Protein AF-A0A6N7IAP8-F1 (afdb_monomer_lite)

pLDDT: mean 80.85, std 16.1, range [33.31, 97.62]

Structure (mmCIF, N/CA/C/O backbone):
data_AF-A0A6N7IAP8-F1
#
_entry.id   AF-A0A6N7IAP8-F1
#
loop_
_atom_site.group_PDB
_atom_site.id
_atom_site.type_symbol
_atom_site.label_atom_id
_atom_site.label_alt_id
_atom_site.label_comp_id
_atom_site.label_asym_id
_atom_site.label_entity_id
_atom_site.label_seq_id
_atom_site.pdbx_PDB_ins_code
_atom_site.Cartn_x
_atom_site.Cartn_y
_atom_site.Cartn_z
_atom_site.occupancy
_atom_site.B_iso_or_equiv
_atom_site.auth_seq_id
_atom_site.auth_comp_id
_atom_site.auth_asym_id
_atom_site.auth_atom_id
_atom_site.pdbx_PDB_model_num
ATOM 1 N N . MET A 1 1 ? 65.256 6.497 -42.091 1.00 40.84 1 MET A N 1
ATOM 2 C CA . MET A 1 1 ? 64.229 7.310 -42.778 1.00 40.84 1 MET A CA 1
ATOM 3 C C . MET A 1 1 ? 62.965 6.478 -42.856 1.00 40.84 1 MET A C 1
ATOM 5 O O . MET A 1 1 ? 62.956 5.484 -43.565 1.00 40.84 1 MET A O 1
ATOM 9 N N . GLY A 1 2 ? 61.973 6.793 -42.024 1.00 40.19 2 GLY A N 1
ATOM 10 C CA . GLY A 1 2 ? 60.696 6.085 -41.990 1.00 40.19 2 GLY A CA 1
ATOM 11 C C . GLY A 1 2 ? 59.621 6.848 -42.753 1.00 40.19 2 GLY A C 1
ATOM 12 O O . GLY A 1 2 ? 59.629 8.076 -42.753 1.00 40.19 2 GLY A O 1
ATOM 13 N N . THR A 1 3 ? 58.667 6.125 -43.328 1.00 38.28 3 THR A N 1
ATOM 14 C CA . THR A 1 3 ? 57.378 6.673 -43.759 1.00 38.28 3 THR A CA 1
ATOM 15 C C . THR A 1 3 ? 56.269 5.719 -43.325 1.00 38.28 3 THR A C 1
ATOM 17 O O . THR A 1 3 ? 56.255 4.535 -43.649 1.00 38.28 3 THR A O 1
ATOM 20 N N . ARG A 1 4 ? 55.392 6.263 -42.474 1.00 38.66 4 ARG A N 1
ATOM 21 C CA . ARG A 1 4 ? 54.289 5.603 -41.771 1.00 38.66 4 ARG A CA 1
ATOM 22 C C . ARG A 1 4 ? 53.080 5.434 -42.692 1.00 38.66 4 ARG A C 1
ATOM 24 O O . ARG A 1 4 ? 52.718 6.359 -43.417 1.00 38.66 4 ARG A O 1
ATOM 31 N N . GLY A 1 5 ? 52.425 4.279 -42.582 1.00 35.84 5 GLY A N 1
ATOM 32 C CA . GLY A 1 5 ? 51.111 4.014 -43.162 1.00 35.84 5 GLY A CA 1
ATOM 33 C C . GLY A 1 5 ? 50.021 4.898 -42.548 1.00 35.84 5 GLY A C 1
ATOM 34 O O . GLY A 1 5 ? 50.010 5.157 -41.345 1.00 35.84 5 GLY A O 1
ATOM 35 N N . HIS A 1 6 ? 49.117 5.377 -43.399 1.00 37.19 6 HIS A N 1
ATOM 36 C CA . HIS A 1 6 ? 47.923 6.122 -43.013 1.00 37.19 6 HIS A CA 1
ATOM 37 C C . HIS A 1 6 ? 46.880 5.183 -42.392 1.00 37.19 6 HIS A C 1
ATOM 39 O O . HIS A 1 6 ? 46.301 4.344 -43.081 1.00 37.19 6 HIS A O 1
ATOM 45 N N . GLY A 1 7 ? 46.615 5.354 -41.096 1.00 35.66 7 GLY A N 1
ATOM 46 C CA . GLY A 1 7 ? 45.427 4.812 -40.443 1.00 35.66 7 GLY A CA 1
ATOM 47 C C . GLY A 1 7 ? 44.195 5.625 -40.839 1.00 35.66 7 GLY A C 1
ATOM 48 O O . GLY A 1 7 ? 44.153 6.838 -40.635 1.00 35.66 7 GLY A O 1
ATOM 49 N N . ARG A 1 8 ? 43.184 4.963 -41.409 1.00 37.50 8 ARG A N 1
ATOM 50 C CA . ARG A 1 8 ? 41.839 5.529 -41.570 1.00 37.50 8 ARG A CA 1
ATOM 51 C C . ARG A 1 8 ? 41.201 5.649 -40.186 1.00 37.50 8 ARG A C 1
ATOM 53 O O . ARG A 1 8 ? 40.756 4.651 -39.630 1.00 37.50 8 ARG A O 1
ATOM 60 N N . GLY A 1 9 ? 41.155 6.861 -39.642 1.00 34.97 9 GLY A N 1
ATOM 61 C CA . GLY A 1 9 ? 40.288 7.183 -38.512 1.00 34.97 9 GLY A CA 1
ATOM 62 C C . GLY A 1 9 ? 38.829 7.147 -38.963 1.00 34.97 9 GLY A C 1
ATOM 63 O O . GLY A 1 9 ? 38.432 7.921 -39.835 1.00 34.97 9 GLY A O 1
ATOM 64 N N . GLN A 1 10 ? 38.040 6.238 -38.391 1.00 40.06 10 GLN A N 1
ATOM 65 C CA . GLN A 1 10 ? 36.583 6.320 -38.432 1.00 40.06 10 GLN A CA 1
ATOM 66 C C . GLN A 1 10 ? 36.169 7.602 -37.703 1.00 40.06 10 GLN A C 1
ATOM 68 O O . GLN A 1 10 ? 36.388 7.741 -36.503 1.00 40.06 10 GLN A O 1
ATOM 73 N N . ARG A 1 11 ? 35.609 8.561 -38.443 1.00 40.62 11 ARG A N 1
ATOM 74 C CA . ARG A 1 11 ? 34.905 9.701 -37.855 1.00 40.62 11 ARG A CA 1
ATOM 75 C C . ARG A 1 11 ? 33.564 9.188 -37.328 1.00 40.62 11 ARG A C 1
ATOM 77 O O . ARG A 1 11 ? 32.726 8.782 -38.128 1.00 40.62 11 ARG A O 1
ATOM 84 N N . GLN A 1 12 ? 33.378 9.196 -36.009 1.00 43.56 12 GLN A N 1
ATOM 85 C CA . GLN A 1 12 ? 32.049 9.148 -35.396 1.00 43.56 12 GLN A CA 1
ATOM 86 C C . GLN A 1 12 ? 31.321 10.433 -35.815 1.00 43.56 12 GLN A C 1
ATOM 88 O O . GLN A 1 12 ? 31.808 11.533 -35.561 1.00 43.56 12 GLN A O 1
ATOM 93 N N . GLY A 1 13 ? 30.244 10.292 -36.586 1.00 39.62 13 GLY A N 1
ATOM 94 C CA . GLY A 1 13 ? 29.421 11.416 -37.031 1.00 39.62 13 GLY A CA 1
ATOM 95 C C . GLY A 1 13 ? 28.351 11.788 -35.994 1.00 39.62 13 GLY A C 1
ATOM 96 O O . GLY A 1 13 ? 28.002 10.946 -35.168 1.00 39.62 13 GLY A O 1
ATOM 97 N N . PRO A 1 14 ? 27.771 12.998 -36.083 1.00 43.88 14 PRO A N 1
ATOM 98 C CA . PRO A 1 14 ? 26.780 13.528 -35.136 1.00 43.88 14 PRO A CA 1
ATOM 99 C C . PRO A 1 14 ? 25.445 12.758 -35.084 1.00 43.88 14 PRO A C 1
ATOM 101 O O . PRO A 1 14 ? 24.616 13.053 -34.241 1.00 43.88 14 PRO A O 1
ATOM 104 N N . GLY A 1 15 ? 25.215 11.760 -35.947 1.00 39.41 15 GLY A N 1
ATOM 105 C CA . GLY A 1 15 ? 23.978 10.962 -35.942 1.00 39.41 15 GLY A CA 1
ATOM 106 C C . GLY A 1 15 ? 23.847 9.972 -34.776 1.00 39.41 15 GLY A C 1
ATOM 107 O O . GLY A 1 15 ? 22.736 9.587 -34.442 1.00 39.41 15 GLY A O 1
ATOM 108 N N . HIS A 1 16 ? 24.951 9.580 -34.128 1.00 49.19 16 HIS A N 1
ATOM 109 C CA . HIS A 1 16 ? 24.907 8.600 -33.033 1.00 49.19 16 HIS A CA 1
ATOM 110 C C . HIS A 1 16 ? 24.365 9.162 -31.711 1.00 49.19 16 HIS A C 1
ATOM 112 O O . HIS A 1 16 ? 23.765 8.406 -30.952 1.00 49.19 16 HIS A O 1
ATOM 118 N N . GLU A 1 17 ? 24.563 10.453 -31.433 1.00 44.50 17 GLU A N 1
ATOM 119 C CA . GLU A 1 17 ? 23.999 11.107 -30.240 1.00 44.50 17 GLU A CA 1
ATOM 120 C C . GLU A 1 17 ? 22.489 11.339 -30.398 1.00 44.50 17 GLU A C 1
ATOM 122 O O . GLU A 1 17 ? 21.733 11.023 -29.485 1.00 44.50 17 GLU A O 1
ATOM 127 N N . TYR A 1 18 ? 22.037 11.764 -31.587 1.00 42.47 18 TYR A N 1
ATOM 128 C CA . TYR A 1 18 ? 20.609 11.944 -31.888 1.00 42.47 18 TYR A CA 1
ATOM 129 C C . TYR A 1 18 ? 19.809 10.627 -31.828 1.00 42.47 18 TYR A C 1
ATOM 131 O O . TYR A 1 18 ? 18.707 10.615 -31.284 1.00 42.47 18 TYR A O 1
ATOM 139 N N . ASP A 1 19 ? 20.358 9.513 -32.334 1.00 55.81 19 ASP A N 1
ATOM 140 C CA . ASP A 1 19 ? 19.695 8.197 -32.257 1.00 55.81 19 ASP A CA 1
ATOM 141 C C . ASP A 1 19 ? 19.603 7.676 -30.807 1.00 55.81 19 ASP A C 1
ATOM 143 O O . ASP A 1 19 ? 18.601 7.075 -30.425 1.00 55.81 19 ASP A O 1
ATOM 147 N N . GLN A 1 20 ? 20.616 7.931 -29.967 1.00 57.31 20 GLN A N 1
ATOM 148 C CA . GLN A 1 20 ? 20.609 7.507 -28.558 1.00 57.31 20 GLN A CA 1
ATOM 149 C C . GLN A 1 20 ? 19.648 8.326 -27.691 1.00 57.31 20 GLN A C 1
ATOM 151 O O . GLN A 1 20 ? 18.999 7.774 -26.799 1.00 57.31 20 GLN A O 1
ATOM 156 N N . GLU A 1 21 ? 19.551 9.630 -27.936 1.00 54.19 21 GLU A N 1
ATOM 157 C CA . GLU A 1 21 ? 18.654 10.519 -27.199 1.00 54.19 21 GLU A CA 1
ATOM 158 C C . GLU A 1 21 ? 17.179 10.233 -27.529 1.00 54.19 21 GLU A C 1
ATOM 160 O O . GLU A 1 21 ? 16.355 10.118 -26.615 1.00 54.19 21 GLU A O 1
ATOM 165 N N . TYR A 1 22 ? 16.870 9.982 -28.808 1.00 53.97 22 TYR A N 1
ATOM 166 C CA . TYR A 1 22 ? 15.542 9.563 -29.269 1.00 53.97 22 TYR A CA 1
ATOM 167 C C . TYR A 1 22 ? 15.117 8.196 -28.699 1.00 53.97 22 TYR A C 1
ATOM 169 O O . TYR A 1 22 ? 13.973 8.031 -28.258 1.00 53.97 22 TYR A O 1
ATOM 177 N N . ASP A 1 23 ? 16.039 7.226 -28.637 1.00 67.62 23 ASP A N 1
ATOM 178 C CA . ASP A 1 23 ? 15.788 5.901 -28.054 1.00 67.62 23 ASP A CA 1
ATOM 179 C C . ASP A 1 23 ? 15.492 5.981 -26.543 1.00 67.62 23 ASP A C 1
ATOM 181 O O . ASP A 1 23 ? 14.599 5.289 -26.042 1.00 67.62 23 ASP A O 1
ATOM 185 N N . GLN A 1 24 ? 16.174 6.865 -25.805 1.00 67.56 24 GLN A N 1
ATOM 186 C CA . GLN A 1 24 ? 15.919 7.067 -24.373 1.00 67.56 24 GLN A CA 1
ATOM 187 C C . GLN A 1 24 ? 14.580 7.755 -24.096 1.00 67.56 24 GLN A C 1
ATOM 189 O O . GLN A 1 24 ? 13.862 7.345 -23.181 1.00 67.56 24 GLN A O 1
ATOM 194 N N . GLU A 1 25 ? 14.216 8.776 -24.872 1.00 65.75 25 GLU A N 1
ATOM 195 C CA . GLU A 1 25 ? 12.934 9.469 -24.720 1.00 65.75 25 GLU A CA 1
ATOM 196 C C . GLU A 1 25 ? 11.753 8.548 -25.070 1.00 65.75 25 GLU A C 1
ATOM 198 O O . GLU A 1 25 ? 10.724 8.524 -24.387 1.00 65.75 25 GLU A O 1
ATOM 203 N N . HIS A 1 26 ? 11.895 7.727 -26.114 1.00 74.06 26 HIS A N 1
ATOM 204 C CA . HIS A 1 26 ? 10.912 6.697 -26.435 1.00 74.06 26 HIS A CA 1
ATOM 205 C C . HIS A 1 26 ? 10.798 5.649 -25.318 1.00 74.06 26 HIS A C 1
ATOM 207 O O . HIS A 1 26 ? 9.687 5.350 -24.870 1.00 74.06 26 HIS A O 1
ATOM 213 N N . ALA A 1 27 ? 11.925 5.138 -24.813 1.00 77.56 27 ALA A N 1
ATOM 214 C CA . ALA A 1 27 ? 11.937 4.179 -23.713 1.00 77.56 27 ALA A CA 1
ATOM 215 C C . ALA A 1 27 ? 11.273 4.742 -22.446 1.00 77.56 27 ALA A C 1
ATOM 217 O O . ALA A 1 27 ? 10.491 4.027 -21.813 1.00 77.56 27 ALA A O 1
ATOM 218 N N . ALA A 1 28 ? 11.536 6.009 -22.107 1.00 77.00 28 ALA A N 1
ATOM 219 C CA . ALA A 1 28 ? 10.926 6.704 -20.975 1.00 77.00 28 ALA A CA 1
ATOM 220 C C . ALA A 1 28 ? 9.407 6.821 -21.141 1.00 77.00 28 ALA A C 1
ATOM 222 O O . ALA A 1 28 ? 8.665 6.400 -20.256 1.00 77.00 28 ALA A O 1
ATOM 223 N N . ARG A 1 29 ? 8.928 7.288 -22.302 1.00 77.88 29 ARG A N 1
ATOM 224 C CA . ARG A 1 29 ? 7.485 7.386 -22.591 1.00 77.88 29 ARG A CA 1
ATOM 225 C C . ARG A 1 29 ? 6.779 6.037 -22.479 1.00 77.88 29 ARG A C 1
ATOM 227 O O . ARG A 1 29 ? 5.735 5.948 -21.836 1.00 77.88 29 ARG A O 1
ATOM 234 N N . VAL A 1 30 ? 7.356 4.979 -23.054 1.00 80.50 30 VAL A N 1
ATOM 235 C CA . VAL A 1 30 ? 6.789 3.623 -22.969 1.00 80.50 30 VAL A CA 1
ATOM 236 C C . VAL A 1 30 ? 6.768 3.127 -21.524 1.00 80.50 30 VAL A C 1
ATOM 238 O O . VAL A 1 30 ? 5.769 2.555 -21.094 1.00 80.50 30 VAL A O 1
ATOM 241 N N . PHE A 1 31 ? 7.833 3.350 -20.756 1.00 82.19 31 PHE A N 1
ATOM 242 C CA . PHE A 1 31 ? 7.889 2.925 -19.361 1.00 82.19 31 PHE A CA 1
ATOM 243 C C . PHE A 1 31 ? 6.860 3.663 -18.498 1.00 82.19 31 PHE A C 1
ATOM 245 O O . PHE A 1 31 ? 6.101 3.019 -17.774 1.00 82.19 31 PHE A O 1
ATOM 252 N N . THR A 1 32 ? 6.780 4.991 -18.621 1.00 78.94 32 THR A N 1
ATOM 253 C CA . THR A 1 32 ? 5.809 5.829 -17.904 1.00 78.94 32 THR A CA 1
ATOM 254 C C . THR A 1 32 ? 4.377 5.412 -18.221 1.00 78.94 32 THR A C 1
ATOM 256 O O . THR A 1 32 ? 3.592 5.210 -17.297 1.00 78.94 32 THR A O 1
ATOM 259 N N . ALA A 1 33 ? 4.063 5.148 -19.495 1.00 76.62 33 ALA A N 1
ATOM 260 C CA . ALA A 1 33 ? 2.742 4.673 -19.911 1.00 76.62 33 ALA A CA 1
ATOM 261 C C . ALA A 1 33 ? 2.330 3.346 -19.242 1.00 76.62 33 ALA A C 1
ATOM 263 O O . ALA A 1 33 ? 1.145 3.101 -19.033 1.00 76.62 33 ALA A O 1
ATOM 264 N N . HIS A 1 34 ? 3.292 2.493 -18.872 1.00 81.62 34 HIS A N 1
ATOM 265 C CA . HIS A 1 34 ? 3.024 1.206 -18.224 1.00 81.62 34 HIS A CA 1
ATOM 266 C C . HIS A 1 34 ? 3.246 1.215 -16.706 1.00 81.62 34 HIS A C 1
ATOM 268 O O . HIS A 1 34 ? 2.878 0.239 -16.050 1.00 81.62 34 HIS A O 1
ATOM 274 N N . ARG A 1 35 ? 3.815 2.283 -16.123 1.00 82.69 35 ARG A N 1
ATOM 275 C CA . ARG A 1 35 ? 4.226 2.336 -14.707 1.00 82.69 35 ARG A CA 1
ATOM 276 C C . ARG A 1 35 ? 3.098 1.924 -13.761 1.00 82.69 35 ARG A C 1
ATOM 278 O O . ARG A 1 35 ? 3.343 1.127 -12.859 1.00 82.69 35 ARG A O 1
ATOM 285 N N . HIS A 1 36 ? 1.874 2.397 -14.001 1.00 78.50 36 HIS A N 1
ATOM 286 C CA . HIS A 1 36 ? 0.702 2.090 -13.174 1.00 78.50 36 HIS A CA 1
ATOM 287 C C . HIS A 1 36 ? 0.407 0.578 -13.114 1.00 78.50 36 HIS A C 1
ATOM 289 O O . HIS A 1 36 ? 0.302 0.008 -12.026 1.00 78.50 36 HIS A O 1
ATOM 295 N N . VAL A 1 37 ? 0.379 -0.107 -14.268 1.00 81.50 37 VAL A N 1
ATOM 296 C CA . VAL A 1 37 ? 0.196 -1.567 -14.338 1.00 81.50 37 VAL A CA 1
ATOM 297 C C . VAL A 1 37 ? 1.313 -2.278 -13.585 1.00 81.50 37 VAL A C 1
ATOM 299 O O . VAL A 1 37 ? 1.055 -3.224 -12.842 1.00 81.50 37 VAL A O 1
ATOM 302 N N . LEU A 1 38 ? 2.560 -1.828 -13.752 1.00 86.75 38 LEU A N 1
ATOM 303 C CA . LEU A 1 38 ? 3.718 -2.456 -13.118 1.00 86.75 38 LEU A CA 1
ATOM 304 C C . LEU A 1 38 ? 3.670 -2.324 -11.592 1.00 86.75 38 LEU A C 1
ATOM 306 O O . LEU A 1 38 ? 3.872 -3.324 -10.900 1.00 86.75 38 LEU A O 1
ATOM 310 N N . VAL A 1 39 ? 3.335 -1.137 -11.075 1.00 85.56 39 VAL A N 1
ATOM 311 C CA . VAL A 1 39 ? 3.121 -0.913 -9.635 1.00 85.56 39 VAL A CA 1
ATOM 312 C C . VAL A 1 39 ? 1.990 -1.810 -9.148 1.00 85.56 39 VAL A C 1
ATOM 314 O O . VAL A 1 39 ? 2.124 -2.471 -8.122 1.00 85.56 39 VAL A O 1
ATOM 317 N N . GLY A 1 40 ? 0.911 -1.935 -9.922 1.00 84.62 40 GLY A N 1
ATOM 318 C CA . GLY A 1 40 ? -0.214 -2.778 -9.548 1.00 84.62 40 GLY A CA 1
ATOM 319 C C . GLY A 1 40 ? 0.063 -4.270 -9.500 1.00 84.62 40 GLY A C 1
ATOM 320 O O . GLY A 1 40 ? -0.452 -4.958 -8.610 1.00 84.62 40 GLY A O 1
ATOM 321 N N . VAL A 1 41 ? 0.878 -4.778 -10.425 1.00 88.62 41 VAL A N 1
ATOM 322 C CA . VAL A 1 41 ? 1.379 -6.157 -10.388 1.00 88.62 41 VAL A CA 1
ATOM 323 C C . VAL A 1 41 ? 2.265 -6.343 -9.158 1.00 88.62 41 VAL A C 1
ATOM 325 O O . VAL A 1 41 ? 2.051 -7.274 -8.379 1.00 88.62 41 VAL A O 1
ATOM 328 N N . ALA A 1 42 ? 3.243 -5.455 -8.968 1.00 91.81 42 ALA A N 1
ATOM 329 C CA . ALA A 1 42 ? 4.219 -5.560 -7.893 1.00 91.81 42 ALA A CA 1
ATOM 330 C C . ALA A 1 42 ? 3.555 -5.475 -6.511 1.00 91.81 42 ALA A C 1
ATOM 332 O O . ALA A 1 42 ? 3.815 -6.332 -5.669 1.00 91.81 42 ALA A O 1
ATOM 333 N N . TYR A 1 43 ? 2.624 -4.543 -6.305 1.00 90.62 43 TYR A N 1
ATOM 334 C CA . TYR A 1 43 ? 1.888 -4.369 -5.051 1.00 90.62 43 TYR A CA 1
ATOM 335 C C . TYR A 1 43 ? 1.047 -5.596 -4.694 1.00 90.62 43 TYR A C 1
ATOM 337 O O . TYR A 1 43 ? 1.103 -6.072 -3.565 1.00 90.62 43 TYR A O 1
ATOM 345 N N . ARG A 1 44 ? 0.336 -6.203 -5.653 1.00 90.12 44 ARG A N 1
ATOM 346 C CA . ARG A 1 44 ? -0.434 -7.439 -5.395 1.00 90.12 44 ARG A CA 1
ATOM 347 C C . ARG A 1 44 ? 0.444 -8.636 -5.048 1.00 90.12 44 ARG A C 1
ATOM 349 O O . ARG A 1 44 ? -0.010 -9.570 -4.387 1.00 90.12 44 ARG A O 1
ATOM 356 N N . ILE A 1 45 ? 1.691 -8.635 -5.514 1.00 93.31 45 ILE A N 1
ATOM 357 C CA . ILE A 1 45 ? 2.670 -9.657 -5.155 1.00 93.31 45 ILE A CA 1
ATOM 358 C C . ILE A 1 45 ? 3.271 -9.345 -3.780 1.00 93.31 45 ILE A C 1
ATOM 360 O O . ILE A 1 45 ? 3.341 -10.239 -2.943 1.00 93.31 45 ILE A O 1
ATOM 364 N N . LEU A 1 46 ? 3.683 -8.108 -3.519 1.00 91.88 46 LEU A N 1
ATOM 365 C CA . LEU A 1 46 ? 4.491 -7.744 -2.354 1.00 91.88 46 LEU A CA 1
ATOM 366 C C . LEU A 1 46 ? 3.654 -7.388 -1.122 1.00 91.88 46 LEU A C 1
ATOM 368 O O . LEU A 1 46 ? 4.014 -7.791 -0.019 1.00 91.88 46 LEU A O 1
ATOM 372 N N . GLY A 1 47 ? 2.523 -6.709 -1.296 1.00 88.81 47 GLY A N 1
ATOM 373 C CA . GLY A 1 47 ? 1.637 -6.256 -0.220 1.00 88.81 47 GLY A CA 1
ATOM 374 C C . GLY A 1 47 ? 2.110 -4.988 0.501 1.00 88.81 47 GLY A C 1
ATOM 375 O O . GLY A 1 47 ? 1.593 -4.695 1.574 1.00 88.81 47 GLY A O 1
ATOM 376 N N . GLU A 1 48 ? 3.088 -4.276 -0.060 1.00 85.75 48 GLU A N 1
ATOM 377 C CA . GLU A 1 48 ? 3.633 -2.991 0.408 1.00 85.75 48 GLU A CA 1
ATOM 378 C C . GLU A 1 48 ? 3.840 -2.086 -0.811 1.00 85.75 48 GLU A C 1
ATOM 380 O O . GLU A 1 48 ? 4.263 -2.568 -1.868 1.00 85.75 48 GLU A O 1
ATOM 385 N N . VAL A 1 49 ? 3.506 -0.802 -0.682 1.00 82.94 49 VAL A N 1
ATOM 386 C CA . VAL A 1 49 ? 3.558 0.192 -1.762 1.00 82.94 49 VAL A CA 1
ATOM 387 C C . VAL A 1 49 ? 5.007 0.538 -2.076 1.00 82.94 49 VAL A C 1
ATOM 389 O O . VAL A 1 49 ? 5.415 0.415 -3.228 1.00 82.94 49 VAL A O 1
ATOM 392 N N . ALA A 1 50 ? 5.812 0.852 -1.057 1.00 78.25 50 ALA A N 1
ATOM 393 C CA . ALA A 1 50 ? 7.224 1.199 -1.236 1.00 78.25 50 ALA A CA 1
ATOM 394 C C . ALA A 1 50 ? 8.017 0.075 -1.931 1.00 78.25 50 ALA A C 1
ATOM 396 O O . ALA A 1 50 ? 8.712 0.303 -2.917 1.00 78.25 50 ALA A O 1
ATOM 397 N N . GLU A 1 51 ? 7.842 -1.175 -1.492 1.00 85.00 51 GLU A N 1
ATOM 398 C CA . GLU A 1 51 ? 8.496 -2.329 -2.125 1.00 85.00 51 GLU A CA 1
ATOM 399 C C . GLU A 1 51 ? 8.040 -2.541 -3.577 1.00 85.00 51 GLU A C 1
ATOM 401 O O . GLU A 1 51 ? 8.814 -3.015 -4.416 1.00 85.00 51 GLU A O 1
ATOM 406 N N . ALA A 1 52 ? 6.783 -2.209 -3.888 1.00 87.00 52 ALA A N 1
ATOM 407 C CA . ALA A 1 52 ? 6.265 -2.268 -5.246 1.00 87.00 52 ALA A CA 1
ATOM 408 C C . ALA A 1 52 ? 6.897 -1.200 -6.141 1.00 87.00 52 ALA A C 1
ATOM 410 O O . ALA A 1 52 ? 7.326 -1.521 -7.250 1.00 87.00 52 ALA A O 1
ATOM 411 N N . GLU A 1 53 ? 6.997 0.037 -5.662 1.00 80.00 53 GLU A N 1
ATOM 412 C CA . GLU A 1 53 ? 7.645 1.126 -6.389 1.00 80.00 53 GLU A CA 1
ATOM 413 C C . GLU A 1 53 ? 9.124 0.853 -6.638 1.00 80.00 53 GLU A C 1
ATOM 415 O O . GLU A 1 53 ? 9.581 0.979 -7.775 1.00 80.00 53 GLU A O 1
ATOM 420 N N . ASP A 1 54 ? 9.842 0.383 -5.620 1.00 81.69 54 ASP A N 1
ATOM 421 C CA . ASP A 1 54 ? 11.239 -0.018 -5.740 1.00 81.69 54 ASP A CA 1
ATOM 422 C C . ASP A 1 54 ? 11.421 -1.109 -6.801 1.00 81.69 54 ASP A C 1
ATOM 424 O O . ASP A 1 54 ? 12.346 -1.057 -7.613 1.00 81.69 54 ASP A O 1
ATOM 428 N N . ALA A 1 55 ? 10.537 -2.115 -6.827 1.00 87.12 55 ALA A N 1
ATOM 429 C CA . ALA A 1 55 ? 10.589 -3.179 -7.827 1.00 87.12 55 ALA A CA 1
ATOM 430 C C . ALA A 1 55 ? 10.366 -2.646 -9.252 1.00 87.12 55 ALA A C 1
ATOM 432 O O . ALA A 1 55 ? 10.984 -3.139 -10.200 1.00 87.12 55 ALA A O 1
ATOM 433 N N . VAL A 1 56 ? 9.497 -1.644 -9.415 1.00 85.38 56 VAL A N 1
ATOM 434 C CA . VAL A 1 56 ? 9.272 -0.967 -10.698 1.00 85.38 56 VAL A CA 1
ATOM 435 C C . VAL A 1 56 ? 10.480 -0.116 -11.074 1.00 85.38 56 VAL A C 1
ATOM 437 O O . VAL A 1 56 ? 10.967 -0.228 -12.195 1.00 85.38 56 VAL A O 1
ATOM 440 N N . GLN A 1 57 ? 11.033 0.663 -10.148 1.00 82.88 57 GLN A N 1
ATOM 441 C CA . GLN A 1 57 ? 12.233 1.462 -10.393 1.00 82.88 57 GLN A CA 1
ATOM 442 C C . GLN A 1 57 ? 13.424 0.580 -10.787 1.00 82.88 57 GLN A C 1
ATOM 444 O O . GLN A 1 57 ? 14.153 0.894 -11.724 1.00 82.88 57 GLN A O 1
ATOM 449 N N . GLU A 1 58 ? 13.587 -0.577 -10.150 1.00 88.88 58 GLU A N 1
ATOM 450 C CA . GLU A 1 58 ? 14.638 -1.536 -10.489 1.00 88.88 58 GLU A CA 1
ATOM 451 C C . GLU A 1 58 ? 14.409 -2.209 -11.864 1.00 88.88 58 GLU A C 1
ATOM 453 O O . GLU A 1 58 ? 15.343 -2.744 -12.472 1.00 88.88 58 GLU A O 1
ATOM 458 N N . ALA A 1 59 ? 13.185 -2.179 -12.401 1.00 88.31 59 ALA A N 1
ATOM 459 C CA . ALA A 1 59 ? 12.900 -2.636 -13.760 1.00 88.31 59 ALA A CA 1
ATOM 460 C C . ALA A 1 59 ? 13.385 -1.638 -14.830 1.00 88.31 59 ALA A C 1
ATOM 462 O O . ALA A 1 59 ? 13.744 -2.074 -15.926 1.00 88.31 59 ALA A O 1
ATOM 463 N N . TRP A 1 60 ? 13.467 -0.336 -14.517 1.00 84.88 60 TRP A N 1
ATOM 464 C CA . TRP A 1 60 ? 13.860 0.706 -15.476 1.00 84.88 60 TRP A CA 1
ATOM 465 C C . TRP A 1 60 ? 15.238 0.468 -16.110 1.00 84.88 60 TRP A C 1
ATOM 467 O O . TRP A 1 60 ? 15.292 0.407 -17.335 1.00 84.88 60 TRP A O 1
ATOM 477 N N . PRO A 1 61 ? 16.343 0.232 -15.369 1.00 82.12 61 PRO A N 1
ATOM 478 C CA . PRO A 1 61 ? 17.649 0.011 -15.996 1.00 82.12 61 PRO A CA 1
ATOM 479 C C . PRO A 1 61 ? 17.664 -1.191 -16.950 1.00 82.12 61 PRO A C 1
ATOM 481 O O . PRO A 1 61 ? 18.353 -1.177 -17.966 1.00 82.12 61 PRO A O 1
ATOM 484 N N . ARG A 1 62 ? 16.873 -2.231 -16.648 1.00 85.88 62 ARG A N 1
ATOM 485 C CA . ARG A 1 62 ? 16.732 -3.437 -17.484 1.00 85.88 62 ARG A CA 1
ATOM 486 C C . ARG A 1 62 ? 15.899 -3.182 -18.739 1.00 85.88 62 ARG A C 1
ATOM 488 O O . ARG A 1 62 ? 16.068 -3.888 -19.731 1.00 85.88 62 ARG A O 1
ATOM 495 N N . TRP A 1 63 ? 14.986 -2.217 -18.682 1.00 85.94 63 TRP A N 1
ATOM 496 C CA . TRP A 1 63 ? 14.269 -1.708 -19.842 1.00 85.94 63 TRP A CA 1
ATOM 497 C C . TRP A 1 63 ? 15.173 -0.790 -20.659 1.00 85.94 63 TRP A C 1
ATOM 499 O O . TRP A 1 63 ? 15.452 -1.112 -21.800 1.00 85.94 63 TRP A O 1
ATOM 509 N N . ALA A 1 64 ? 15.738 0.260 -20.068 1.00 80.38 64 ALA A N 1
ATOM 510 C CA . ALA A 1 64 ? 16.582 1.238 -20.753 1.00 80.38 64 ALA A CA 1
ATOM 511 C C . ALA A 1 64 ? 17.808 0.615 -21.449 1.00 80.38 64 ALA A C 1
ATOM 513 O O . ALA A 1 64 ? 18.143 1.004 -22.561 1.00 80.38 64 ALA A O 1
ATOM 514 N N . ALA A 1 65 ? 18.446 -0.400 -20.850 1.00 74.94 65 ALA A N 1
ATOM 515 C CA . ALA A 1 65 ? 19.575 -1.101 -21.472 1.00 74.94 65 ALA A CA 1
ATOM 516 C C . ALA A 1 65 ? 19.173 -2.042 -22.629 1.00 74.94 65 ALA A C 1
ATOM 518 O O . ALA A 1 65 ? 20.031 -2.475 -23.397 1.00 74.94 65 ALA A O 1
ATOM 519 N N . GLY A 1 66 ? 17.890 -2.407 -22.725 1.00 64.00 66 GLY A N 1
ATOM 520 C CA . GLY A 1 66 ? 17.363 -3.404 -23.661 1.00 64.00 66 GLY A CA 1
ATOM 521 C C . GLY A 1 66 ? 16.235 -2.908 -24.569 1.00 64.00 66 GLY A C 1
ATOM 522 O O . GLY A 1 66 ? 15.792 -3.688 -25.412 1.00 64.00 66 GLY A O 1
ATOM 523 N N . ALA A 1 67 ? 15.789 -1.653 -24.423 1.00 59.75 67 ALA A N 1
ATOM 524 C CA . ALA A 1 67 ? 14.704 -0.990 -25.152 1.00 59.75 67 ALA A CA 1
ATOM 525 C C . ALA A 1 67 ? 15.122 -0.683 -26.594 1.00 59.75 67 ALA A C 1
ATOM 527 O O . ALA A 1 67 ? 15.109 0.444 -27.065 1.00 59.75 67 ALA A O 1
ATOM 528 N N . SER A 1 68 ? 15.542 -1.723 -27.301 1.00 56.28 68 SER A N 1
ATOM 529 C CA . SER A 1 68 ? 15.721 -1.688 -28.735 1.00 56.28 68 SER A CA 1
ATOM 530 C C . SER A 1 68 ? 14.338 -1.755 -29.393 1.00 56.28 68 SER A C 1
ATOM 532 O O . SER A 1 68 ? 13.483 -2.501 -28.899 1.00 56.28 68 SER A O 1
ATOM 534 N N . PRO A 1 69 ? 14.133 -1.140 -30.573 1.00 55.19 69 PRO A N 1
ATOM 535 C CA . PRO A 1 69 ? 12.944 -1.345 -31.418 1.00 55.19 69 PRO A CA 1
ATOM 536 C C . PRO A 1 69 ? 12.657 -2.820 -31.799 1.00 55.19 69 PRO A C 1
ATOM 538 O O . PRO A 1 69 ? 11.707 -3.112 -32.519 1.00 55.19 69 PRO A O 1
ATOM 541 N N . ARG A 1 70 ? 13.468 -3.775 -31.322 1.00 55.34 70 ARG A N 1
ATOM 542 C CA . ARG A 1 70 ? 13.282 -5.228 -31.441 1.00 55.34 70 ARG A CA 1
ATOM 543 C C . ARG A 1 70 ? 12.327 -5.834 -30.404 1.00 55.34 70 ARG A C 1
ATOM 545 O O . ARG A 1 70 ? 11.917 -6.978 -30.595 1.00 55.34 70 ARG A O 1
ATOM 552 N N . ILE A 1 71 ? 11.992 -5.139 -29.311 1.00 67.19 71 ILE A N 1
ATOM 553 C CA . ILE A 1 71 ? 10.998 -5.642 -28.349 1.00 67.19 71 ILE A CA 1
ATOM 554 C C . ILE A 1 71 ? 9.598 -5.379 -28.912 1.00 67.19 71 ILE A C 1
ATOM 556 O O . ILE A 1 71 ? 9.085 -4.270 -28.838 1.00 67.19 71 ILE A O 1
ATOM 560 N N . VAL A 1 72 ? 8.989 -6.423 -29.478 1.00 69.00 72 VAL A N 1
ATOM 561 C CA . VAL A 1 72 ? 7.663 -6.355 -30.122 1.00 69.00 72 VAL A CA 1
ATOM 562 C C . VAL A 1 72 ? 6.535 -6.128 -29.103 1.00 69.00 72 VAL A C 1
ATOM 564 O O . VAL A 1 72 ? 5.558 -5.458 -29.416 1.00 69.00 72 VAL A O 1
ATOM 567 N N . ASP A 1 73 ? 6.682 -6.648 -27.879 1.00 83.38 73 ASP A N 1
ATOM 568 C CA . ASP A 1 73 ? 5.724 -6.480 -26.778 1.00 83.38 73 ASP A CA 1
ATOM 569 C C . ASP A 1 73 ? 6.408 -5.882 -25.537 1.00 83.38 73 ASP A C 1
ATOM 571 O O . ASP A 1 73 ? 6.913 -6.58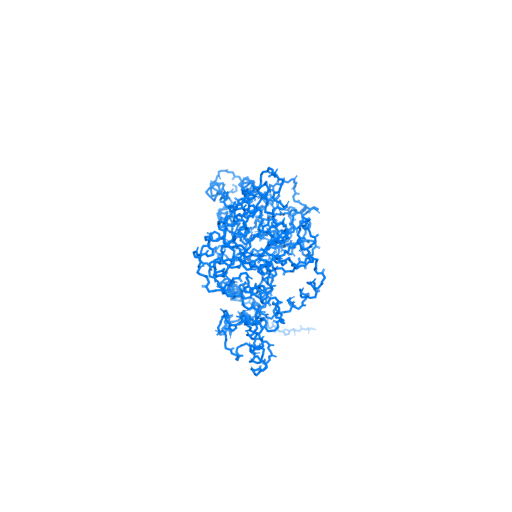8 -24.656 1.00 83.38 73 ASP A O 1
ATOM 575 N N . ALA A 1 74 ? 6.437 -4.549 -25.482 1.00 85.44 74 ALA A N 1
ATOM 576 C CA . ALA A 1 74 ? 6.993 -3.804 -24.355 1.00 85.44 74 ALA A CA 1
ATOM 577 C C . ALA A 1 74 ? 6.245 -4.095 -23.043 1.00 85.44 74 ALA A C 1
ATOM 579 O O . ALA A 1 74 ? 6.870 -4.264 -21.993 1.00 85.44 74 ALA A O 1
ATOM 580 N N . ARG A 1 75 ? 4.912 -4.209 -23.102 1.00 85.19 75 ARG A N 1
ATOM 581 C CA . ARG A 1 75 ? 4.060 -4.446 -21.931 1.00 85.19 75 ARG A CA 1
ATOM 582 C C . ARG A 1 75 ? 4.363 -5.801 -21.300 1.00 85.19 75 ARG A C 1
ATOM 584 O O . ARG A 1 75 ? 4.607 -5.874 -20.094 1.00 85.19 75 ARG A O 1
ATOM 591 N N . GLY A 1 76 ? 4.374 -6.865 -22.101 1.00 85.94 76 GLY A N 1
ATOM 592 C CA . GLY A 1 76 ? 4.678 -8.217 -21.636 1.00 85.94 76 GLY A CA 1
ATOM 593 C C . GLY A 1 76 ? 6.099 -8.347 -21.092 1.00 85.94 76 GLY A C 1
ATOM 594 O O . GLY A 1 76 ? 6.304 -8.990 -20.058 1.00 85.94 76 GLY A O 1
ATOM 595 N N . TYR A 1 77 ? 7.079 -7.685 -21.719 1.00 88.50 77 TYR A N 1
ATOM 596 C CA . TYR A 1 77 ? 8.449 -7.638 -21.204 1.00 88.50 77 TYR A CA 1
ATOM 597 C C . TYR A 1 77 ? 8.531 -6.949 -19.834 1.00 88.50 77 TYR A C 1
ATOM 599 O O . TYR A 1 77 ? 9.097 -7.515 -18.895 1.00 88.50 77 TYR A O 1
ATOM 607 N N . LEU A 1 78 ? 7.949 -5.755 -19.694 1.00 89.81 78 LEU A N 1
ATOM 608 C CA . LEU A 1 78 ? 7.993 -4.991 -18.448 1.00 89.81 78 LEU A CA 1
ATOM 609 C C . LEU A 1 78 ? 7.298 -5.741 -17.306 1.00 89.81 78 LEU A C 1
ATOM 611 O O . LEU A 1 78 ? 7.891 -5.921 -16.243 1.00 89.81 78 LEU A O 1
ATOM 615 N N . ILE A 1 79 ? 6.097 -6.282 -17.544 1.00 90.00 79 ILE A N 1
ATOM 616 C CA . ILE A 1 79 ? 5.369 -7.080 -16.544 1.00 90.00 79 ILE A CA 1
ATOM 617 C C . ILE A 1 79 ? 6.190 -8.298 -16.119 1.00 90.00 79 ILE A C 1
ATOM 619 O O . ILE A 1 79 ? 6.255 -8.619 -14.930 1.00 90.00 79 ILE A O 1
ATOM 623 N N . ARG A 1 80 ? 6.867 -8.960 -17.060 1.00 90.12 80 ARG A N 1
ATOM 624 C CA . ARG A 1 80 ? 7.744 -10.097 -16.771 1.00 90.12 80 ARG A CA 1
ATOM 625 C C . ARG A 1 80 ? 8.912 -9.713 -15.871 1.00 90.12 80 ARG A C 1
ATOM 627 O O . ARG A 1 80 ? 9.168 -10.411 -14.887 1.00 90.12 80 ARG A O 1
ATOM 634 N N . VAL A 1 81 ? 9.627 -8.640 -16.206 1.00 92.06 81 VAL A N 1
ATOM 635 C CA . VAL A 1 81 ? 10.771 -8.162 -15.418 1.00 92.06 81 VAL A CA 1
ATOM 636 C C . VAL A 1 81 ? 10.310 -7.770 -14.016 1.00 92.06 81 VAL A C 1
ATOM 638 O O . VAL A 1 81 ? 10.825 -8.318 -13.042 1.00 92.06 81 VAL A O 1
ATOM 641 N N . THR A 1 82 ? 9.288 -6.922 -13.904 1.00 93.56 82 THR A N 1
ATOM 642 C CA . THR A 1 82 ? 8.732 -6.486 -12.617 1.00 93.56 82 THR A CA 1
ATOM 643 C C . THR A 1 82 ? 8.230 -7.665 -11.783 1.00 93.56 82 THR A C 1
ATOM 645 O O . THR A 1 82 ? 8.508 -7.733 -10.588 1.00 93.56 82 THR A O 1
ATOM 648 N N . THR A 1 83 ? 7.570 -8.654 -12.395 1.00 94.06 83 THR A N 1
ATOM 649 C CA . THR A 1 83 ? 7.102 -9.854 -11.681 1.00 94.06 83 THR A CA 1
ATOM 650 C C . THR A 1 83 ? 8.259 -10.660 -11.098 1.00 94.06 83 THR A C 1
ATOM 652 O O . THR A 1 83 ? 8.184 -11.093 -9.948 1.00 94.06 83 THR A O 1
ATOM 655 N N . ARG A 1 84 ? 9.341 -10.873 -11.858 1.00 93.88 84 ARG A N 1
ATOM 656 C CA . ARG A 1 84 ? 10.523 -11.597 -11.358 1.00 93.88 84 ARG A CA 1
ATOM 657 C C . ARG A 1 84 ? 11.137 -10.880 -10.156 1.00 93.88 84 ARG A C 1
ATOM 659 O O . ARG A 1 84 ? 11.388 -11.521 -9.137 1.00 93.88 84 ARG A O 1
ATOM 666 N N . LEU A 1 85 ? 11.272 -9.556 -10.243 1.00 95.19 85 LEU A N 1
ATOM 667 C CA . LEU A 1 85 ? 11.778 -8.721 -9.152 1.00 95.19 85 LEU A CA 1
ATOM 668 C C . LEU A 1 85 ? 10.890 -8.790 -7.912 1.00 95.19 85 LEU A C 1
ATOM 670 O O . LEU A 1 85 ? 11.391 -9.010 -6.809 1.00 95.19 85 LEU A O 1
ATOM 674 N N . ALA A 1 86 ? 9.574 -8.696 -8.097 1.00 95.75 86 ALA A N 1
ATOM 675 C CA . ALA A 1 86 ? 8.608 -8.807 -7.015 1.00 95.75 86 ALA A CA 1
ATOM 676 C C . ALA A 1 86 ? 8.630 -10.198 -6.356 1.00 95.75 86 ALA A C 1
ATOM 678 O O . ALA A 1 86 ? 8.564 -10.303 -5.135 1.00 95.75 86 ALA A O 1
ATOM 679 N N . ILE A 1 87 ? 8.788 -11.286 -7.119 1.00 94.94 87 ILE A N 1
ATOM 680 C CA . ILE A 1 87 ? 8.922 -12.640 -6.552 1.00 94.94 87 ILE A CA 1
ATOM 681 C C . ILE A 1 87 ? 10.195 -12.759 -5.711 1.00 94.94 87 ILE A C 1
ATOM 683 O O . ILE A 1 87 ? 10.154 -13.310 -4.607 1.00 94.94 87 ILE A O 1
ATOM 687 N N . ASP A 1 88 ? 11.326 -12.277 -6.226 1.00 93.06 88 ASP A N 1
ATOM 688 C CA . ASP A 1 88 ? 12.607 -12.370 -5.527 1.00 93.06 88 ASP A CA 1
ATOM 689 C C . ASP A 1 88 ? 12.615 -11.514 -4.253 1.00 93.06 88 ASP A C 1
ATOM 691 O O . ASP A 1 88 ? 13.101 -11.970 -3.214 1.00 93.06 88 ASP A O 1
ATOM 695 N N . ARG A 1 89 ? 12.002 -10.324 -4.291 1.00 94.19 89 ARG A N 1
ATOM 696 C CA . ARG A 1 89 ? 11.740 -9.492 -3.106 1.00 94.19 89 ARG A CA 1
ATOM 697 C C . ARG A 1 89 ? 10.816 -10.191 -2.117 1.00 94.19 89 ARG A C 1
ATOM 699 O O . ARG A 1 89 ? 11.176 -10.319 -0.951 1.00 94.19 89 ARG A O 1
ATOM 706 N N . LEU A 1 90 ? 9.692 -10.745 -2.571 1.00 93.69 90 LEU A N 1
ATOM 707 C CA . LEU A 1 90 ? 8.740 -11.443 -1.705 1.00 93.69 90 LEU A CA 1
ATOM 708 C C . LEU A 1 90 ? 9.380 -12.630 -0.971 1.00 93.69 90 LEU A C 1
ATOM 710 O O . LEU A 1 90 ? 9.056 -12.877 0.188 1.00 93.69 90 LEU A O 1
ATOM 714 N N . ARG A 1 91 ? 10.320 -13.354 -1.598 1.00 90.81 91 ARG A N 1
ATOM 715 C CA . ARG A 1 91 ? 11.083 -14.415 -0.911 1.00 90.81 91 ARG A CA 1
ATOM 716 C C . ARG A 1 91 ? 11.886 -13.871 0.274 1.00 90.81 91 ARG A C 1
ATOM 718 O O . ARG A 1 91 ? 11.893 -14.505 1.325 1.00 90.81 91 ARG A O 1
ATOM 725 N N . ARG A 1 92 ? 12.525 -12.705 0.119 1.00 88.44 92 ARG A N 1
ATOM 726 C CA . ARG A 1 92 ? 13.282 -12.036 1.192 1.00 88.44 92 ARG A CA 1
ATOM 727 C C . ARG A 1 92 ? 12.353 -11.475 2.268 1.00 88.44 92 ARG A C 1
ATOM 729 O O . ARG A 1 92 ? 12.577 -11.705 3.454 1.00 88.44 92 ARG A O 1
ATOM 736 N N . LEU A 1 93 ? 11.276 -10.805 1.855 1.00 87.69 93 LEU A N 1
ATOM 737 C CA . LEU A 1 93 ? 10.284 -10.235 2.765 1.00 87.69 93 LEU A CA 1
ATOM 738 C C . LEU A 1 93 ? 9.590 -11.310 3.596 1.00 87.69 93 LEU A C 1
ATOM 740 O O . LEU A 1 93 ? 9.380 -11.099 4.782 1.00 87.69 93 LEU A O 1
ATOM 744 N N . LYS A 1 94 ? 9.284 -12.482 3.027 1.00 83.88 94 LYS A N 1
ATOM 745 C CA . LYS A 1 94 ? 8.640 -13.570 3.774 1.00 83.88 94 LYS A CA 1
ATOM 746 C C . LYS A 1 94 ? 9.498 -14.047 4.949 1.00 83.88 94 LYS A C 1
ATOM 748 O O . LYS A 1 94 ? 8.965 -14.194 6.042 1.00 83.88 94 LYS A O 1
ATOM 753 N N . ALA A 1 95 ? 10.813 -14.170 4.761 1.00 79.81 95 ALA A N 1
ATOM 754 C CA . ALA A 1 95 ? 11.741 -14.480 5.851 1.00 79.81 95 ALA A CA 1
ATOM 755 C C . ALA A 1 95 ? 11.786 -13.362 6.911 1.00 79.81 95 ALA A C 1
ATOM 757 O O . ALA A 1 95 ? 11.770 -13.635 8.107 1.00 79.81 95 ALA A O 1
ATOM 758 N N . ARG A 1 96 ? 11.763 -12.085 6.497 1.00 79.56 96 ARG A N 1
ATOM 759 C CA . ARG A 1 96 ? 11.664 -10.946 7.431 1.00 79.56 96 ARG A CA 1
ATOM 760 C C . ARG A 1 96 ? 10.337 -10.948 8.201 1.00 79.56 96 ARG A C 1
ATOM 762 O O . ARG A 1 96 ? 10.319 -10.643 9.390 1.00 79.56 96 ARG A O 1
ATOM 769 N N . ARG A 1 97 ? 9.235 -11.315 7.540 1.00 82.81 97 ARG A N 1
ATOM 770 C CA . ARG A 1 97 ? 7.886 -11.389 8.121 1.00 82.81 97 ARG A CA 1
ATOM 771 C C . ARG A 1 97 ? 7.745 -12.515 9.149 1.00 82.81 97 ARG A C 1
ATOM 773 O O . ARG A 1 97 ? 6.916 -12.398 10.041 1.00 82.81 97 ARG A O 1
ATOM 780 N N . GLU A 1 98 ? 8.570 -13.561 9.099 1.00 80.50 98 GLU A N 1
ATOM 781 C CA . GLU A 1 98 ? 8.613 -14.588 10.157 1.00 80.50 98 GLU A CA 1
ATOM 782 C C . GLU A 1 98 ? 9.089 -14.021 11.504 1.00 80.50 98 GLU A C 1
ATOM 784 O O . GLU A 1 98 ? 8.638 -14.468 12.557 1.00 80.50 98 GLU A O 1
ATOM 789 N N . ALA A 1 99 ? 9.944 -12.995 11.478 1.00 82.88 99 ALA A N 1
ATOM 790 C CA . ALA A 1 99 ? 10.384 -12.265 12.665 1.00 82.88 99 ALA A CA 1
ATOM 791 C C . ALA A 1 99 ? 9.445 -11.097 13.045 1.00 82.88 99 ALA A C 1
ATOM 793 O O . ALA A 1 99 ? 9.759 -10.322 13.952 1.00 82.88 99 ALA A O 1
ATOM 794 N N . TYR A 1 100 ? 8.306 -10.940 12.359 1.00 86.44 100 TYR A N 1
ATOM 795 C CA . TYR A 1 100 ? 7.377 -9.837 12.589 1.00 86.44 100 TYR A CA 1
ATOM 796 C C . TYR A 1 100 ? 6.658 -9.965 13.936 1.00 86.44 100 TYR A C 1
ATOM 798 O O . TYR A 1 100 ? 6.179 -11.032 14.323 1.00 86.44 100 TYR A O 1
ATOM 806 N N . VAL A 1 101 ? 6.557 -8.855 14.671 1.00 87.19 101 VAL A N 1
ATOM 807 C CA . VAL A 1 101 ? 5.908 -8.842 15.987 1.00 87.19 101 VAL A CA 1
ATOM 808 C C . VAL A 1 101 ? 4.397 -8.676 15.823 1.00 87.19 101 VAL A C 1
ATOM 810 O O . VAL A 1 101 ? 3.891 -7.558 15.731 1.00 87.19 101 VAL A O 1
ATOM 813 N N . GLY A 1 102 ? 3.683 -9.801 15.874 1.00 89.94 102 GLY A N 1
ATOM 814 C CA . GLY A 1 102 ? 2.225 -9.870 15.747 1.00 89.94 102 GLY A CA 1
ATOM 815 C C . GLY A 1 102 ? 1.767 -10.259 14.336 1.00 89.94 102 GLY A C 1
ATOM 816 O O . GLY A 1 102 ? 2.588 -10.674 13.520 1.00 89.94 102 GLY A O 1
ATOM 817 N N . PRO A 1 103 ? 0.457 -10.182 14.046 1.00 91.44 103 PRO A N 1
ATOM 818 C CA . PRO A 1 103 ? -0.071 -10.400 12.704 1.00 91.44 103 PRO A CA 1
ATOM 819 C C . PRO A 1 103 ? 0.487 -9.394 11.690 1.00 91.44 103 PRO A C 1
ATOM 821 O O . PRO A 1 103 ? 0.631 -8.214 11.999 1.00 91.44 103 PRO A O 1
ATOM 824 N N . TRP A 1 104 ? 0.750 -9.868 10.473 1.00 91.88 104 TRP A N 1
ATOM 825 C CA . TRP A 1 104 ? 1.068 -9.034 9.316 1.00 91.88 104 TRP A CA 1
ATOM 826 C C . TRP A 1 104 ? -0.194 -8.792 8.483 1.00 91.88 104 TRP A C 1
ATOM 828 O O . TRP A 1 104 ? -0.857 -9.756 8.093 1.00 91.88 104 TRP A O 1
ATOM 838 N N . LEU A 1 105 ? -0.485 -7.533 8.164 1.00 93.50 105 LEU A N 1
ATOM 839 C CA . LEU A 1 105 ? -1.497 -7.127 7.189 1.00 93.50 105 LEU A CA 1
ATOM 840 C C . LEU A 1 105 ? -0.831 -6.379 6.021 1.00 93.50 105 LEU A C 1
ATOM 842 O O . LEU A 1 105 ? 0.145 -5.666 6.240 1.00 93.50 105 LEU A O 1
ATOM 846 N N . PRO A 1 106 ? -1.313 -6.521 4.777 1.00 92.19 106 PRO A N 1
ATOM 847 C CA . PRO A 1 106 ? -0.861 -5.689 3.663 1.00 92.19 106 PRO A CA 1
ATOM 848 C C . PRO A 1 106 ? -1.027 -4.192 3.959 1.00 92.19 106 PRO A C 1
ATOM 850 O O . PRO A 1 106 ? -1.939 -3.790 4.682 1.00 92.19 106 PRO A O 1
ATOM 853 N N . GLU A 1 107 ? -0.143 -3.370 3.401 1.00 90.00 107 GLU A N 1
ATOM 854 C CA . GLU A 1 107 ? -0.250 -1.913 3.471 1.00 90.00 107 GLU A CA 1
ATOM 855 C C . GLU A 1 107 ? -1.518 -1.440 2.738 1.00 90.00 107 GLU A C 1
ATOM 857 O O . GLU A 1 107 ? -1.688 -1.793 1.567 1.00 90.00 107 GLU A O 1
ATOM 862 N N . PRO A 1 108 ? -2.423 -0.684 3.387 1.00 88.81 108 PRO A N 1
ATOM 863 C CA . PRO A 1 108 ? -3.616 -0.158 2.733 1.00 88.81 108 PRO A CA 1
ATOM 864 C C . PRO A 1 108 ? -3.263 0.834 1.621 1.00 88.81 108 PRO A C 1
ATOM 866 O O . PRO A 1 108 ? -2.482 1.755 1.836 1.00 88.81 108 PRO A O 1
ATOM 869 N N . LEU A 1 109 ? -3.880 0.671 0.450 1.00 84.06 109 LEU A N 1
ATOM 870 C CA . LEU A 1 109 ? -3.718 1.594 -0.673 1.00 84.06 109 LEU A CA 1
ATOM 871 C C . LEU A 1 109 ? -4.892 2.575 -0.716 1.00 84.06 109 LEU A C 1
ATOM 873 O O . LEU A 1 109 ? -6.035 2.146 -0.873 1.00 84.06 109 LEU A O 1
ATOM 877 N N . PHE A 1 110 ? -4.621 3.872 -0.612 1.00 79.12 110 PHE A N 1
ATOM 878 C CA . PHE A 1 110 ? -5.626 4.933 -0.722 1.00 79.12 110 PHE A CA 1
ATOM 879 C C . PHE A 1 110 ? -5.655 5.479 -2.156 1.00 79.12 110 PHE A C 1
ATOM 881 O O . PHE A 1 110 ? -4.590 5.569 -2.765 1.00 79.12 110 PHE A O 1
ATOM 888 N N . PRO A 1 111 ? -6.829 5.833 -2.709 1.00 62.12 111 PRO A N 1
ATOM 889 C CA . PRO A 1 111 ? -6.880 6.613 -3.936 1.00 62.12 111 PRO A CA 1
ATOM 890 C C . PRO A 1 111 ? -6.333 8.015 -3.646 1.00 62.12 111 PRO A C 1
ATOM 892 O O . PRO A 1 111 ? -6.718 8.643 -2.658 1.00 62.12 111 PRO A O 1
ATOM 895 N N . GLY A 1 112 ? -5.417 8.482 -4.477 1.00 52.84 112 GLY A N 1
ATOM 896 C CA . GLY A 1 112 ? -4.936 9.852 -4.501 1.00 52.84 112 GLY A CA 1
ATOM 897 C C . GLY A 1 112 ? -5.845 10.767 -5.333 1.00 52.84 112 GLY A C 1
ATOM 898 O O . GLY A 1 112 ? -6.884 10.345 -5.850 1.00 52.84 112 GLY A O 1
ATOM 899 N N . PRO A 1 113 ? -5.494 12.061 -5.411 1.00 39.59 113 PRO A N 1
ATOM 900 C CA . PRO A 1 113 ? -6.357 13.112 -5.951 1.00 39.59 113 PRO A CA 1
ATOM 901 C C . PRO A 1 113 ? -6.547 13.089 -7.477 1.00 39.59 113 PRO A C 1
ATOM 903 O O . PRO A 1 113 ? -7.375 13.852 -7.969 1.00 39.59 113 PRO A O 1
ATOM 906 N N . ASP A 1 114 ? -5.857 12.215 -8.225 1.00 40.53 114 ASP A N 1
ATOM 907 C CA . ASP A 1 114 ? -6.052 12.077 -9.673 1.00 40.53 114 ASP A CA 1
ATOM 908 C C . ASP A 1 114 ? -6.741 10.745 -10.023 1.00 40.53 114 ASP A C 1
ATOM 910 O O . ASP A 1 114 ? -6.201 9.645 -9.891 1.00 40.53 114 ASP A O 1
ATOM 914 N N . ILE A 1 115 ? -8.008 10.865 -10.408 1.00 44.28 115 ILE A N 1
ATOM 915 C CA . ILE A 1 115 ? -9.081 9.915 -10.075 1.00 44.28 115 ILE A CA 1
ATOM 916 C C . ILE A 1 115 ? -9.247 8.804 -11.136 1.00 44.28 115 ILE A C 1
ATOM 918 O O . ILE A 1 115 ? -10.111 7.950 -11.003 1.00 44.28 115 ILE A O 1
ATOM 922 N N . ALA A 1 116 ? -8.421 8.735 -12.183 1.00 39.31 116 ALA A N 1
ATOM 923 C CA . ALA A 1 116 ? -8.575 7.703 -13.220 1.00 39.31 116 ALA A CA 1
ATOM 924 C C . ALA A 1 116 ? -7.714 6.446 -12.970 1.00 39.31 116 ALA A C 1
ATOM 926 O O . ALA A 1 116 ? -8.246 5.344 -12.824 1.00 39.31 116 ALA A O 1
ATOM 927 N N . ASP A 1 117 ? -6.392 6.605 -12.860 1.00 43.56 117 ASP A N 1
ATOM 928 C CA . ASP A 1 117 ? -5.449 5.472 -12.892 1.00 43.56 117 ASP A CA 1
ATOM 929 C C . ASP A 1 117 ? -5.300 4.761 -11.528 1.00 43.56 117 ASP A C 1
ATOM 931 O O . ASP A 1 117 ? -5.076 3.549 -11.452 1.00 43.56 117 ASP A O 1
ATOM 935 N N . GLU A 1 118 ? -5.466 5.490 -10.419 1.00 46.62 118 GLU A N 1
ATOM 936 C CA . GLU A 1 118 ? -5.439 4.928 -9.057 1.00 46.62 118 GLU A CA 1
ATOM 937 C C . GLU A 1 118 ? -6.773 4.292 -8.655 1.00 46.62 118 GLU A C 1
ATOM 939 O O . GLU A 1 118 ? -6.809 3.372 -7.828 1.00 46.62 118 GLU A O 1
ATOM 944 N N . ILE A 1 119 ? -7.869 4.724 -9.283 1.00 41.38 119 ILE A N 1
ATOM 945 C CA . ILE A 1 119 ? -9.159 4.050 -9.180 1.00 41.38 119 ILE A CA 1
ATOM 946 C C . ILE A 1 119 ? -9.069 2.666 -9.815 1.00 41.38 119 ILE A C 1
ATOM 948 O O . ILE A 1 119 ? -9.387 1.698 -9.135 1.00 41.38 119 ILE A O 1
ATOM 952 N N . GLU A 1 120 ? -8.514 2.512 -11.021 1.00 48.09 120 GLU A N 1
ATOM 953 C CA . GLU A 1 120 ? -8.352 1.181 -11.630 1.00 48.09 120 GLU A CA 1
ATOM 954 C C . GLU A 1 120 ? -7.486 0.252 -10.756 1.00 48.09 120 GLU A C 1
ATOM 956 O O . GLU A 1 120 ? -7.789 -0.935 -10.578 1.00 48.09 120 GLU A O 1
ATOM 961 N N . LEU A 1 121 ? -6.432 0.790 -10.131 1.00 50.12 121 LEU A N 1
ATOM 962 C CA . LEU A 1 121 ? -5.548 0.024 -9.258 1.00 50.12 121 LEU A CA 1
ATOM 963 C C . LEU A 1 121 ? -6.196 -0.376 -7.920 1.00 50.12 121 LEU A C 1
ATOM 965 O O . LEU A 1 121 ? -5.966 -1.496 -7.439 1.00 50.12 121 LEU A O 1
ATOM 969 N N . SER A 1 122 ? -6.973 0.525 -7.317 1.00 48.66 122 SER A N 1
ATOM 970 C CA . SER A 1 122 ? -7.634 0.322 -6.025 1.00 48.66 122 SER A CA 1
ATOM 971 C C . SER A 1 122 ? -8.950 -0.455 -6.151 1.00 48.66 122 SER A C 1
ATOM 973 O O . SER A 1 122 ? -9.215 -1.311 -5.310 1.00 48.66 122 SER A O 1
ATOM 975 N N . GLU A 1 123 ? -9.721 -0.276 -7.226 1.00 50.59 123 GLU A N 1
ATOM 976 C CA . GLU A 1 123 ? -10.935 -1.050 -7.530 1.00 50.59 123 GLU A CA 1
ATOM 977 C C . GLU A 1 123 ? -10.637 -2.525 -7.827 1.00 50.59 123 GLU A C 1
ATOM 979 O O . GLU A 1 123 ? -11.475 -3.398 -7.596 1.00 50.59 123 GLU A O 1
ATOM 984 N N . SER A 1 124 ? -9.427 -2.838 -8.297 1.00 57.94 124 SER A N 1
ATOM 985 C CA . SER A 1 124 ? -9.098 -4.181 -8.780 1.00 57.94 124 SER A CA 1
ATOM 986 C C . SER A 1 124 ? -8.672 -5.179 -7.694 1.00 57.94 124 SER A C 1
ATOM 988 O O . SER A 1 124 ? -8.450 -6.349 -8.014 1.00 57.94 124 SER A O 1
ATOM 990 N N . ILE A 1 125 ? -8.521 -4.794 -6.414 1.00 74.38 125 ILE A N 1
ATOM 991 C CA . ILE A 1 125 ? -8.326 -5.778 -5.327 1.00 74.38 125 ILE A CA 1
ATOM 992 C C . ILE A 1 125 ? -8.736 -5.263 -3.942 1.00 74.38 125 ILE A C 1
ATOM 994 O O . ILE A 1 125 ? -8.253 -4.233 -3.489 1.00 74.38 125 ILE A O 1
ATOM 998 N N . SER A 1 126 ? -9.561 -6.032 -3.225 1.00 81.75 126 SER A N 1
ATOM 999 C CA . SER A 1 126 ? -9.926 -5.726 -1.837 1.00 81.75 126 SER A CA 1
ATOM 1000 C C . SER A 1 126 ? -8.799 -6.062 -0.853 1.00 81.75 126 SER A C 1
ATOM 1002 O O . SER A 1 126 ? -8.025 -7.000 -1.072 1.00 81.75 126 SER A O 1
ATOM 1004 N N . MET A 1 127 ? -8.756 -5.356 0.285 1.00 87.12 127 MET A N 1
ATOM 1005 C CA . MET A 1 127 ? -7.826 -5.642 1.391 1.00 87.12 127 MET A CA 1
ATOM 1006 C C . MET A 1 127 ? -7.842 -7.123 1.784 1.00 87.12 127 MET A C 1
ATOM 1008 O O . MET A 1 127 ? -6.804 -7.773 1.877 1.00 87.12 127 MET A O 1
ATOM 1012 N N . ALA A 1 128 ? -9.026 -7.701 1.946 1.00 84.88 128 ALA A N 1
ATOM 1013 C CA . ALA A 1 128 ? -9.134 -9.091 2.347 1.00 84.88 128 ALA A CA 1
ATOM 1014 C C . ALA A 1 128 ? -8.650 -10.080 1.281 1.00 84.88 128 ALA A C 1
ATOM 1016 O O . ALA A 1 128 ? -8.107 -11.125 1.635 1.00 84.88 128 ALA A O 1
ATOM 1017 N N . MET A 1 129 ? -8.751 -9.756 -0.013 1.00 86.00 129 MET A N 1
ATOM 1018 C CA . MET A 1 129 ? -8.075 -10.559 -1.032 1.00 86.00 129 MET A CA 1
ATOM 1019 C C . MET A 1 129 ? -6.552 -10.499 -0.847 1.00 86.00 129 MET A C 1
ATOM 1021 O O . MET A 1 129 ? -5.917 -11.550 -0.864 1.00 86.00 129 MET A O 1
ATOM 1025 N N . LEU A 1 130 ? -5.958 -9.325 -0.598 1.00 90.12 130 LEU A N 1
ATOM 1026 C CA . LEU A 1 130 ? -4.518 -9.215 -0.314 1.00 90.12 130 LEU A CA 1
ATOM 1027 C C . LEU A 1 130 ? -4.116 -10.030 0.928 1.00 90.12 130 LEU A C 1
ATOM 1029 O O . LEU A 1 130 ? -3.120 -10.752 0.891 1.00 90.12 130 LEU A O 1
ATOM 1033 N N . VAL A 1 131 ? -4.924 -10.003 1.993 1.00 90.81 131 VAL A N 1
ATOM 1034 C CA . VAL A 1 131 ? -4.717 -10.837 3.192 1.00 90.81 131 VAL A CA 1
ATOM 1035 C C . VAL A 1 131 ? -4.769 -12.332 2.849 1.00 90.81 131 VAL A C 1
ATOM 1037 O O . VAL A 1 131 ? -3.948 -13.113 3.330 1.00 90.81 131 VAL A O 1
ATOM 1040 N N . VAL A 1 132 ? -5.680 -12.762 1.972 1.00 89.31 132 VAL A N 1
ATOM 1041 C CA . VAL A 1 132 ? -5.724 -14.158 1.507 1.00 89.31 132 VAL A CA 1
ATOM 1042 C C . VAL A 1 132 ? -4.484 -14.507 0.677 1.00 89.31 132 VAL A C 1
ATOM 1044 O O . VAL A 1 132 ? -3.903 -15.582 0.872 1.00 89.31 132 VAL A O 1
ATOM 1047 N N . LEU A 1 133 ? -4.033 -13.606 -0.202 1.00 91.19 133 LEU A N 1
ATOM 1048 C CA . LEU A 1 133 ? -2.796 -13.774 -0.971 1.00 91.19 133 LEU A CA 1
ATOM 1049 C C . LEU A 1 133 ? -1.569 -13.914 -0.059 1.00 91.19 133 LEU A C 1
ATOM 1051 O O . LEU A 1 133 ? -0.628 -14.629 -0.428 1.00 91.19 133 LEU A O 1
ATOM 1055 N N . GLU A 1 134 ? -1.599 -13.340 1.153 1.00 90.25 134 GLU A N 1
ATOM 1056 C CA . GLU A 1 134 ? -0.544 -13.525 2.157 1.00 90.25 134 GLU A CA 1
ATOM 1057 C C . GLU A 1 134 ? -0.288 -14.991 2.531 1.00 90.25 134 GLU A C 1
ATOM 1059 O O . GLU A 1 134 ? 0.846 -15.390 2.803 1.00 90.25 134 GLU A O 1
ATOM 1064 N N . THR A 1 135 ? -1.306 -15.840 2.402 1.00 88.62 135 THR A N 1
ATOM 1065 C CA . THR A 1 135 ? -1.200 -17.273 2.711 1.00 88.62 135 THR A CA 1
ATOM 1066 C C . THR A 1 135 ? -0.517 -18.105 1.621 1.00 88.62 135 THR A C 1
ATOM 1068 O O . THR A 1 135 ? -0.136 -19.250 1.870 1.00 88.62 135 THR A O 1
ATOM 1071 N N . LEU A 1 136 ? -0.332 -17.553 0.418 1.00 92.44 136 LEU A N 1
ATOM 1072 C CA . LEU A 1 136 ? 0.247 -18.265 -0.723 1.00 92.44 136 LEU A CA 1
ATOM 1073 C C . LEU A 1 136 ? 1.784 -18.308 -0.676 1.00 92.44 136 LEU A C 1
ATOM 1075 O O . LEU A 1 136 ? 2.456 -17.464 -0.069 1.00 92.44 136 LEU A O 1
ATOM 1079 N N . SER A 1 137 ? 2.377 -19.295 -1.356 1.00 93.19 137 SER A N 1
ATOM 1080 C CA . SER A 1 137 ? 3.805 -19.228 -1.695 1.00 93.19 137 SER A CA 1
ATOM 1081 C C . SER A 1 137 ? 4.072 -18.108 -2.719 1.00 93.19 137 SER A C 1
ATOM 1083 O O . SER A 1 137 ? 3.164 -17.749 -3.471 1.00 93.19 137 SER A O 1
ATOM 1085 N N . PRO A 1 138 ? 5.308 -17.574 -2.817 1.00 94.56 138 PRO A N 1
ATOM 1086 C CA . PRO A 1 138 ? 5.613 -16.494 -3.760 1.00 94.56 138 PRO A CA 1
ATOM 1087 C C . PRO A 1 138 ? 5.241 -16.807 -5.215 1.00 94.56 138 PRO A C 1
ATOM 1089 O O . PRO A 1 138 ? 4.718 -15.953 -5.925 1.00 94.56 138 PRO A O 1
ATOM 1092 N N . LEU A 1 139 ? 5.457 -18.054 -5.651 1.00 95.50 139 LEU A N 1
ATOM 1093 C CA . LEU A 1 139 ? 5.106 -18.488 -7.004 1.00 95.50 139 LEU A CA 1
ATOM 1094 C C . LEU A 1 139 ? 3.596 -18.660 -7.188 1.00 95.50 139 LEU A C 1
ATOM 1096 O O . LEU A 1 139 ? 3.069 -18.248 -8.213 1.00 95.50 139 LEU A O 1
ATOM 1100 N N . GLU A 1 140 ? 2.889 -19.239 -6.214 1.00 96.12 140 GLU A N 1
ATOM 1101 C CA . GLU A 1 140 ? 1.424 -19.352 -6.281 1.00 96.12 140 GLU A CA 1
ATOM 1102 C C . GLU A 1 140 ? 0.765 -17.974 -6.340 1.00 96.12 140 GLU A C 1
ATOM 1104 O O . GLU A 1 140 ? -0.147 -17.777 -7.140 1.00 96.12 140 GLU A O 1
ATOM 1109 N N . ARG A 1 141 ? 1.263 -17.014 -5.549 1.00 95.69 141 ARG A N 1
ATOM 1110 C CA . ARG A 1 141 ? 0.780 -15.631 -5.561 1.00 95.69 141 ARG A CA 1
ATOM 1111 C C . ARG A 1 141 ? 1.003 -14.973 -6.917 1.00 95.69 141 ARG A C 1
ATOM 1113 O O . ARG A 1 141 ? 0.053 -14.454 -7.486 1.00 95.69 141 ARG A O 1
ATOM 1120 N N . ALA A 1 142 ? 2.217 -15.041 -7.462 1.00 95.19 142 ALA A N 1
ATOM 1121 C CA . ALA A 1 142 ? 2.513 -14.450 -8.764 1.00 95.19 142 ALA A CA 1
ATOM 1122 C C . ALA A 1 142 ? 1.669 -15.064 -9.892 1.00 95.19 142 ALA A C 1
ATOM 1124 O O . ALA A 1 142 ? 1.104 -14.332 -10.699 1.00 95.19 142 ALA A O 1
ATOM 1125 N N . VAL A 1 143 ? 1.519 -16.395 -9.918 1.00 96.00 143 VAL A N 1
ATOM 1126 C CA . VAL A 1 143 ? 0.659 -17.075 -10.902 1.00 96.00 143 VAL A CA 1
ATOM 1127 C C . VAL A 1 143 ? -0.796 -16.632 -10.763 1.00 96.00 143 VAL A C 1
ATOM 1129 O O . VAL A 1 143 ? -1.446 -16.378 -11.774 1.00 96.00 143 VAL A O 1
ATOM 1132 N N . PHE A 1 144 ? -1.310 -16.528 -9.534 1.00 93.19 144 PHE A N 1
ATOM 1133 C CA . PHE A 1 144 ? -2.675 -16.066 -9.291 1.00 93.19 144 PHE A CA 1
ATOM 1134 C C . PHE A 1 144 ? -2.873 -14.625 -9.763 1.00 93.19 144 PHE A C 1
ATOM 1136 O O . PHE A 1 144 ? -3.811 -14.360 -10.503 1.00 93.19 144 PHE A O 1
ATOM 1143 N N . VAL A 1 145 ? -1.971 -13.713 -9.396 1.00 91.19 145 VAL A N 1
ATOM 1144 C CA . VAL A 1 145 ? -2.046 -12.297 -9.782 1.00 91.19 145 VAL A CA 1
ATOM 1145 C C . VAL A 1 145 ? -2.006 -12.147 -11.302 1.00 91.19 145 VAL A C 1
ATOM 1147 O O . VAL A 1 145 ? -2.920 -11.559 -11.873 1.00 91.19 145 VAL A O 1
ATOM 1150 N N . LEU A 1 146 ? -1.011 -12.733 -11.975 1.00 91.19 146 LEU A N 1
ATOM 1151 C CA . LEU A 1 146 ? -0.897 -12.642 -13.434 1.00 91.19 146 LEU A CA 1
ATOM 1152 C C . LEU A 1 146 ? -2.120 -13.226 -14.151 1.00 91.19 146 LEU A C 1
ATOM 1154 O O . LEU A 1 146 ? -2.570 -12.668 -15.151 1.00 91.19 146 LEU A O 1
ATOM 1158 N N . ARG A 1 147 ? -2.671 -14.336 -13.644 1.00 90.00 147 ARG A N 1
ATOM 1159 C CA . ARG A 1 147 ? -3.801 -15.012 -14.286 1.00 90.00 147 ARG A CA 1
ATOM 1160 C C . ARG A 1 147 ? -5.142 -14.331 -14.026 1.00 90.00 147 ARG A C 1
ATOM 1162 O O . ARG A 1 147 ? -5.926 -14.206 -14.958 1.00 90.00 147 ARG A O 1
ATOM 1169 N N . GLU A 1 148 ? -5.427 -13.974 -12.779 1.00 84.94 148 GLU A N 1
ATOM 1170 C CA . GLU A 1 148 ? -6.758 -13.529 -12.347 1.00 84.94 148 GLU A CA 1
ATOM 1171 C C . GLU A 1 148 ? -6.914 -12.007 -12.414 1.00 84.94 148 GLU A C 1
ATOM 1173 O O . GLU A 1 148 ? -7.986 -11.537 -12.770 1.00 84.94 148 GLU A O 1
ATOM 1178 N N . ALA A 1 149 ? -5.861 -11.236 -12.114 1.00 78.88 149 ALA A N 1
ATOM 1179 C CA . ALA A 1 149 ? -5.925 -9.772 -12.162 1.00 78.88 149 ALA A CA 1
ATOM 1180 C C . ALA A 1 149 ? -5.515 -9.206 -13.531 1.00 78.88 149 ALA A C 1
ATOM 1182 O O . ALA A 1 149 ? -6.026 -8.170 -13.935 1.00 78.88 149 ALA A O 1
ATOM 1183 N N . PHE A 1 150 ? -4.617 -9.885 -14.256 1.00 79.75 150 PHE A N 1
ATOM 1184 C CA . PHE A 1 150 ? -4.055 -9.369 -15.515 1.00 79.75 150 PHE A CA 1
ATOM 1185 C C . PHE A 1 150 ? -4.330 -10.246 -16.745 1.00 79.75 150 PHE A C 1
ATOM 1187 O O . PHE A 1 150 ? -3.835 -9.946 -17.829 1.00 79.75 150 PHE A O 1
ATOM 1194 N N . ALA A 1 151 ? -5.117 -11.315 -16.589 1.00 84.00 151 ALA A N 1
ATOM 1195 C CA . ALA A 1 151 ? -5.595 -12.189 -17.665 1.00 84.00 151 ALA A CA 1
ATOM 1196 C C . ALA A 1 151 ? -4.517 -12.875 -18.538 1.00 84.00 151 ALA A C 1
ATOM 1198 O O . ALA A 1 151 ? -4.840 -13.391 -19.609 1.00 84.00 151 ALA A O 1
ATOM 1199 N N . PHE A 1 152 ? -3.268 -12.979 -18.071 1.00 87.06 152 PHE A N 1
ATOM 1200 C CA . PHE A 1 152 ? -2.193 -13.655 -18.809 1.00 87.06 152 PHE A CA 1
ATOM 1201 C C . PHE A 1 152 ? -2.516 -15.134 -19.051 1.00 87.06 152 PHE A C 1
ATOM 1203 O O . PHE A 1 152 ? -3.100 -15.823 -18.198 1.00 87.06 152 PHE A O 1
ATOM 1210 N N . CYS A 1 153 ? -2.125 -15.660 -20.210 1.00 92.31 153 CYS A N 1
ATOM 1211 C CA . CYS A 1 153 ? -2.268 -17.079 -20.512 1.00 92.31 153 CYS A CA 1
ATOM 1212 C C . CYS A 1 153 ? -1.140 -17.911 -19.875 1.00 92.31 153 CYS A C 1
ATOM 1214 O O . CYS A 1 153 ? -0.075 -17.409 -19.517 1.00 92.31 153 CYS A O 1
ATOM 1216 N N . TYR A 1 154 ? -1.378 -19.213 -19.686 1.00 93.50 154 TYR A N 1
ATOM 1217 C CA . TYR A 1 154 ? -0.387 -20.103 -19.069 1.00 93.50 154 TYR A CA 1
ATOM 1218 C C . TYR A 1 154 ? 0.979 -20.125 -19.782 1.00 93.50 154 TYR A C 1
ATOM 1220 O O . TYR A 1 154 ? 1.973 -20.094 -19.055 1.00 93.50 154 TYR A O 1
ATOM 1228 N N . PRO A 1 155 ? 1.060 -20.119 -21.130 1.00 92.81 155 PRO A N 1
ATOM 1229 C CA . PRO A 1 155 ? 2.329 -19.968 -21.845 1.00 92.81 155 PRO A CA 1
ATOM 1230 C C . PRO A 1 155 ? 3.124 -18.713 -21.447 1.00 92.81 155 PRO A C 1
ATOM 1232 O O . PRO A 1 155 ? 4.302 -18.809 -21.106 1.00 92.81 155 PRO A O 1
ATOM 1235 N N . GLU A 1 156 ? 2.484 -17.542 -21.400 1.00 91.00 156 GLU A N 1
ATOM 1236 C CA . GLU A 1 156 ? 3.154 -16.277 -21.049 1.00 91.00 156 GLU A CA 1
ATOM 1237 C C . GLU A 1 156 ? 3.636 -16.268 -19.593 1.00 91.00 156 GLU A C 1
ATOM 1239 O O . GLU A 1 156 ? 4.722 -15.773 -19.275 1.00 91.00 156 GLU A O 1
ATOM 1244 N N . ILE A 1 157 ? 2.845 -16.850 -18.685 1.00 93.75 157 ILE A N 1
ATOM 1245 C CA . ILE A 1 157 ? 3.231 -17.000 -17.277 1.00 93.75 157 ILE A CA 1
ATOM 1246 C C . ILE A 1 157 ? 4.405 -17.984 -17.155 1.00 93.75 157 ILE A C 1
ATOM 1248 O O . ILE A 1 157 ? 5.326 -17.751 -16.374 1.00 93.75 157 ILE A O 1
ATOM 1252 N N . ALA A 1 158 ? 4.406 -19.071 -17.927 1.00 93.81 158 ALA A N 1
ATOM 1253 C CA . ALA A 1 158 ? 5.482 -20.059 -17.951 1.00 93.81 158 ALA A CA 1
ATOM 1254 C C . ALA A 1 158 ? 6.806 -19.439 -18.411 1.00 93.81 158 ALA A C 1
ATOM 1256 O O . ALA A 1 158 ? 7.823 -19.583 -17.724 1.00 93.81 158 ALA A O 1
ATOM 1257 N N . GLU A 1 159 ? 6.773 -18.654 -19.488 1.00 90.62 159 GLU A N 1
ATOM 1258 C CA . GLU A 1 159 ? 7.918 -17.871 -19.955 1.00 90.62 159 GLU A CA 1
ATOM 1259 C C . GLU A 1 159 ? 8.372 -16.858 -18.892 1.00 90.62 159 GLU A C 1
ATOM 1261 O O . GLU A 1 159 ? 9.562 -16.737 -18.577 1.00 90.62 159 GLU A O 1
ATOM 1266 N N . THR A 1 160 ? 7.416 -16.176 -18.259 1.00 90.75 160 THR A N 1
ATOM 1267 C CA . THR A 1 160 ? 7.700 -15.198 -17.208 1.00 90.75 160 THR A CA 1
ATOM 1268 C C . THR A 1 160 ? 8.397 -15.830 -16.012 1.00 90.75 160 THR A C 1
ATOM 1270 O O . THR A 1 160 ? 9.379 -15.285 -15.513 1.00 90.75 160 THR A O 1
ATOM 1273 N N . LEU A 1 161 ? 7.966 -17.010 -15.581 1.00 92.25 161 LEU A N 1
ATOM 1274 C CA . LEU A 1 161 ? 8.513 -17.682 -14.404 1.00 92.25 161 LEU A CA 1
ATOM 1275 C C . LEU A 1 161 ? 9.702 -18.603 -14.709 1.00 92.25 161 LEU A C 1
ATOM 1277 O O . LEU A 1 161 ? 10.306 -19.122 -13.768 1.00 92.25 161 LEU A O 1
ATOM 1281 N N . GLY A 1 162 ? 10.032 -18.827 -15.986 1.00 91.81 162 GLY A N 1
ATOM 1282 C CA . GLY A 1 162 ? 11.050 -19.799 -16.396 1.00 91.81 162 GLY A CA 1
ATOM 1283 C C . GLY A 1 162 ? 10.668 -21.230 -15.997 1.00 91.81 162 GLY A C 1
ATOM 1284 O O . GLY A 1 162 ? 11.477 -21.959 -15.422 1.00 91.81 162 GLY A O 1
ATOM 1285 N N . ARG A 1 163 ? 9.403 -21.610 -16.211 1.00 95.38 163 ARG A N 1
ATOM 1286 C CA . ARG A 1 163 ? 8.822 -22.911 -15.824 1.00 95.38 163 ARG A CA 1
ATOM 1287 C C . ARG A 1 163 ? 8.092 -23.546 -17.007 1.00 95.38 163 ARG A C 1
ATOM 1289 O O . ARG A 1 163 ? 7.818 -22.871 -17.988 1.00 95.38 163 ARG A O 1
ATOM 1296 N N . SER A 1 164 ? 7.748 -24.832 -16.908 1.00 97.31 164 SER A N 1
ATOM 1297 C CA . SER A 1 164 ? 6.841 -25.465 -17.874 1.00 97.31 164 SER A CA 1
ATOM 1298 C C . SER A 1 164 ? 5.396 -25.006 -17.657 1.00 97.31 164 SER A C 1
ATOM 1300 O O . SER A 1 164 ? 4.994 -24.704 -16.528 1.00 97.31 164 SER A O 1
ATOM 1302 N N . GLU A 1 165 ? 4.590 -25.005 -18.720 1.00 97.38 165 GLU A N 1
ATOM 1303 C CA . GLU A 1 165 ? 3.158 -24.691 -18.629 1.00 97.38 165 GLU A CA 1
ATOM 1304 C C . GLU A 1 165 ? 2.420 -25.597 -17.640 1.00 97.38 165 GLU A C 1
ATOM 1306 O O . GLU A 1 165 ? 1.605 -25.115 -16.854 1.00 97.38 165 GLU A O 1
ATOM 1311 N N . ASP A 1 166 ? 2.745 -26.891 -17.614 1.00 96.88 166 ASP A N 1
ATOM 1312 C CA . ASP A 1 166 ? 2.146 -27.843 -16.675 1.00 96.88 166 ASP A CA 1
ATOM 1313 C C . ASP A 1 166 ? 2.430 -27.465 -15.218 1.00 96.88 166 ASP A C 1
ATOM 1315 O O . ASP A 1 166 ? 1.529 -27.491 -14.374 1.00 96.88 166 ASP A O 1
ATOM 1319 N N . ALA A 1 167 ? 3.661 -27.037 -14.914 1.00 96.94 167 ALA A N 1
ATOM 1320 C CA . ALA A 1 167 ? 4.017 -26.572 -13.578 1.00 96.94 167 ALA A CA 1
ATOM 1321 C C . ALA A 1 167 ? 3.236 -25.302 -13.197 1.00 96.94 167 ALA A C 1
ATOM 1323 O O . ALA A 1 167 ? 2.774 -25.179 -12.058 1.00 96.94 167 ALA A O 1
ATOM 1324 N N . VAL A 1 168 ? 3.037 -24.379 -14.144 1.00 97.50 168 VAL A N 1
ATOM 1325 C CA . VAL A 1 168 ? 2.218 -23.177 -13.931 1.00 97.50 168 VAL A CA 1
ATOM 1326 C C . VAL A 1 168 ? 0.748 -23.532 -13.714 1.00 97.50 168 VAL A C 1
ATOM 1328 O O . VAL A 1 168 ? 0.132 -23.002 -12.790 1.00 97.50 168 VAL A O 1
ATOM 1331 N N . ARG A 1 169 ? 0.174 -24.455 -14.493 1.00 96.75 169 ARG A N 1
ATOM 1332 C CA . ARG A 1 169 ? -1.215 -24.918 -14.314 1.00 96.75 169 ARG A CA 1
ATOM 1333 C C . ARG A 1 169 ? -1.427 -25.529 -12.932 1.00 96.75 169 ARG A C 1
ATOM 1335 O O . ARG A 1 169 ? -2.420 -25.222 -12.271 1.00 96.75 169 ARG A O 1
ATOM 1342 N N . GLN A 1 170 ? -0.474 -26.331 -12.458 1.00 97.31 170 GLN A N 1
ATOM 1343 C CA . GLN A 1 170 ? -0.508 -26.882 -11.102 1.00 97.31 170 GLN A CA 1
ATOM 1344 C C . GLN A 1 170 ? -0.434 -25.788 -10.028 1.00 97.31 170 GLN A C 1
ATOM 1346 O O . GLN A 1 170 ? -1.205 -25.828 -9.067 1.00 97.31 170 GLN A O 1
ATOM 1351 N N . LEU A 1 171 ? 0.460 -24.802 -10.184 1.00 96.88 171 LEU A N 1
ATOM 1352 C CA . LEU A 1 171 ? 0.550 -23.646 -9.282 1.00 96.88 171 LEU A CA 1
ATOM 1353 C C . LEU A 1 171 ? -0.759 -22.852 -9.257 1.00 96.88 171 LEU A C 1
ATOM 1355 O O . LEU A 1 171 ? -1.252 -22.541 -8.178 1.00 96.88 171 LEU A O 1
ATOM 1359 N N . ALA A 1 172 ? -1.357 -22.589 -10.420 1.00 94.38 172 ALA A N 1
ATOM 1360 C CA . ALA A 1 172 ? -2.626 -21.876 -10.533 1.00 94.38 172 ALA A CA 1
ATOM 1361 C C . ALA A 1 172 ? -3.760 -22.629 -9.830 1.00 94.38 172 ALA A C 1
ATOM 1363 O O . ALA A 1 172 ? -4.529 -22.035 -9.077 1.00 94.38 172 ALA A O 1
ATOM 1364 N N . HIS A 1 173 ? -3.845 -23.947 -10.029 1.00 95.12 173 HIS A N 1
ATOM 1365 C CA . HIS A 1 173 ? -4.833 -24.781 -9.350 1.00 95.12 173 HIS A CA 1
ATOM 1366 C C . HIS A 1 173 ? -4.655 -24.744 -7.824 1.00 95.12 173 HIS A C 1
ATOM 1368 O O . HIS A 1 173 ? -5.627 -24.550 -7.093 1.00 95.12 173 HIS A O 1
ATOM 1374 N N . ARG A 1 174 ? -3.417 -24.880 -7.325 1.00 93.69 174 ARG A N 1
ATOM 1375 C CA . ARG A 1 174 ? -3.133 -24.780 -5.883 1.00 93.69 174 ARG A CA 1
ATOM 1376 C C . ARG A 1 174 ? -3.478 -23.403 -5.325 1.00 93.69 174 ARG A C 1
ATOM 1378 O O . ARG A 1 174 ? -4.134 -23.334 -4.289 1.00 93.69 174 ARG A O 1
ATOM 1385 N N . ALA A 1 175 ? -3.095 -22.337 -6.025 1.00 93.06 175 ALA A N 1
ATOM 1386 C CA . ALA A 1 175 ? -3.403 -20.969 -5.633 1.00 93.06 175 ALA A CA 1
ATOM 1387 C C . ALA A 1 175 ? -4.918 -20.743 -5.540 1.00 93.06 175 ALA A C 1
ATOM 1389 O O . ALA A 1 175 ? -5.403 -20.321 -4.493 1.00 93.06 175 ALA A O 1
ATOM 1390 N N . ARG A 1 176 ? -5.687 -21.131 -6.570 1.00 90.62 176 ARG A N 1
ATOM 1391 C CA . ARG A 1 176 ? -7.158 -21.040 -6.557 1.00 90.62 176 ARG A CA 1
ATOM 1392 C C . ARG A 1 176 ? -7.773 -21.815 -5.401 1.00 90.62 176 ARG A C 1
ATOM 1394 O O . ARG A 1 176 ? -8.623 -21.270 -4.708 1.00 90.62 176 ARG A O 1
ATOM 1401 N N . ARG A 1 177 ? -7.322 -23.047 -5.149 1.00 89.81 177 ARG A N 1
ATOM 1402 C CA . ARG A 1 177 ? -7.821 -23.854 -4.027 1.00 89.81 177 ARG A CA 1
ATOM 1403 C C . ARG A 1 177 ? -7.539 -23.189 -2.676 1.00 89.81 177 ARG A C 1
ATOM 1405 O O . ARG A 1 177 ? -8.415 -23.167 -1.818 1.00 89.81 177 ARG A O 1
ATOM 1412 N N . HIS A 1 178 ? -6.339 -22.639 -2.479 1.00 87.81 178 HIS A N 1
ATOM 1413 C CA . HIS A 1 178 ? -5.982 -21.926 -1.248 1.00 87.81 178 HIS A CA 1
ATOM 1414 C C . HIS A 1 178 ? -6.782 -20.638 -1.051 1.00 87.81 178 HIS A C 1
ATOM 1416 O O . HIS A 1 178 ? -7.169 -20.354 0.082 1.00 87.81 178 HIS A O 1
ATOM 1422 N N . VAL A 1 179 ? -7.036 -19.896 -2.133 1.00 86.81 179 VAL A N 1
ATOM 1423 C CA . VAL A 1 179 ? -7.861 -18.686 -2.110 1.00 86.81 179 VAL A CA 1
ATOM 1424 C C . VAL A 1 179 ? -9.311 -19.048 -1.810 1.00 86.81 179 VAL A C 1
ATOM 1426 O O . VAL A 1 179 ? -9.871 -18.514 -0.868 1.00 86.81 179 VAL A O 1
ATOM 1429 N N . GLN A 1 180 ? -9.907 -20.004 -2.528 1.00 84.44 180 GLN A N 1
ATOM 1430 C CA . GLN A 1 180 ? -11.295 -20.437 -2.318 1.00 84.44 180 GLN A CA 1
ATOM 1431 C C . GLN A 1 180 ? -11.549 -20.954 -0.899 1.00 84.44 180 GLN A C 1
ATOM 1433 O O . GLN A 1 180 ? -12.575 -20.629 -0.314 1.00 84.44 180 GLN A O 1
ATOM 1438 N N . ALA A 1 181 ? -10.605 -21.700 -0.320 1.00 81.69 181 ALA A N 1
ATOM 1439 C CA . ALA A 1 181 ? -10.720 -22.200 1.050 1.00 81.69 181 ALA A CA 1
ATOM 1440 C C . ALA A 1 181 ? -10.715 -21.091 2.120 1.00 81.69 181 ALA A C 1
ATOM 1442 O O . ALA A 1 181 ? -11.086 -21.348 3.262 1.00 81.69 181 ALA A O 1
ATOM 1443 N N . ARG A 1 182 ? -10.250 -19.885 1.775 1.00 74.25 182 ARG A N 1
ATOM 1444 C CA . ARG A 1 182 ? -10.084 -18.750 2.695 1.00 74.25 182 ARG A CA 1
ATOM 1445 C C . ARG A 1 182 ? -10.818 -17.499 2.237 1.00 74.25 182 ARG A C 1
ATOM 1447 O O . ARG A 1 182 ? -10.652 -16.462 2.863 1.00 74.25 182 ARG A O 1
ATOM 1454 N N . ARG A 1 183 ? -11.576 -17.577 1.141 1.00 66.50 183 ARG A N 1
ATOM 1455 C CA . ARG A 1 183 ? -12.261 -16.436 0.542 1.00 66.50 183 ARG A CA 1
ATOM 1456 C C . ARG A 1 183 ? -13.384 -16.018 1.495 1.00 66.50 183 ARG A C 1
ATOM 1458 O O . ARG A 1 183 ? -14.285 -16.830 1.714 1.00 66.50 183 ARG A O 1
ATOM 1465 N N . PRO A 1 184 ? -13.363 -14.788 2.033 1.00 59.81 184 PRO A N 1
ATOM 1466 C CA . PRO A 1 184 ? -14.537 -14.228 2.688 1.00 59.81 184 PRO A CA 1
ATOM 1467 C C . PRO A 1 184 ? -15.735 -14.256 1.738 1.00 59.81 184 PRO A C 1
ATOM 1469 O O . PRO A 1 184 ? -15.574 -14.168 0.514 1.00 59.81 184 PRO A O 1
ATOM 1472 N N . ARG A 1 185 ? -16.947 -14.380 2.280 1.00 57.53 185 ARG A N 1
ATOM 1473 C CA . ARG A 1 185 ? -18.176 -14.261 1.488 1.00 57.53 185 ARG A CA 1
ATOM 1474 C C . ARG A 1 185 ? -18.352 -12.797 1.081 1.00 57.53 185 ARG A C 1
ATOM 1476 O O . ARG A 1 185 ? -19.063 -12.041 1.721 1.00 57.53 185 ARG A O 1
ATOM 1483 N N . PHE A 1 186 ? -17.669 -12.384 0.017 1.00 55.66 186 PHE A N 1
ATOM 1484 C CA . PHE A 1 186 ? -17.739 -11.027 -0.537 1.00 55.66 186 PHE A CA 1
ATOM 1485 C C . PHE A 1 186 ? -19.023 -10.773 -1.342 1.00 55.66 186 PHE A C 1
ATOM 1487 O O . PHE A 1 186 ? -18.969 -10.108 -2.372 1.00 55.66 186 PHE A O 1
ATOM 1494 N N . ASP A 1 187 ? -20.159 -11.327 -0.922 1.00 56.47 187 ASP A N 1
ATOM 1495 C CA . ASP A 1 187 ? -21.429 -11.180 -1.652 1.00 56.47 187 ASP A CA 1
ATOM 1496 C C . ASP A 1 187 ? -22.166 -9.875 -1.290 1.00 56.47 187 ASP A C 1
ATOM 1498 O O . ASP A 1 187 ? -23.271 -9.608 -1.751 1.00 56.47 187 ASP A O 1
ATOM 1502 N N . THR A 1 188 ? -21.545 -9.039 -0.453 1.00 68.94 188 THR A N 1
ATOM 1503 C CA . THR A 1 188 ? -22.117 -7.780 0.025 1.00 68.94 188 THR A CA 1
ATOM 1504 C C . THR A 1 188 ? -21.781 -6.626 -0.921 1.00 68.94 188 THR A C 1
ATOM 1506 O O . THR A 1 188 ? -20.608 -6.306 -1.155 1.00 68.94 188 THR A O 1
ATOM 1509 N N . ASP A 1 189 ? -22.813 -5.941 -1.416 1.00 78.19 189 ASP A N 1
ATOM 1510 C CA . ASP A 1 189 ? -22.666 -4.772 -2.283 1.00 78.19 189 ASP A CA 1
ATOM 1511 C C . ASP A 1 189 ? -21.892 -3.613 -1.602 1.00 78.19 189 ASP A C 1
ATOM 1513 O O . ASP A 1 189 ? -21.717 -3.551 -0.378 1.00 78.19 189 ASP A O 1
ATOM 1517 N N . GLN A 1 190 ? -21.367 -2.679 -2.402 1.00 80.25 190 GLN A N 1
ATOM 1518 C CA . GLN A 1 190 ? -20.550 -1.562 -1.907 1.00 80.25 190 GLN A CA 1
ATOM 1519 C C . GLN A 1 190 ? -21.332 -0.591 -1.003 1.00 80.25 190 GLN A C 1
ATOM 1521 O O . GLN A 1 190 ? -20.759 -0.061 -0.049 1.00 80.25 190 GLN A O 1
ATOM 1526 N N . ALA A 1 191 ? -22.626 -0.380 -1.258 1.00 82.38 191 ALA A N 1
ATOM 1527 C CA . ALA A 1 191 ? -23.464 0.520 -0.470 1.00 82.38 191 ALA A CA 1
ATOM 1528 C C . ALA A 1 191 ? -23.737 -0.054 0.928 1.00 82.38 191 ALA A C 1
ATOM 1530 O O . ALA A 1 191 ? -23.665 0.667 1.924 1.00 82.38 191 ALA A O 1
ATOM 1531 N N . THR A 1 192 ? -23.973 -1.361 1.022 1.00 87.00 192 THR A N 1
ATOM 1532 C CA . THR A 1 192 ? -24.127 -2.081 2.286 1.00 87.00 192 THR A CA 1
ATOM 1533 C C . THR A 1 192 ? -22.824 -2.073 3.081 1.00 87.00 192 THR A C 1
ATOM 1535 O O . THR A 1 192 ? -22.844 -1.723 4.262 1.00 87.00 192 THR A O 1
ATOM 1538 N N . ARG A 1 193 ? -21.673 -2.334 2.439 1.00 88.44 193 ARG A N 1
ATOM 1539 C CA . ARG A 1 193 ? -20.356 -2.188 3.090 1.00 88.44 193 ARG A CA 1
ATOM 1540 C C . ARG A 1 193 ? -20.156 -0.780 3.653 1.00 88.44 193 ARG A C 1
ATOM 1542 O O . ARG A 1 193 ? -19.776 -0.643 4.810 1.00 88.44 193 ARG A O 1
ATOM 1549 N N . ARG A 1 194 ? -20.468 0.266 2.878 1.00 90.19 194 ARG A N 1
ATOM 1550 C CA . ARG A 1 194 ? -20.347 1.665 3.325 1.00 90.19 194 ARG A CA 1
ATOM 1551 C C . ARG A 1 194 ? -21.248 1.961 4.525 1.00 90.19 194 ARG A C 1
ATOM 1553 O O . ARG A 1 194 ? -20.764 2.501 5.515 1.00 90.19 194 ARG A O 1
ATOM 1560 N N . ARG A 1 195 ? -22.520 1.550 4.465 1.00 92.94 195 ARG A N 1
ATOM 1561 C CA . ARG A 1 195 ? -23.505 1.730 5.546 1.00 92.94 195 ARG A CA 1
ATOM 1562 C C . ARG A 1 195 ? -23.052 1.071 6.852 1.00 92.94 195 ARG A C 1
ATOM 1564 O O . ARG A 1 195 ? -23.161 1.683 7.913 1.00 92.94 195 ARG A O 1
ATOM 1571 N N . VAL A 1 196 ? -22.543 -0.162 6.791 1.00 95.06 196 VAL A N 1
ATOM 1572 C CA . VAL A 1 196 ? -22.021 -0.874 7.972 1.00 95.06 196 VAL A CA 1
ATOM 1573 C C . VAL A 1 196 ? -20.772 -0.177 8.518 1.00 95.06 196 VAL A C 1
ATOM 1575 O O . VAL A 1 196 ? -20.692 0.063 9.720 1.00 95.06 196 VAL A O 1
ATOM 1578 N N . THR A 1 197 ? -19.840 0.240 7.657 1.00 95.31 197 THR A N 1
ATOM 1579 C CA . THR A 1 197 ? -18.642 0.982 8.084 1.00 95.31 197 THR A CA 1
ATOM 1580 C C . THR A 1 197 ? -18.985 2.310 8.763 1.00 95.31 197 THR A C 1
ATOM 1582 O O . THR A 1 197 ? -18.397 2.637 9.791 1.00 95.31 197 THR A O 1
ATOM 1585 N N . GLU A 1 198 ? -19.961 3.064 8.254 1.00 94.69 198 GLU A N 1
ATOM 1586 C CA . GLU A 1 198 ? -20.420 4.319 8.867 1.00 94.69 198 GLU A CA 1
ATOM 1587 C C . GLU A 1 198 ? -21.051 4.105 10.245 1.00 94.69 198 GLU A C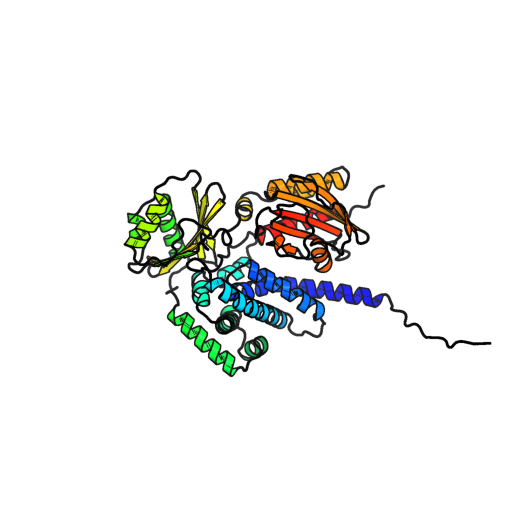 1
ATOM 1589 O O . GLU A 1 198 ? -20.742 4.839 11.187 1.00 94.69 198 GLU A O 1
ATOM 1594 N N . ARG A 1 199 ? -21.899 3.079 10.387 1.00 96.06 199 ARG A N 1
ATOM 1595 C CA . ARG A 1 199 ? -22.497 2.707 11.678 1.00 96.06 199 ARG A CA 1
ATOM 1596 C C . ARG A 1 199 ? -21.437 2.258 12.683 1.00 96.06 199 ARG A C 1
ATOM 1598 O O . ARG A 1 199 ? -21.506 2.636 13.852 1.00 96.06 199 ARG A O 1
ATOM 1605 N N . PHE A 1 200 ? -20.439 1.496 12.243 1.00 96.62 200 PHE A N 1
ATOM 1606 C CA . PHE A 1 200 ? -19.326 1.073 13.090 1.00 96.62 200 PHE A CA 1
ATOM 1607 C C . PHE A 1 200 ? -18.462 2.267 13.513 1.00 96.62 200 PHE A C 1
ATOM 1609 O O . PHE A 1 200 ? -18.090 2.385 14.681 1.00 96.62 200 PHE A O 1
ATOM 1616 N N . MET A 1 201 ? -18.181 3.186 12.584 1.00 94.75 201 MET A N 1
ATOM 1617 C CA . MET A 1 201 ? -17.455 4.427 12.856 1.00 94.75 201 MET A CA 1
ATOM 1618 C C . MET A 1 201 ? -18.189 5.294 13.885 1.00 94.75 201 MET A C 1
ATOM 1620 O O . MET A 1 201 ? -17.556 5.800 14.809 1.00 94.75 201 MET A O 1
ATOM 1624 N N . ALA A 1 202 ? -19.511 5.441 13.750 1.00 91.56 202 ALA A N 1
ATOM 1625 C CA . ALA A 1 202 ? -20.333 6.181 14.702 1.00 91.56 202 ALA A CA 1
ATOM 1626 C C . ALA A 1 202 ? -20.288 5.547 16.099 1.00 91.56 202 ALA A C 1
ATOM 1628 O O . ALA A 1 202 ? -19.974 6.233 17.066 1.00 91.56 202 ALA A O 1
ATOM 1629 N N . ALA A 1 203 ? -20.477 4.227 16.194 1.00 92.44 203 ALA A N 1
ATOM 1630 C CA . ALA A 1 203 ? -20.406 3.511 17.466 1.00 92.44 203 ALA A CA 1
ATOM 1631 C C . ALA A 1 203 ? -19.018 3.619 18.131 1.00 92.44 203 ALA A C 1
ATOM 1633 O O . ALA A 1 203 ? -18.922 3.783 19.346 1.00 92.44 203 ALA A O 1
ATOM 1634 N N . CYS A 1 204 ? -17.932 3.596 17.346 1.00 90.25 204 CYS A N 1
ATOM 1635 C CA . CYS A 1 204 ? -16.583 3.860 17.851 1.00 90.25 204 CYS A CA 1
ATOM 1636 C C . CYS A 1 204 ? -16.431 5.292 18.382 1.00 90.25 204 CYS A C 1
ATOM 1638 O O . CYS A 1 204 ? -15.933 5.487 19.488 1.00 90.25 204 CYS A O 1
ATOM 1640 N N . ARG A 1 205 ? -16.855 6.296 17.608 1.00 87.56 205 ARG A N 1
ATOM 1641 C CA . ARG A 1 205 ? -16.743 7.712 17.985 1.00 87.56 205 ARG A CA 1
ATOM 1642 C C . ARG A 1 205 ? -17.519 8.027 19.264 1.00 87.56 205 ARG A C 1
ATOM 1644 O O . ARG A 1 205 ? -17.013 8.753 20.114 1.00 87.56 205 ARG A O 1
ATOM 1651 N N . ASP A 1 206 ? -18.708 7.451 19.402 1.00 87.81 206 ASP A N 1
ATOM 1652 C CA . ASP A 1 206 ? -19.614 7.706 20.524 1.00 87.81 206 ASP A CA 1
ATOM 1653 C C . ASP A 1 206 ? -19.346 6.748 21.710 1.00 87.81 206 ASP A C 1
ATOM 1655 O O . ASP A 1 206 ? -20.022 6.801 22.736 1.00 87.81 206 ASP A O 1
ATOM 1659 N N . ALA A 1 207 ? -18.330 5.880 21.584 1.00 87.12 207 ALA A N 1
ATOM 1660 C CA . ALA A 1 207 ? -17.963 4.831 22.536 1.00 87.12 207 ALA A CA 1
ATOM 1661 C C . ALA A 1 207 ? -19.130 3.899 22.929 1.00 87.12 207 ALA A C 1
ATOM 1663 O O . ALA A 1 207 ? -19.150 3.347 24.035 1.00 87.12 207 ALA A O 1
ATOM 1664 N N . ASP A 1 208 ? -20.071 3.673 22.011 1.00 90.50 208 ASP A N 1
ATOM 1665 C CA . ASP A 1 208 ? -21.271 2.868 22.225 1.00 90.50 208 ASP A CA 1
ATOM 1666 C C . ASP A 1 208 ? -20.970 1.369 22.061 1.00 90.50 208 ASP A C 1
ATOM 1668 O O . ASP A 1 208 ? -20.935 0.810 20.961 1.00 90.50 208 ASP A O 1
ATOM 1672 N N . LEU A 1 209 ? -20.740 0.701 23.194 1.00 90.44 209 LEU A N 1
ATOM 1673 C CA . LEU A 1 209 ? -20.460 -0.734 23.237 1.00 90.44 209 LEU A CA 1
ATOM 1674 C C . LEU A 1 209 ? -21.631 -1.581 22.711 1.00 90.44 209 LEU A C 1
ATOM 1676 O O . LEU A 1 209 ? -21.391 -2.613 22.085 1.00 90.44 209 LEU A O 1
ATOM 1680 N N . GLN A 1 210 ? -22.873 -1.170 22.968 1.00 91.94 210 GLN A N 1
ATOM 1681 C CA . GLN A 1 210 ? -24.056 -1.928 22.567 1.00 91.94 210 GLN A CA 1
ATOM 1682 C C . GLN A 1 210 ? -24.225 -1.870 21.047 1.00 91.94 210 GLN A C 1
ATOM 1684 O O . GLN A 1 210 ? -24.327 -2.916 20.402 1.00 91.94 210 GLN A O 1
ATOM 1689 N N . ALA A 1 211 ? -24.129 -0.670 20.468 1.00 92.38 211 ALA A N 1
ATOM 1690 C CA . ALA A 1 211 ? -24.178 -0.484 19.022 1.00 92.38 211 ALA A CA 1
ATOM 1691 C C . ALA A 1 211 ? -23.019 -1.187 18.298 1.00 92.38 211 ALA A C 1
ATOM 1693 O O . ALA A 1 211 ? -23.199 -1.650 17.170 1.00 92.38 211 ALA A O 1
ATOM 1694 N N . LEU A 1 212 ? -21.835 -1.299 18.918 1.00 92.19 212 LEU A N 1
ATOM 1695 C CA . LEU A 1 212 ? -20.749 -2.124 18.381 1.00 92.19 212 LEU A CA 1
ATOM 1696 C C . LEU A 1 212 ? -21.154 -3.600 18.342 1.00 92.19 212 LEU A C 1
ATOM 1698 O O . LEU A 1 212 ? -21.075 -4.209 17.281 1.00 92.19 212 LEU A O 1
ATOM 1702 N N . MET A 1 213 ? -21.608 -4.171 19.463 1.00 94.06 213 MET A N 1
ATOM 1703 C CA . MET A 1 213 ? -21.954 -5.597 19.549 1.00 94.06 213 MET A CA 1
ATOM 1704 C C . MET A 1 213 ? -23.041 -6.016 18.552 1.00 94.06 213 MET A C 1
ATOM 1706 O O . MET A 1 213 ? -22.935 -7.095 17.977 1.00 94.06 213 MET A O 1
ATOM 1710 N N . GLU A 1 214 ? -24.038 -5.165 18.304 1.00 95.25 214 GLU A N 1
ATOM 1711 C CA . GLU A 1 214 ? -25.130 -5.428 17.352 1.00 95.25 214 GLU A CA 1
ATOM 1712 C C . GLU A 1 214 ? -24.671 -5.540 15.889 1.00 95.25 214 GLU A C 1
ATOM 1714 O O . GLU A 1 214 ? -25.395 -6.081 15.056 1.00 95.25 214 GLU A O 1
ATOM 1719 N N . GLN A 1 215 ? -23.475 -5.043 15.565 1.00 95.75 215 GLN A N 1
ATOM 1720 C CA . GLN A 1 215 ? -22.905 -5.082 14.215 1.00 95.75 215 GLN A CA 1
ATOM 1721 C C . GLN A 1 215 ? -21.916 -6.237 14.013 1.00 95.75 215 GLN A C 1
ATOM 1723 O O . GLN A 1 215 ? -21.515 -6.510 12.882 1.00 95.75 215 GLN A O 1
ATOM 1728 N N . LEU A 1 216 ? -21.481 -6.903 15.085 1.00 97.19 216 LEU A N 1
ATOM 1729 C CA . LEU A 1 216 ? -20.471 -7.957 15.015 1.00 97.19 216 LEU A CA 1
ATOM 1730 C C . LEU A 1 216 ? -21.118 -9.318 14.762 1.00 97.19 216 LEU A C 1
ATOM 1732 O O . LEU A 1 216 ? -22.019 -9.738 15.489 1.00 97.19 216 LEU A O 1
ATOM 1736 N N . ALA A 1 217 ? -20.590 -10.070 13.796 1.00 96.06 217 ALA A N 1
ATOM 1737 C CA . ALA A 1 217 ? -20.936 -11.478 13.671 1.00 96.06 217 ALA A CA 1
ATOM 1738 C C . ALA A 1 217 ? -20.497 -12.245 14.939 1.00 96.06 217 ALA A C 1
ATOM 1740 O O . ALA A 1 217 ? -19.448 -11.934 15.516 1.00 96.06 217 ALA A O 1
ATOM 1741 N N . PRO A 1 218 ? -21.210 -13.306 15.368 1.00 94.25 218 PRO A N 1
ATOM 1742 C CA . PRO A 1 218 ? -20.827 -14.079 16.555 1.00 94.25 218 PRO A CA 1
ATOM 1743 C C . PRO A 1 218 ? -19.377 -14.592 16.509 1.00 94.25 218 PRO A C 1
ATOM 1745 O O . PRO A 1 218 ? -18.675 -14.586 17.523 1.00 94.25 218 PRO A O 1
ATOM 1748 N N . GLY A 1 219 ? -18.922 -14.993 15.316 1.00 93.69 219 GLY A N 1
ATOM 1749 C CA . GLY A 1 219 ? -17.572 -15.483 15.034 1.00 93.69 219 GLY A CA 1
ATOM 1750 C C . GLY A 1 219 ? -16.565 -14.411 14.608 1.00 93.69 219 GLY A C 1
ATOM 1751 O O . GLY A 1 219 ? -15.520 -14.780 14.071 1.00 93.69 219 GLY A O 1
ATOM 1752 N N . VAL A 1 220 ? -16.860 -13.120 14.814 1.00 96.31 220 VAL A N 1
ATOM 1753 C CA . VAL A 1 220 ? -16.000 -12.027 14.340 1.00 96.31 220 VAL A CA 1
ATOM 1754 C C . VAL A 1 220 ? -14.553 -12.199 14.796 1.00 96.31 220 VAL A C 1
ATOM 1756 O O . VAL A 1 220 ? -14.277 -12.613 15.929 1.00 96.31 220 VAL A O 1
ATOM 1759 N N . THR A 1 221 ? -13.618 -11.861 13.914 1.00 96.19 221 THR A N 1
ATOM 1760 C CA . THR A 1 221 ? -12.189 -11.841 14.224 1.00 96.19 221 THR A CA 1
ATOM 1761 C C . THR A 1 221 ? -11.628 -10.433 14.078 1.00 96.19 221 THR A C 1
ATOM 1763 O O . THR A 1 221 ? -11.839 -9.780 13.066 1.00 96.19 221 THR A O 1
ATOM 1766 N N . LEU A 1 222 ? -10.874 -9.959 15.066 1.00 96.75 222 LEU A N 1
ATOM 1767 C CA . LEU A 1 222 ? -10.078 -8.739 14.950 1.00 96.75 222 LEU A CA 1
ATOM 1768 C C . LEU A 1 222 ? -8.607 -9.117 14.780 1.00 96.75 222 LEU A C 1
ATOM 1770 O O . LEU A 1 222 ? -8.029 -9.795 15.635 1.00 96.75 222 LEU A O 1
ATOM 1774 N N . VAL A 1 223 ? -8.002 -8.661 13.686 1.00 95.50 223 VAL A N 1
ATOM 1775 C CA . VAL A 1 223 ? -6.582 -8.836 13.372 1.00 95.50 223 VAL A CA 1
ATOM 1776 C C . VAL A 1 223 ? -5.908 -7.473 13.431 1.00 95.50 223 VAL A C 1
ATOM 1778 O O . VAL A 1 223 ? -6.338 -6.543 12.758 1.00 95.50 223 VAL A O 1
ATOM 1781 N N . GLY A 1 224 ? -4.869 -7.346 14.255 1.00 93.94 224 GLY A N 1
ATOM 1782 C CA . GLY A 1 224 ? -4.129 -6.098 14.408 1.00 93.94 224 GLY A CA 1
ATOM 1783 C C . GLY A 1 224 ? -2.716 -6.195 13.866 1.00 93.94 224 GLY A C 1
ATOM 1784 O O . GLY A 1 224 ? -1.966 -7.072 14.285 1.00 93.94 224 GLY A O 1
ATOM 1785 N N . ASP A 1 225 ? -2.341 -5.266 13.000 1.00 94.38 225 ASP A N 1
ATOM 1786 C CA . ASP A 1 225 ? -0.970 -5.081 12.537 1.00 94.38 225 ASP A CA 1
ATOM 1787 C C . ASP A 1 225 ? -0.363 -3.868 13.248 1.00 94.38 225 ASP A C 1
ATOM 1789 O O . ASP A 1 225 ? -0.722 -2.725 12.966 1.00 94.38 225 ASP A O 1
ATOM 1793 N N . GLY A 1 226 ? 0.551 -4.117 14.188 1.00 88.62 226 GLY A N 1
ATOM 1794 C CA . GLY A 1 226 ? 1.285 -3.055 14.883 1.00 88.62 226 GLY A CA 1
ATOM 1795 C C . GLY A 1 226 ? 2.800 -3.102 14.745 1.00 88.62 226 GLY A C 1
ATOM 1796 O O . GLY A 1 226 ? 3.464 -2.215 15.282 1.00 88.62 226 GLY A O 1
ATOM 1797 N N . GLY A 1 227 ? 3.360 -4.137 14.111 1.00 85.62 227 GLY A N 1
ATOM 1798 C CA . GLY A 1 227 ? 4.803 -4.310 13.881 1.00 85.62 227 GLY A CA 1
ATOM 1799 C C . GLY A 1 227 ? 5.725 -4.173 15.090 1.00 85.62 227 GLY A C 1
ATOM 1800 O O . GLY A 1 227 ? 6.903 -3.875 14.929 1.00 85.62 227 GLY A O 1
ATOM 1801 N N . GLY A 1 228 ? 5.206 -4.315 16.313 1.00 83.06 228 GLY A N 1
ATOM 1802 C CA . GLY A 1 228 ? 5.942 -4.008 17.545 1.00 83.06 228 GLY A CA 1
ATOM 1803 C C . GLY A 1 228 ? 6.200 -2.512 17.792 1.00 83.06 228 GLY A C 1
ATOM 1804 O O . GLY A 1 228 ? 6.792 -2.173 18.815 1.00 83.06 228 GLY A O 1
ATOM 1805 N N . ARG A 1 229 ? 5.730 -1.625 16.906 1.00 77.50 229 ARG A N 1
ATOM 1806 C CA . ARG A 1 229 ? 5.896 -0.163 16.973 1.00 77.50 229 ARG A CA 1
ATOM 1807 C C . ARG A 1 229 ? 4.725 0.515 17.688 1.00 77.50 229 ARG A C 1
ATOM 1809 O O . ARG A 1 229 ? 4.924 1.492 18.405 1.00 77.50 229 ARG A O 1
ATOM 1816 N N . ALA A 1 230 ? 3.516 -0.032 17.558 1.00 77.44 230 ALA A N 1
ATOM 1817 C CA . ALA A 1 230 ? 2.310 0.514 18.178 1.00 77.44 230 ALA A CA 1
ATOM 1818 C C . ALA A 1 230 ? 1.976 -0.174 19.513 1.00 77.44 230 ALA A C 1
ATOM 1820 O O . ALA A 1 230 ? 1.632 -1.360 19.566 1.00 77.44 230 ALA A O 1
ATOM 1821 N N . ARG A 1 231 ? 2.040 0.580 20.619 1.00 67.50 231 ARG A N 1
ATOM 1822 C CA . ARG A 1 231 ? 1.563 0.110 21.929 1.00 67.50 231 ARG A CA 1
ATOM 1823 C C . ARG A 1 231 ? 0.032 0.035 21.894 1.00 67.50 231 ARG A C 1
ATOM 1825 O O . ARG A 1 231 ? -0.614 1.048 21.671 1.00 67.50 231 ARG A O 1
ATOM 1832 N N . GLY A 1 232 ? -0.534 -1.156 22.104 1.00 71.19 232 GLY A N 1
ATOM 1833 C CA . GLY A 1 232 ? -1.989 -1.386 22.106 1.00 71.19 232 GLY A CA 1
ATOM 1834 C C . GLY A 1 232 ? -2.512 -2.227 20.938 1.00 71.19 232 GLY A C 1
ATOM 1835 O O . GLY A 1 232 ? -3.646 -2.689 20.998 1.00 71.19 232 GLY A O 1
ATOM 1836 N N . ALA A 1 233 ? -1.688 -2.508 19.923 1.00 83.06 233 ALA A N 1
ATOM 1837 C CA . ALA A 1 233 ? -2.050 -3.446 18.863 1.00 83.06 233 ALA A CA 1
ATOM 1838 C C . ALA A 1 233 ? -2.172 -4.883 19.415 1.00 83.06 233 ALA A C 1
ATOM 1840 O O . ALA A 1 233 ? -1.287 -5.330 20.160 1.00 83.06 233 ALA A O 1
ATOM 1841 N N . PRO A 1 234 ? -3.213 -5.647 19.047 1.00 87.94 234 PRO A N 1
ATOM 1842 C CA . PRO A 1 234 ? -3.323 -7.035 19.462 1.00 87.94 234 PRO A CA 1
ATOM 1843 C C . PRO A 1 234 ? -2.232 -7.877 18.797 1.00 87.94 234 PRO A C 1
ATOM 1845 O O . PRO A 1 234 ? -2.153 -7.991 17.580 1.00 87.94 234 PRO A O 1
ATOM 1848 N N . ARG A 1 235 ? -1.391 -8.520 19.615 1.00 90.38 235 ARG A N 1
ATOM 1849 C CA . ARG A 1 235 ? -0.293 -9.387 19.140 1.00 90.38 235 ARG A CA 1
ATOM 1850 C C . ARG A 1 235 ? -0.757 -10.734 18.585 1.00 90.38 235 ARG A C 1
ATOM 1852 O O . ARG A 1 235 ? 0.056 -11.494 18.066 1.00 90.38 235 ARG A O 1
ATOM 1859 N N . ARG A 1 236 ? -2.032 -11.070 18.757 1.00 92.44 236 ARG A N 1
ATOM 1860 C CA . ARG A 1 236 ? -2.680 -12.279 18.240 1.00 92.44 236 ARG A CA 1
ATOM 1861 C C . ARG A 1 236 ? -4.109 -11.919 17.837 1.00 92.44 236 ARG A C 1
ATOM 1863 O O . ARG A 1 236 ? -4.680 -11.047 18.495 1.00 92.44 236 ARG A O 1
ATOM 1870 N N . PRO A 1 237 ? -4.690 -12.584 16.824 1.00 95.06 237 PRO A N 1
ATOM 1871 C CA . PRO A 1 237 ? -6.089 -12.380 16.474 1.00 95.06 237 PRO A CA 1
ATOM 1872 C C . PRO A 1 237 ? -7.014 -12.568 17.685 1.00 95.06 237 PRO A C 1
ATOM 1874 O O . PRO A 1 237 ? -6.822 -13.482 18.493 1.00 95.06 237 PRO A O 1
ATOM 1877 N N . ILE A 1 238 ? -8.005 -11.688 17.818 1.00 97.12 238 ILE A N 1
ATOM 1878 C CA . ILE A 1 238 ? -9.039 -11.760 18.854 1.00 97.12 238 ILE A CA 1
ATOM 1879 C C . ILE A 1 238 ? -10.297 -12.332 18.213 1.00 97.12 238 ILE A C 1
ATOM 1881 O O . ILE A 1 238 ? -10.773 -11.792 17.223 1.00 97.12 238 ILE A O 1
ATOM 1885 N N . HIS A 1 239 ? -10.850 -13.394 18.795 1.00 97.62 239 HIS A N 1
ATOM 1886 C CA . HIS A 1 239 ? -12.037 -14.069 18.269 1.00 97.62 239 HIS A CA 1
ATOM 1887 C C . HIS A 1 239 ? -13.248 -13.895 19.188 1.00 97.62 239 HIS A C 1
ATOM 1889 O O . HIS A 1 239 ? -13.131 -14.058 20.409 1.00 97.62 239 HIS A O 1
ATOM 1895 N N . GLY A 1 240 ? -14.408 -13.660 18.579 1.00 97.12 240 GLY A N 1
ATOM 1896 C CA . GLY A 1 240 ? -15.714 -13.588 19.227 1.00 97.12 240 GLY A CA 1
ATOM 1897 C C . GLY A 1 240 ? -16.155 -12.161 19.552 1.00 97.12 240 GLY A C 1
ATOM 1898 O O . GLY A 1 240 ? -15.367 -11.358 20.062 1.00 97.12 240 GLY A O 1
ATOM 1899 N N . ALA A 1 241 ? -17.438 -11.882 19.304 1.00 96.38 241 ALA A N 1
ATOM 1900 C CA . ALA A 1 241 ? -18.031 -10.544 19.394 1.00 96.38 241 ALA A CA 1
ATOM 1901 C C . ALA A 1 241 ? -17.779 -9.849 20.740 1.00 96.38 241 ALA A C 1
ATOM 1903 O O . ALA A 1 241 ? -17.293 -8.723 20.762 1.00 96.38 241 ALA A O 1
ATOM 1904 N N . ASP A 1 242 ? -18.004 -10.535 21.863 1.00 94.31 242 ASP A N 1
ATOM 1905 C CA . ASP A 1 242 ? -17.805 -9.963 23.202 1.00 94.31 242 ASP A CA 1
ATOM 1906 C C . ASP A 1 242 ? -16.344 -9.535 23.460 1.00 94.31 242 ASP A C 1
ATOM 1908 O O . ASP A 1 242 ? -16.081 -8.436 23.952 1.00 94.31 242 ASP A O 1
ATOM 1912 N N . LYS A 1 243 ? -15.363 -10.370 23.090 1.00 95.81 243 LYS A N 1
ATOM 1913 C CA . LYS A 1 243 ? -13.939 -10.045 23.292 1.00 95.81 243 LYS A CA 1
ATOM 1914 C C . LYS A 1 243 ? -13.499 -8.892 22.396 1.00 95.81 243 LYS A C 1
ATOM 1916 O O . LYS A 1 243 ? -12.761 -8.021 22.853 1.00 95.81 243 LYS A O 1
ATOM 1921 N N . VAL A 1 244 ? -13.951 -8.891 21.141 1.00 96.31 244 VAL A N 1
ATOM 1922 C CA . VAL A 1 244 ? -13.658 -7.831 20.169 1.00 96.31 244 VAL A CA 1
ATOM 1923 C C . VAL A 1 244 ? -14.274 -6.504 20.614 1.00 96.31 244 VAL A C 1
ATOM 1925 O O . VAL A 1 244 ? -13.561 -5.507 20.692 1.00 96.31 244 VAL A O 1
ATOM 1928 N N . ALA A 1 245 ? -15.553 -6.493 20.994 1.00 92.50 245 ALA A N 1
ATOM 1929 C CA . ALA A 1 245 ? -16.251 -5.291 21.439 1.00 92.50 245 ALA A CA 1
ATOM 1930 C C . ALA A 1 245 ? -15.610 -4.691 22.699 1.00 92.50 245 ALA A C 1
ATOM 1932 O O . ALA A 1 245 ? -15.343 -3.491 22.747 1.00 92.50 245 ALA A O 1
ATOM 1933 N N . ARG A 1 246 ? -15.263 -5.523 23.693 1.00 90.50 246 ARG A N 1
ATOM 1934 C CA . ARG A 1 246 ? -14.550 -5.066 24.898 1.00 90.50 246 ARG A CA 1
ATOM 1935 C C . ARG A 1 246 ? -13.165 -4.505 24.585 1.00 90.50 246 ARG A C 1
ATOM 1937 O O . ARG A 1 246 ? -12.786 -3.498 25.181 1.00 90.50 246 ARG A O 1
ATOM 1944 N N . PHE A 1 247 ? -12.424 -5.126 23.666 1.00 92.25 247 PHE A N 1
ATOM 1945 C CA . PHE A 1 247 ? -11.120 -4.627 23.227 1.00 92.25 247 PHE A CA 1
ATOM 1946 C C . PHE A 1 247 ? -11.247 -3.245 22.574 1.00 92.25 247 PHE A C 1
ATOM 1948 O O . PHE A 1 247 ? -10.603 -2.302 23.037 1.00 92.25 247 PHE A O 1
ATOM 1955 N N . LEU A 1 248 ? -12.128 -3.106 21.578 1.00 89.94 248 LEU A N 1
ATOM 1956 C CA . LEU A 1 248 ? -12.393 -1.835 20.898 1.00 89.94 248 LEU A CA 1
ATOM 1957 C C . LEU A 1 248 ? -12.823 -0.760 21.899 1.00 89.94 248 LEU A C 1
ATOM 1959 O O . LEU A 1 248 ? -12.193 0.288 21.990 1.00 89.94 248 LEU A O 1
ATOM 1963 N N . HIS A 1 249 ? -13.820 -1.060 22.732 1.00 85.75 249 HIS A N 1
ATOM 1964 C CA . HIS A 1 249 ? -14.336 -0.129 23.729 1.00 85.75 249 HIS A CA 1
ATOM 1965 C C . HIS A 1 249 ? -13.282 0.273 24.771 1.00 85.75 249 HIS A C 1
ATOM 1967 O O . HIS A 1 249 ? -13.248 1.426 25.186 1.00 85.75 249 HIS A O 1
ATOM 1973 N N . SER A 1 250 ? -12.365 -0.620 25.165 1.00 83.56 250 SER A N 1
ATOM 1974 C CA . SER A 1 250 ? -11.274 -0.265 26.085 1.00 83.56 250 SER A CA 1
ATOM 1975 C C . SER A 1 250 ? -10.321 0.794 25.519 1.00 83.56 250 SER A C 1
ATOM 1977 O O . SER A 1 250 ? -9.863 1.650 26.274 1.00 83.56 250 SER A O 1
ATOM 1979 N N . GLY A 1 251 ? -10.082 0.785 24.203 1.00 75.06 251 GLY A N 1
ATOM 1980 C CA . GLY A 1 251 ? -9.272 1.798 23.521 1.00 75.06 251 GLY A CA 1
ATOM 1981 C C . GLY A 1 251 ? -9.959 3.163 23.408 1.00 75.06 251 GLY A C 1
ATOM 1982 O O . GLY A 1 251 ? -9.279 4.164 23.210 1.00 75.06 251 GLY A O 1
ATOM 1983 N N . LEU A 1 252 ? -11.285 3.210 23.578 1.00 71.12 252 LEU A N 1
ATOM 1984 C CA . LEU A 1 252 ? -12.123 4.409 23.440 1.00 71.12 252 LEU A CA 1
ATOM 1985 C C . LEU A 1 252 ? -12.385 5.130 24.777 1.00 71.12 252 LEU A C 1
ATOM 1987 O O . LEU A 1 252 ? -12.886 6.249 24.790 1.00 71.12 252 LEU A O 1
ATOM 1991 N N . LYS A 1 253 ? -12.053 4.511 25.920 1.00 57.72 253 LYS A N 1
ATOM 1992 C CA . LYS A 1 253 ? -12.422 4.997 27.269 1.00 57.72 253 LYS A CA 1
ATOM 1993 C C . LYS A 1 253 ? -11.675 6.236 27.764 1.00 57.72 253 LYS A C 1
ATOM 1995 O O . LYS A 1 253 ? -11.997 6.742 28.838 1.00 57.72 253 LYS A O 1
ATOM 2000 N N . SER A 1 254 ? -10.689 6.733 27.030 1.00 55.34 254 SER A N 1
A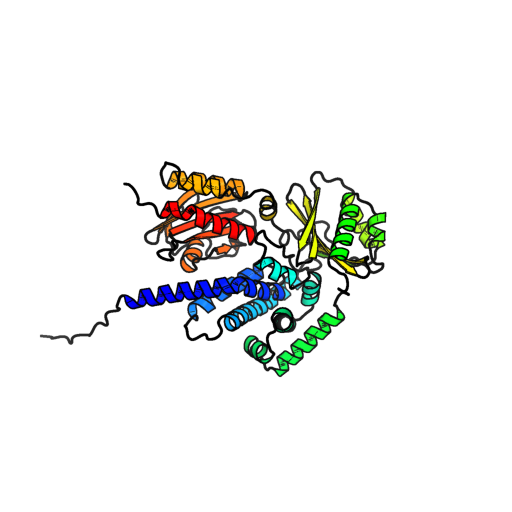TOM 2001 C CA . SER A 1 254 ? -10.036 7.999 27.352 1.00 55.34 254 SER A CA 1
ATOM 2002 C C . SER A 1 254 ? -10.367 8.999 26.251 1.00 55.34 254 SER A C 1
ATOM 2004 O O . SER A 1 254 ? -9.934 8.771 25.124 1.00 55.34 254 SER A O 1
ATOM 2006 N N . PRO A 1 255 ? -11.113 10.087 26.530 1.00 53.41 255 PRO A N 1
ATOM 2007 C CA . PRO A 1 255 ? -11.249 11.173 25.573 1.00 53.41 255 PRO A CA 1
ATOM 2008 C C . PRO A 1 255 ? -9.856 11.756 25.364 1.00 53.41 255 PRO A C 1
ATOM 2010 O O . PRO A 1 255 ? -9.344 12.494 26.204 1.00 53.41 255 PRO A O 1
ATOM 2013 N N . VAL A 1 256 ? -9.204 11.350 24.279 1.00 61.50 256 VAL A N 1
ATOM 2014 C CA . VAL A 1 256 ? -7.926 11.914 23.872 1.00 61.50 256 VAL A CA 1
ATOM 2015 C C . VAL A 1 256 ? -8.259 13.127 23.006 1.00 61.50 256 VAL A C 1
ATOM 2017 O O . VAL A 1 256 ? -8.839 12.958 21.930 1.00 61.50 256 VAL A O 1
ATOM 2020 N N . PRO A 1 257 ? -7.960 14.358 23.460 1.00 66.81 257 PRO A N 1
ATOM 2021 C CA . PRO A 1 257 ? -8.238 15.549 22.673 1.00 66.81 257 PRO A CA 1
ATOM 2022 C C . PRO A 1 257 ? -7.591 15.454 21.287 1.00 66.81 257 PRO A C 1
ATOM 2024 O O . PRO A 1 257 ? -6.416 15.104 21.162 1.00 66.81 257 PRO A O 1
ATOM 2027 N N . GLY A 1 258 ? -8.360 15.782 20.248 1.00 73.12 258 GLY A N 1
ATOM 2028 C CA . GLY A 1 258 ? -7.876 15.805 18.868 1.00 73.12 258 GLY A CA 1
ATOM 2029 C C . GLY A 1 258 ? -7.912 14.463 18.132 1.00 73.12 258 GLY A C 1
ATOM 2030 O O . GLY A 1 258 ? -7.265 14.366 17.092 1.00 73.12 258 GLY A O 1
ATOM 2031 N N . VAL A 1 259 ? -8.626 13.447 18.635 1.00 84.06 259 VAL A N 1
ATOM 2032 C CA . VAL A 1 259 ? -8.944 12.246 17.845 1.00 84.06 259 VAL A CA 1
ATOM 2033 C C . VAL A 1 259 ? -10.043 12.558 16.831 1.00 84.06 259 VAL A C 1
ATOM 2035 O O . VAL A 1 259 ? -11.086 13.097 17.199 1.00 84.06 259 VAL A O 1
ATOM 2038 N N . ALA A 1 260 ? -9.826 12.191 15.570 1.00 85.38 260 ALA A N 1
ATOM 2039 C CA . ALA A 1 260 ? -10.832 12.273 14.518 1.00 85.38 260 ALA A CA 1
ATOM 2040 C C . ALA A 1 260 ? -10.989 10.925 13.807 1.00 85.38 260 ALA A C 1
ATOM 2042 O O . ALA A 1 260 ? -10.028 10.173 13.644 1.00 85.38 260 ALA A O 1
ATOM 2043 N N . TYR A 1 261 ? -12.219 10.644 13.379 1.00 88.25 261 TYR A N 1
ATOM 2044 C CA . TYR A 1 261 ? -12.586 9.469 12.596 1.00 88.25 261 TYR A CA 1
ATOM 2045 C C . TYR A 1 261 ? -13.087 9.946 11.239 1.00 88.25 261 TYR A C 1
ATOM 2047 O O . TYR A 1 261 ? -14.027 10.740 11.176 1.00 88.25 261 TYR A O 1
ATOM 2055 N N . GLN A 1 262 ? -12.464 9.472 10.167 1.00 89.06 262 GLN A N 1
ATOM 2056 C CA . GLN A 1 262 ? -12.804 9.845 8.800 1.00 89.06 262 GLN A CA 1
ATOM 2057 C C . GLN A 1 262 ? -13.140 8.594 8.000 1.00 89.06 262 GLN A C 1
ATOM 2059 O O . GLN A 1 262 ? -12.388 7.619 8.012 1.00 89.06 262 GLN A O 1
ATOM 2064 N N . LEU A 1 263 ? -14.267 8.631 7.291 1.00 86.19 263 LEU A N 1
ATOM 2065 C CA . LEU A 1 263 ? -14.579 7.626 6.286 1.00 86.19 263 LEU A CA 1
ATOM 2066 C C . LEU A 1 263 ? -13.725 7.912 5.048 1.00 86.19 263 LEU A C 1
ATOM 2068 O O . LEU A 1 263 ? -13.802 9.001 4.485 1.00 86.19 263 LEU A O 1
ATOM 2072 N N . VAL A 1 264 ? -12.930 6.934 4.636 1.00 87.56 264 VAL A N 1
ATOM 2073 C CA . VAL A 1 264 ? -12.043 7.007 3.470 1.00 87.56 264 VAL A CA 1
ATOM 2074 C C . VAL A 1 264 ? -12.227 5.765 2.601 1.00 87.56 264 VAL A C 1
ATOM 2076 O O . VAL A 1 264 ? -12.893 4.807 2.999 1.00 87.56 264 VAL A O 1
ATOM 2079 N N . THR A 1 265 ? -11.623 5.760 1.417 1.00 83.94 265 THR A N 1
ATOM 2080 C CA . THR A 1 265 ? -11.529 4.562 0.577 1.00 83.94 265 THR A CA 1
ATOM 2081 C C . THR A 1 265 ? -10.132 3.971 0.710 1.00 83.94 265 THR A C 1
ATOM 2083 O O . THR A 1 265 ? -9.149 4.692 0.584 1.00 83.94 265 THR A O 1
ATOM 2086 N N . ALA A 1 266 ? -10.033 2.666 0.946 1.00 86.06 266 ALA A N 1
ATOM 2087 C CA . ALA A 1 266 ? -8.781 1.922 0.883 1.00 86.06 266 ALA A CA 1
ATOM 2088 C C . ALA A 1 266 ? -9.003 0.621 0.107 1.00 86.06 266 ALA A C 1
ATOM 2090 O O . ALA A 1 266 ? -9.974 -0.096 0.361 1.00 86.06 266 ALA A O 1
ATOM 2091 N N . ASN A 1 267 ? -8.120 0.315 -0.848 1.00 84.38 267 ASN A N 1
ATOM 2092 C CA . ASN A 1 267 ? -8.199 -0.880 -1.692 1.00 84.38 267 ASN A CA 1
ATOM 2093 C C . ASN A 1 267 ? -9.600 -1.053 -2.322 1.00 84.38 267 ASN A C 1
ATOM 2095 O O . ASN A 1 267 ? -10.202 -2.127 -2.250 1.00 84.38 267 ASN A O 1
ATOM 2099 N N . GLY A 1 268 ? -10.159 0.054 -2.833 1.00 78.31 268 GLY A N 1
ATOM 2100 C CA . GLY A 1 268 ? -11.463 0.094 -3.511 1.00 78.31 268 GLY A CA 1
ATOM 2101 C C . GLY A 1 268 ? -12.680 -0.090 -2.596 1.00 78.31 268 GLY A C 1
ATOM 2102 O O . GLY A 1 268 ? -13.811 -0.166 -3.076 1.00 78.31 268 GLY A O 1
ATOM 2103 N N . GLY A 1 269 ? -12.481 -0.187 -1.278 1.00 84.31 269 GLY A N 1
ATOM 2104 C CA . GLY A 1 269 ? -13.540 -0.386 -0.291 1.00 84.31 269 GLY A CA 1
ATOM 2105 C C . GLY A 1 269 ? -13.583 0.702 0.787 1.00 84.31 269 GLY A C 1
ATOM 2106 O O . GLY A 1 269 ? -12.602 1.417 0.983 1.00 84.31 269 GLY A O 1
ATOM 2107 N N . PRO A 1 270 ? -14.710 0.834 1.509 1.00 89.00 270 PRO A N 1
ATOM 2108 C CA . PRO A 1 270 ? -14.821 1.773 2.619 1.00 89.00 270 PRO A CA 1
ATOM 2109 C C . PRO A 1 270 ? -13.907 1.359 3.779 1.00 89.00 270 PRO A C 1
ATOM 2111 O O . PRO A 1 270 ? -13.904 0.203 4.207 1.00 89.00 270 PRO A O 1
ATOM 2114 N N . ALA A 1 271 ? -13.181 2.328 4.321 1.00 93.25 271 ALA A N 1
ATOM 2115 C CA . ALA A 1 271 ? -12.290 2.185 5.462 1.00 93.25 271 ALA A CA 1
ATOM 2116 C C . ALA A 1 271 ? -12.439 3.383 6.410 1.00 93.25 271 ALA A C 1
ATOM 2118 O O . ALA A 1 271 ? -13.012 4.413 6.056 1.00 93.25 271 ALA A O 1
ATOM 2119 N N . ILE A 1 272 ? -11.926 3.246 7.629 1.00 94.75 272 ILE A N 1
ATOM 2120 C CA . ILE A 1 272 ? -11.929 4.317 8.628 1.00 94.75 272 ILE A CA 1
ATOM 2121 C C . ILE A 1 272 ? -10.487 4.703 8.913 1.00 94.75 272 ILE A C 1
ATOM 2123 O O . ILE A 1 272 ? -9.700 3.870 9.363 1.00 94.75 272 ILE A O 1
ATOM 2127 N N . LEU A 1 273 ? -10.160 5.968 8.689 1.00 92.44 273 LEU A N 1
ATOM 2128 C CA . LEU A 1 273 ? -8.899 6.564 9.096 1.00 92.44 273 LEU A CA 1
ATOM 2129 C C . LEU A 1 273 ? -9.092 7.250 10.445 1.00 92.44 273 LEU A C 1
ATOM 2131 O O . LEU A 1 273 ? -9.972 8.095 10.615 1.00 92.44 273 LEU A O 1
ATOM 2135 N N . ILE A 1 274 ? -8.279 6.846 11.416 1.00 90.25 274 ILE A N 1
ATOM 2136 C CA . ILE A 1 274 ? -8.254 7.427 12.754 1.00 90.25 274 ILE A CA 1
ATOM 2137 C C . ILE A 1 274 ? -7.003 8.284 12.855 1.00 90.25 274 ILE A C 1
ATOM 2139 O O . ILE A 1 274 ? -5.887 7.771 12.733 1.00 90.25 274 ILE A O 1
ATOM 2143 N N . THR A 1 275 ? -7.184 9.572 13.116 1.00 87.06 275 THR A N 1
ATOM 2144 C CA . THR A 1 275 ? -6.091 10.523 13.325 1.00 87.06 275 THR A CA 1
ATOM 2145 C C . THR A 1 275 ? -6.110 11.036 14.756 1.00 87.06 275 THR A C 1
ATOM 2147 O O . THR A 1 275 ? -7.135 11.006 15.433 1.00 87.06 275 THR A O 1
ATOM 2150 N N . MET A 1 276 ? -4.960 11.482 15.247 1.00 82.94 276 MET A N 1
ATOM 2151 C CA . MET A 1 276 ? -4.822 12.122 16.549 1.00 82.94 276 MET A CA 1
ATOM 2152 C C . MET A 1 276 ? -3.903 13.323 16.398 1.00 82.94 276 MET A C 1
ATOM 2154 O O . MET A 1 276 ? -2.739 13.162 16.026 1.00 82.94 276 MET A O 1
ATOM 2158 N N . GLN A 1 277 ? -4.436 14.514 16.678 1.00 79.81 277 GLN A N 1
ATOM 2159 C CA . GLN A 1 277 ? -3.756 15.793 16.441 1.00 79.81 277 GLN A CA 1
ATOM 2160 C C . GLN A 1 277 ? -3.276 15.901 14.984 1.00 79.81 277 GLN A C 1
ATOM 2162 O O . GLN A 1 277 ? -2.116 16.194 14.705 1.00 79.81 277 GLN A O 1
ATOM 2167 N N . GLY A 1 278 ? -4.162 15.545 14.050 1.00 73.12 278 GLY A N 1
ATOM 2168 C CA . GLY A 1 278 ? -3.877 15.497 12.617 1.00 73.12 278 GLY A CA 1
ATOM 2169 C C . GLY A 1 278 ? -3.051 14.291 12.169 1.00 73.12 278 GLY A C 1
ATOM 2170 O O . GLY A 1 278 ? -3.100 13.953 11.003 1.00 73.12 278 GLY A O 1
ATOM 2171 N N . THR A 1 279 ? -2.340 13.583 13.051 1.00 80.62 279 THR A N 1
ATOM 2172 C CA . THR A 1 279 ? -1.467 12.470 12.639 1.00 80.62 279 THR A CA 1
ATOM 2173 C C . THR A 1 279 ? -2.217 11.148 12.546 1.00 80.62 279 THR A C 1
ATOM 2175 O O . THR A 1 279 ? -2.859 10.756 13.521 1.00 80.62 279 THR A O 1
ATOM 2178 N N . SER A 1 280 ? -2.079 10.422 11.434 1.00 87.19 280 SER A N 1
ATOM 2179 C CA . SER A 1 280 ? -2.621 9.067 11.264 1.00 87.19 280 SER A CA 1
ATOM 2180 C C . SER A 1 280 ? -2.177 8.127 12.389 1.00 87.19 280 SER A C 1
ATOM 2182 O O . SER A 1 280 ? -0.992 8.015 12.709 1.00 87.19 280 SER A O 1
ATOM 2184 N N . ARG A 1 281 ? -3.141 7.440 13.005 1.00 88.75 281 ARG A N 1
ATOM 2185 C CA . ARG A 1 281 ? -2.925 6.482 14.104 1.00 88.75 281 ARG A CA 1
ATOM 2186 C C . ARG A 1 281 ? -3.408 5.083 13.792 1.00 88.75 281 ARG A C 1
ATOM 2188 O O . ARG A 1 281 ? -2.828 4.129 14.307 1.00 88.75 281 ARG A O 1
ATOM 2195 N N . ALA A 1 282 ? -4.462 4.962 12.997 1.00 91.69 282 ALA A N 1
ATOM 2196 C CA . ALA A 1 282 ? -4.966 3.668 12.590 1.00 91.69 282 ALA A CA 1
ATOM 2197 C C . ALA A 1 282 ? -5.736 3.755 11.279 1.00 91.69 282 ALA A C 1
ATOM 2199 O O . ALA A 1 282 ? -6.366 4.770 10.987 1.00 91.69 282 ALA A O 1
ATOM 2200 N N . VAL A 1 283 ? -5.755 2.645 10.556 1.00 94.31 283 VAL A N 1
ATOM 2201 C CA . VAL A 1 283 ? -6.686 2.386 9.463 1.00 94.31 283 VAL A CA 1
ATOM 2202 C C . VAL A 1 283 ? -7.472 1.136 9.829 1.00 94.31 283 VAL A C 1
ATOM 2204 O O . VAL A 1 283 ? -6.889 0.118 10.210 1.00 94.31 283 VAL A O 1
ATOM 2207 N N . VAL A 1 284 ? -8.795 1.216 9.735 1.00 96.12 284 VAL A N 1
ATOM 2208 C CA . VAL A 1 284 ? -9.700 0.091 9.978 1.00 96.12 284 VAL A CA 1
ATOM 2209 C C . VAL A 1 284 ? -10.386 -0.283 8.675 1.00 96.12 284 VAL A C 1
ATOM 2211 O O . VAL A 1 284 ? -11.060 0.550 8.069 1.00 96.12 284 VAL A O 1
ATOM 2214 N N . VAL A 1 285 ? -10.246 -1.542 8.268 1.00 94.94 285 VAL A N 1
ATOM 2215 C CA . VAL A 1 285 ? -10.967 -2.120 7.127 1.00 94.94 285 VAL A CA 1
ATOM 2216 C C . VAL A 1 285 ? -11.858 -3.251 7.629 1.00 94.94 285 VAL A C 1
ATOM 2218 O O . VAL A 1 285 ? -11.425 -4.071 8.440 1.00 94.94 285 VAL A O 1
ATOM 2221 N N . LEU A 1 286 ? -13.108 -3.284 7.167 1.00 94.12 286 LEU A N 1
ATOM 2222 C CA . LEU A 1 286 ? -14.115 -4.242 7.616 1.00 94.12 286 LEU A CA 1
ATOM 2223 C C . LEU A 1 286 ? -14.467 -5.222 6.498 1.00 94.12 286 LEU A C 1
ATOM 2225 O O . LEU A 1 286 ? -14.835 -4.807 5.397 1.00 94.12 286 LEU A O 1
ATOM 2229 N N . ASP A 1 287 ? -14.431 -6.511 6.821 1.00 91.44 287 ASP A N 1
ATOM 2230 C CA . ASP A 1 287 ? -15.064 -7.542 6.006 1.00 91.44 287 ASP A CA 1
ATOM 2231 C C . ASP A 1 287 ? -16.492 -7.749 6.496 1.00 91.44 287 ASP A C 1
ATOM 2233 O O . ASP A 1 287 ? -16.721 -8.068 7.667 1.00 91.44 287 ASP A O 1
ATOM 2237 N N . VAL A 1 288 ? -17.446 -7.550 5.587 1.00 89.56 288 VAL A N 1
ATOM 2238 C CA . VAL A 1 288 ? -18.881 -7.571 5.877 1.00 89.56 288 VAL A CA 1
ATOM 2239 C C . VAL A 1 288 ? -19.552 -8.674 5.068 1.00 89.56 288 VAL A C 1
ATOM 2241 O O . VAL A 1 288 ? -19.443 -8.692 3.838 1.00 89.56 288 VAL A O 1
ATOM 2244 N N . ALA A 1 289 ? -20.296 -9.536 5.754 1.00 87.25 289 ALA A N 1
ATOM 2245 C CA . ALA A 1 289 ? -21.172 -10.542 5.165 1.00 87.25 289 ALA A CA 1
ATOM 2246 C C . ALA A 1 289 ? -22.515 -10.525 5.900 1.00 87.25 289 ALA A C 1
ATOM 2248 O O . ALA A 1 289 ? -22.546 -10.375 7.120 1.00 87.25 289 ALA A O 1
ATOM 2249 N N . ASP A 1 290 ? -23.619 -10.652 5.161 1.00 85.31 290 ASP A N 1
ATOM 2250 C CA . ASP A 1 290 ? -24.975 -10.673 5.731 1.00 85.31 290 ASP A CA 1
ATOM 2251 C C . ASP A 1 290 ? -25.260 -9.469 6.664 1.00 85.31 290 ASP A C 1
ATOM 2253 O O . ASP A 1 290 ? -25.848 -9.609 7.733 1.00 85.31 290 ASP A O 1
ATOM 2257 N N . GLU A 1 291 ? -24.786 -8.277 6.274 1.00 89.25 291 GLU A N 1
ATOM 2258 C CA . GLU A 1 291 ? -24.827 -7.017 7.049 1.00 89.25 291 GLU A CA 1
ATOM 2259 C C . GLU A 1 291 ? -24.087 -7.016 8.403 1.00 89.25 291 GLU A C 1
ATOM 2261 O O . GLU A 1 291 ? -24.136 -6.021 9.131 1.00 89.25 291 GLU A O 1
ATOM 2266 N N . LEU A 1 292 ? -23.356 -8.083 8.725 1.00 93.69 292 LEU A N 1
ATOM 2267 C CA . LEU A 1 292 ? -22.558 -8.212 9.940 1.00 93.69 292 LEU A CA 1
ATOM 2268 C C . LEU A 1 292 ? -21.060 -8.169 9.631 1.00 93.69 292 LEU A C 1
ATOM 2270 O O . LEU A 1 292 ? -20.591 -8.576 8.568 1.00 93.69 292 LEU A O 1
ATOM 2274 N N . ILE A 1 293 ? -20.287 -7.681 10.594 1.00 95.31 293 ILE A N 1
ATOM 2275 C CA . ILE A 1 293 ? -18.829 -7.609 10.506 1.00 95.31 293 ILE A CA 1
ATOM 2276 C C . ILE A 1 293 ? -18.248 -8.981 10.864 1.00 95.31 293 ILE A C 1
ATOM 2278 O O . ILE A 1 293 ? -18.340 -9.417 12.015 1.00 95.31 293 ILE A O 1
ATOM 2282 N N . GLU A 1 294 ? -17.625 -9.650 9.893 1.00 93.62 294 GLU A N 1
ATOM 2283 C CA . GLU A 1 294 ? -16.950 -10.943 10.079 1.00 93.62 294 GLU A CA 1
ATOM 2284 C C . GLU A 1 294 ? -15.484 -10.776 10.480 1.00 93.62 294 GLU A C 1
ATOM 2286 O O . GLU A 1 294 ? -14.968 -11.540 11.299 1.00 93.62 294 GLU A O 1
ATOM 2291 N N . THR A 1 295 ? -14.794 -9.783 9.915 1.00 94.44 295 THR A N 1
ATOM 2292 C CA . THR A 1 295 ? -13.390 -9.507 10.241 1.00 94.44 295 THR A CA 1
ATOM 2293 C C . THR A 1 295 ? -13.123 -8.009 10.320 1.00 94.44 295 THR A C 1
ATOM 2295 O O . THR A 1 295 ? -13.605 -7.232 9.501 1.00 94.44 295 THR A O 1
ATOM 2298 N N . ILE A 1 296 ? -12.334 -7.610 11.317 1.00 96.19 296 ILE A N 1
ATOM 2299 C CA . ILE A 1 296 ? -11.821 -6.252 11.495 1.00 96.19 296 ILE A CA 1
ATOM 2300 C C . ILE A 1 296 ? -10.311 -6.292 11.281 1.00 96.19 296 ILE A C 1
ATOM 2302 O O . ILE A 1 296 ? -9.585 -6.883 12.084 1.00 96.19 296 ILE A O 1
ATOM 2306 N N . HIS A 1 297 ? -9.840 -5.640 10.222 1.00 96.06 297 HIS A N 1
ATOM 2307 C CA . HIS A 1 297 ? -8.420 -5.426 9.954 1.00 96.06 297 HIS A CA 1
ATOM 2308 C C . HIS A 1 297 ? -8.016 -4.077 10.541 1.00 96.06 297 HIS A C 1
ATOM 2310 O O . HIS A 1 297 ? -8.427 -3.031 10.042 1.00 96.06 297 HIS A O 1
ATOM 2316 N N . LEU A 1 298 ? -7.241 -4.102 11.623 1.00 95.81 298 LEU A N 1
ATOM 2317 C CA . LEU A 1 298 ? -6.762 -2.921 12.335 1.00 95.81 298 LEU A CA 1
ATOM 2318 C C . LEU A 1 298 ? -5.275 -2.710 12.032 1.00 95.81 298 LEU A C 1
ATOM 2320 O O . LEU A 1 298 ? -4.415 -3.368 12.618 1.00 95.81 298 LEU A O 1
ATOM 2324 N N . ILE A 1 299 ? -4.962 -1.776 11.141 1.00 94.88 299 ILE A N 1
ATOM 2325 C CA . ILE A 1 299 ? -3.589 -1.389 10.822 1.00 94.88 299 ILE A CA 1
ATOM 2326 C C . ILE A 1 299 ? -3.222 -0.208 11.714 1.00 94.88 299 ILE A C 1
ATOM 2328 O O . ILE A 1 299 ? -3.851 0.840 11.645 1.00 94.88 299 ILE A O 1
ATOM 2332 N N . VAL A 1 300 ? -2.220 -0.380 12.569 1.00 92.12 300 VAL A N 1
ATOM 2333 C CA . VAL A 1 300 ? -1.709 0.646 13.500 1.00 92.12 300 VAL A CA 1
ATOM 2334 C C . VAL A 1 300 ? -0.191 0.796 13.425 1.00 92.12 300 VAL A C 1
ATOM 2336 O O . VAL A 1 300 ? 0.381 1.646 14.105 1.00 92.12 300 VAL A O 1
ATOM 2339 N N . ASN A 1 301 ? 0.482 -0.027 12.616 1.00 89.44 301 ASN A N 1
ATOM 2340 C CA . ASN A 1 301 ? 1.893 0.142 12.306 1.00 89.44 301 ASN A CA 1
ATOM 2341 C C . ASN A 1 301 ? 2.103 1.485 11.582 1.00 89.44 301 ASN A C 1
ATOM 2343 O O . ASN A 1 301 ? 1.640 1.611 10.450 1.00 89.44 301 ASN A O 1
ATOM 2347 N N . PRO A 1 302 ? 2.810 2.459 12.188 1.00 83.88 302 PRO A N 1
ATOM 2348 C CA . PRO A 1 302 ? 2.977 3.793 11.615 1.00 83.88 302 PRO A CA 1
ATOM 2349 C C . PRO A 1 302 ? 3.664 3.781 10.249 1.00 83.88 302 PRO A C 1
ATOM 2351 O O . PRO A 1 302 ? 3.395 4.665 9.449 1.00 83.88 302 PRO A O 1
ATOM 2354 N N . ASP A 1 303 ? 4.481 2.764 9.966 1.00 83.19 303 ASP A N 1
ATOM 2355 C CA . ASP A 1 303 ? 5.186 2.624 8.690 1.00 83.19 303 ASP A CA 1
ATOM 2356 C C . ASP A 1 303 ? 4.231 2.249 7.529 1.00 83.19 303 ASP A C 1
ATOM 2358 O O . ASP A 1 303 ? 4.654 2.233 6.383 1.00 83.19 303 ASP A O 1
ATOM 2362 N N . LYS A 1 304 ? 2.961 1.915 7.820 1.00 85.44 304 LYS A N 1
ATOM 2363 C CA . LYS A 1 304 ? 1.905 1.557 6.846 1.00 85.44 304 LYS A CA 1
ATOM 2364 C C . LYS A 1 304 ? 0.719 2.523 6.855 1.00 85.44 304 LYS A C 1
ATOM 2366 O O . LYS A 1 304 ? -0.317 2.244 6.253 1.00 85.44 304 LYS A O 1
ATOM 2371 N N . LEU A 1 305 ? 0.800 3.586 7.651 1.00 85.75 305 LEU A N 1
ATOM 2372 C CA . LEU A 1 305 ? -0.268 4.571 7.744 1.00 85.75 305 LEU A CA 1
ATOM 2373 C C . LEU A 1 305 ? -0.014 5.683 6.731 1.00 85.75 305 LEU A C 1
ATOM 2375 O O . LEU A 1 305 ? 1.143 6.062 6.544 1.00 85.75 305 LEU A O 1
ATOM 2379 N N . PRO A 1 306 ? -1.073 6.251 6.129 1.00 74.62 306 PRO A N 1
ATOM 2380 C CA . PRO A 1 306 ? -0.901 7.385 5.239 1.00 74.62 306 PRO A CA 1
ATOM 2381 C C . PRO A 1 306 ? -0.223 8.512 6.017 1.00 74.62 306 PRO A C 1
ATOM 2383 O O . PRO A 1 306 ? -0.607 8.823 7.153 1.00 74.62 306 PRO A O 1
ATOM 2386 N N . THR A 1 307 ? 0.814 9.103 5.435 1.00 60.97 307 THR A N 1
ATOM 2387 C CA . THR A 1 307 ? 1.508 10.227 6.052 1.00 60.97 307 THR A CA 1
ATOM 2388 C C . THR A 1 307 ? 0.538 11.391 6.219 1.00 60.97 307 THR A C 1
ATOM 2390 O O . THR A 1 307 ? -0.303 11.669 5.370 1.00 60.97 307 THR A O 1
ATOM 2393 N N . THR A 1 308 ? 0.674 12.128 7.319 1.00 50.59 308 THR A N 1
ATOM 2394 C CA . THR A 1 308 ? -0.065 13.379 7.522 1.00 50.59 308 THR A CA 1
ATOM 2395 C C . THR A 1 308 ? 0.268 14.434 6.465 1.00 50.59 308 THR A C 1
ATOM 2397 O O . THR A 1 308 ? -0.499 15.370 6.314 1.00 50.59 308 THR A O 1
ATOM 2400 N N . ALA A 1 309 ? 1.373 14.292 5.723 1.00 42.06 309 ALA A N 1
ATOM 2401 C CA . ALA A 1 309 ? 1.632 15.084 4.519 1.00 42.06 309 ALA A CA 1
ATOM 2402 C C . ALA A 1 309 ? 0.548 14.818 3.455 1.00 42.06 309 ALA A C 1
ATOM 2404 O O . ALA A 1 309 ? -0.047 15.762 2.951 1.00 42.06 309 ALA A O 1
ATOM 2405 N N . GLY A 1 310 ? 0.135 13.556 3.282 1.00 37.00 310 GLY A N 1
ATOM 2406 C CA . GLY A 1 310 ? -1.011 13.160 2.458 1.00 37.00 310 GLY A CA 1
ATOM 2407 C C . GLY A 1 310 ? -2.393 13.561 3.004 1.00 37.00 310 GLY A C 1
ATOM 2408 O O . GLY A 1 310 ? -3.355 13.576 2.247 1.00 37.00 310 GLY A O 1
ATOM 2409 N N . GLN A 1 311 ? -2.522 13.925 4.288 1.00 35.66 311 GLN A N 1
ATOM 2410 C CA . GLN A 1 311 ? -3.773 14.481 4.842 1.00 35.66 311 GLN A CA 1
ATOM 2411 C C . GLN A 1 311 ? -3.772 16.005 4.979 1.00 35.66 311 GLN A C 1
ATOM 2413 O O . GLN A 1 311 ? -4.833 16.612 4.888 1.00 35.66 311 GLN A O 1
ATOM 2418 N N . ALA A 1 312 ? -2.609 16.638 5.131 1.00 38.16 312 ALA A N 1
ATOM 2419 C CA . ALA A 1 312 ? -2.457 18.059 4.857 1.00 38.16 312 ALA A CA 1
ATOM 2420 C C . ALA A 1 312 ? -2.725 18.320 3.370 1.00 38.16 312 ALA A C 1
ATOM 2422 O O . ALA A 1 312 ? -3.376 19.303 3.065 1.00 38.16 312 ALA A O 1
ATOM 2423 N N . ALA A 1 313 ? -2.370 17.392 2.474 1.00 38.81 313 ALA A N 1
ATOM 2424 C CA . ALA A 1 313 ? -2.751 17.418 1.062 1.00 38.81 313 ALA A CA 1
ATOM 2425 C C . ALA A 1 313 ? -4.258 17.217 0.806 1.00 38.81 313 ALA A C 1
ATOM 2427 O O . ALA A 1 313 ? -4.714 17.450 -0.308 1.00 38.81 313 ALA A O 1
ATOM 2428 N N . MET A 1 314 ? -5.052 16.834 1.815 1.00 34.81 314 MET A N 1
ATOM 2429 C CA . MET A 1 314 ? -6.511 16.791 1.671 1.00 34.81 314 MET A CA 1
ATOM 2430 C C . MET A 1 314 ? -7.164 18.166 1.909 1.00 34.81 314 MET A C 1
ATOM 2432 O O . MET A 1 314 ? -8.323 18.324 1.553 1.00 34.81 314 MET A O 1
ATOM 2436 N N . ASP A 1 315 ? -6.420 19.153 2.442 1.00 36.81 315 ASP A N 1
ATOM 2437 C CA . ASP A 1 315 ? -6.900 20.530 2.692 1.00 36.81 315 ASP A CA 1
ATOM 2438 C C . ASP A 1 315 ? -5.878 21.655 2.367 1.00 36.81 315 ASP A C 1
ATOM 2440 O O . ASP A 1 315 ? -6.166 22.837 2.567 1.00 36.81 315 ASP A O 1
ATOM 2444 N N . ARG A 1 316 ? -4.669 21.347 1.884 1.00 48.78 316 ARG A N 1
ATOM 2445 C CA . ARG A 1 316 ? -3.648 22.328 1.476 1.00 48.78 316 ARG A CA 1
ATOM 2446 C C . ARG A 1 316 ? -3.080 21.949 0.125 1.00 48.78 316 ARG A C 1
ATOM 2448 O O . ARG A 1 316 ? -2.077 21.252 0.009 1.00 48.78 316 ARG A O 1
ATOM 2455 N N . GLU A 1 317 ? -3.751 22.455 -0.889 1.00 56.34 317 GLU A N 1
ATOM 2456 C CA . GLU A 1 317 ? -3.230 22.544 -2.241 1.00 56.34 317 GLU A CA 1
ATOM 2457 C C . GLU A 1 317 ? -1.929 23.363 -2.205 1.00 56.34 317 GLU A C 1
ATOM 2459 O O . GLU A 1 317 ? -1.893 24.456 -1.626 1.00 56.34 317 GLU A O 1
ATOM 2464 N N . ILE A 1 318 ? -0.837 22.839 -2.775 1.00 64.69 318 ILE A N 1
ATOM 2465 C CA . ILE A 1 318 ? 0.315 23.695 -3.065 1.00 64.69 318 ILE A CA 1
ATOM 2466 C C . ILE A 1 318 ? -0.194 24.741 -4.063 1.00 64.69 318 ILE A C 1
ATOM 2468 O O . ILE A 1 318 ? -0.680 24.355 -5.126 1.00 64.69 318 ILE A O 1
ATOM 2472 N N . PRO A 1 319 ? -0.130 26.049 -3.754 1.00 72.81 319 PRO A N 1
ATOM 2473 C CA . PRO A 1 319 ? -0.740 27.063 -4.599 1.00 72.81 319 PRO A CA 1
ATOM 2474 C C . PRO A 1 319 ? 0.098 27.237 -5.870 1.00 72.81 319 PRO A C 1
ATOM 2476 O O . PRO A 1 319 ? 0.981 28.095 -5.931 1.00 72.81 319 PRO A O 1
ATOM 2479 N N . LEU A 1 320 ? -0.166 26.412 -6.891 1.00 81.38 320 LEU A N 1
ATOM 2480 C CA . LEU A 1 320 ? 0.531 26.444 -8.182 1.00 81.38 320 LEU A CA 1
ATOM 2481 C C . LEU A 1 320 ? 0.496 27.846 -8.797 1.00 81.38 320 LEU A C 1
ATOM 2483 O O . LEU A 1 320 ? 1.478 28.280 -9.394 1.00 81.38 320 LEU A O 1
ATOM 2487 N N . ASP A 1 321 ? -0.588 28.591 -8.586 1.00 81.31 321 ASP A N 1
ATOM 2488 C CA . ASP A 1 321 ? -0.696 29.977 -9.034 1.00 81.31 321 ASP A CA 1
ATOM 2489 C C . ASP A 1 321 ? 0.301 30.896 -8.321 1.00 81.31 321 ASP A C 1
ATOM 2491 O O . ASP A 1 321 ? 0.964 31.695 -8.975 1.00 81.31 321 ASP A O 1
ATOM 2495 N N . SER A 1 322 ? 0.530 30.721 -7.016 1.00 86.25 322 SER A N 1
ATOM 2496 C CA . SER A 1 322 ? 1.573 31.466 -6.297 1.00 86.25 322 SER A CA 1
ATOM 2497 C C . SER A 1 322 ? 2.988 31.078 -6.736 1.00 86.25 322 SER A C 1
ATOM 2499 O O . SER A 1 322 ? 3.883 31.923 -6.723 1.00 86.25 322 SER A O 1
ATOM 2501 N N . ILE A 1 323 ? 3.210 29.823 -7.146 1.00 91.81 323 ILE A N 1
ATOM 2502 C CA . ILE A 1 323 ? 4.487 29.397 -7.742 1.00 91.81 323 ILE A CA 1
ATOM 2503 C C . ILE A 1 323 ? 4.681 30.081 -9.099 1.00 91.81 323 ILE A C 1
ATOM 2505 O O . ILE A 1 323 ? 5.732 30.677 -9.331 1.00 91.81 323 ILE A O 1
ATOM 2509 N N . ARG A 1 324 ? 3.664 30.069 -9.970 1.00 90.88 324 ARG A N 1
ATOM 2510 C CA . ARG A 1 324 ? 3.698 30.752 -11.275 1.00 90.88 324 ARG A CA 1
ATOM 2511 C C . ARG A 1 324 ? 3.918 32.257 -11.115 1.00 90.88 324 ARG A C 1
ATOM 2513 O O . ARG A 1 324 ? 4.756 32.832 -11.806 1.00 90.88 324 ARG A O 1
ATOM 2520 N N . GLU A 1 325 ? 3.244 32.893 -10.159 1.00 89.38 325 GLU A N 1
ATOM 2521 C CA . GLU A 1 325 ? 3.481 34.296 -9.804 1.00 89.38 325 GLU A CA 1
ATOM 2522 C C . GLU A 1 325 ? 4.929 34.536 -9.359 1.00 89.38 325 GLU A C 1
ATOM 2524 O O . GLU A 1 325 ? 5.557 35.494 -9.809 1.00 89.38 325 GLU A O 1
ATOM 2529 N N . ALA A 1 326 ? 5.494 33.663 -8.516 1.00 92.38 326 ALA A N 1
ATOM 2530 C CA . ALA A 1 326 ? 6.880 33.781 -8.065 1.00 92.38 326 ALA A CA 1
ATOM 2531 C C . ALA A 1 326 ? 7.891 33.618 -9.214 1.00 92.38 326 ALA A C 1
ATOM 2533 O O . ALA A 1 326 ? 8.889 34.337 -9.259 1.00 92.38 326 ALA A O 1
ATOM 2534 N N . VAL A 1 327 ? 7.620 32.731 -10.175 1.00 93.31 327 VAL A N 1
ATOM 2535 C CA . VAL A 1 327 ? 8.439 32.554 -11.386 1.00 93.31 327 VAL A CA 1
ATOM 2536 C C . VAL A 1 327 ? 8.448 33.825 -12.246 1.00 93.31 327 VAL A C 1
ATOM 2538 O O . VAL A 1 327 ? 9.499 34.227 -12.763 1.00 93.31 327 VAL A O 1
ATOM 2541 N N . HIS A 1 328 ? 7.300 34.497 -12.365 1.00 90.81 328 HIS A N 1
ATOM 2542 C CA . HIS A 1 328 ? 7.139 35.716 -13.164 1.00 90.81 328 HIS A CA 1
ATOM 2543 C C . HIS A 1 328 ? 7.440 37.022 -12.415 1.00 90.81 328 HIS A C 1
ATOM 2545 O O . HIS A 1 328 ? 7.477 38.078 -13.044 1.00 90.81 328 HIS A O 1
ATOM 2551 N N . ALA A 1 329 ? 7.702 36.966 -11.108 1.00 88.81 329 ALA A N 1
ATOM 2552 C CA . ALA A 1 329 ? 8.060 38.135 -10.315 1.00 88.81 329 ALA A CA 1
ATOM 2553 C C . ALA A 1 329 ? 9.362 38.799 -10.808 1.00 88.81 329 ALA A C 1
ATOM 2555 O O . ALA A 1 329 ? 10.221 38.164 -11.428 1.00 88.81 329 ALA A O 1
ATOM 2556 N N . GLU A 1 330 ? 9.527 40.087 -10.511 1.00 87.38 330 GLU A N 1
ATOM 2557 C CA . GLU A 1 330 ? 10.807 40.780 -10.680 1.00 87.38 330 GLU A CA 1
ATOM 2558 C C . GLU A 1 330 ? 11.837 40.262 -9.662 1.00 87.38 330 GLU A C 1
ATOM 2560 O O . GLU A 1 330 ? 11.480 39.875 -8.549 1.00 87.38 330 GLU A O 1
ATOM 2565 N N . GLY A 1 331 ? 13.118 40.254 -10.036 1.00 86.75 331 GLY A N 1
ATOM 2566 C CA . GLY A 1 331 ? 14.213 39.805 -9.170 1.00 86.75 331 GLY A CA 1
ATOM 2567 C C . GLY A 1 331 ? 15.141 38.796 -9.838 1.00 86.75 331 GLY A C 1
ATOM 2568 O O . GLY A 1 331 ? 14.892 38.331 -10.957 1.00 86.75 331 GLY A O 1
ATOM 2569 N N . SER A 1 332 ? 16.235 38.465 -9.149 1.00 91.00 332 SER A N 1
ATOM 2570 C CA . SER A 1 332 ? 17.193 37.476 -9.640 1.00 91.00 332 SER A CA 1
ATOM 2571 C C . SER A 1 332 ? 16.595 36.066 -9.614 1.00 91.00 332 SER A C 1
ATOM 2573 O O . SER A 1 332 ? 15.622 35.783 -8.913 1.00 91.00 332 SER A O 1
ATOM 2575 N N . ARG A 1 333 ? 17.204 35.136 -10.357 1.00 89.25 333 ARG A N 1
ATOM 2576 C CA . ARG A 1 333 ? 16.805 33.720 -10.334 1.00 89.25 333 ARG A CA 1
ATOM 2577 C C . ARG A 1 333 ? 16.886 33.117 -8.921 1.00 89.25 333 ARG A C 1
ATOM 2579 O O . ARG A 1 333 ? 16.024 32.324 -8.560 1.00 89.25 333 ARG A O 1
ATOM 2586 N N . ALA A 1 334 ? 17.870 33.529 -8.119 1.00 91.69 334 ALA A N 1
ATOM 2587 C CA . ALA A 1 334 ? 18.011 33.093 -6.730 1.00 91.69 334 ALA A CA 1
ATOM 2588 C C . ALA A 1 334 ? 16.875 33.625 -5.835 1.00 91.69 334 ALA A C 1
ATOM 2590 O O . ALA A 1 334 ? 16.335 32.870 -5.031 1.00 91.69 334 ALA A O 1
ATOM 2591 N N . ASP A 1 335 ? 16.444 34.880 -6.024 1.00 90.56 335 ASP A N 1
ATOM 2592 C CA . ASP A 1 335 ? 15.328 35.464 -5.257 1.00 90.56 335 ASP A CA 1
ATOM 2593 C C . ASP A 1 335 ? 14.012 34.721 -5.530 1.00 90.56 335 ASP A C 1
ATOM 2595 O O . ASP A 1 335 ? 13.253 34.397 -4.612 1.00 90.56 335 ASP A O 1
ATOM 2599 N N . LYS A 1 336 ? 13.765 34.393 -6.805 1.00 94.94 336 LYS A N 1
ATOM 2600 C CA . LYS A 1 336 ? 12.610 33.590 -7.230 1.00 94.94 336 LYS A CA 1
ATOM 2601 C C . LYS A 1 336 ? 12.664 32.190 -6.625 1.00 94.94 336 LYS A C 1
ATOM 2603 O O . LYS A 1 336 ? 11.688 31.748 -6.019 1.00 94.94 336 LYS A O 1
ATOM 2608 N N . ALA A 1 337 ? 13.816 31.526 -6.729 1.00 95.88 337 ALA A N 1
ATOM 2609 C CA . ALA A 1 337 ? 14.042 30.203 -6.159 1.00 95.88 337 ALA A CA 1
ATOM 2610 C C . ALA A 1 337 ? 13.826 30.185 -4.636 1.00 95.88 337 ALA A C 1
ATOM 2612 O O . ALA A 1 337 ? 13.217 29.249 -4.125 1.00 95.88 337 ALA A O 1
ATOM 2613 N N . ALA A 1 338 ? 14.255 31.226 -3.912 1.00 94.38 338 ALA A N 1
ATOM 2614 C CA . ALA A 1 338 ? 14.069 31.330 -2.464 1.00 94.38 338 ALA A CA 1
ATOM 2615 C C . ALA A 1 338 ? 12.588 31.429 -2.086 1.00 94.38 338 ALA A C 1
ATOM 2617 O O . ALA A 1 338 ? 12.120 30.719 -1.195 1.00 94.38 338 ALA A O 1
ATOM 2618 N N . ARG A 1 339 ? 11.825 32.254 -2.811 1.00 93.19 339 AR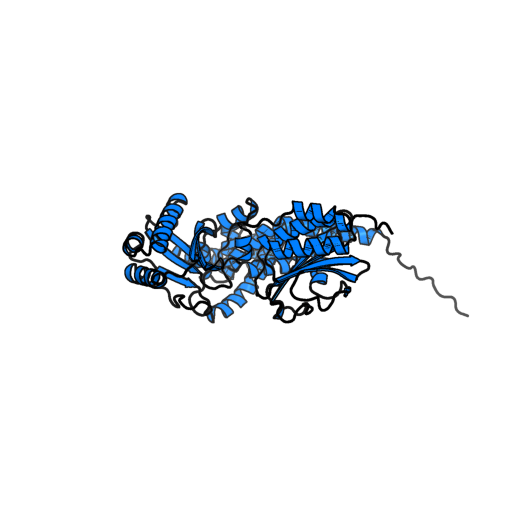G A N 1
ATOM 2619 C CA . ARG A 1 339 ? 10.377 32.380 -2.604 1.00 93.19 339 ARG A CA 1
ATOM 2620 C C . ARG A 1 339 ? 9.642 31.070 -2.895 1.00 93.19 339 ARG A C 1
ATOM 2622 O O . ARG A 1 339 ? 8.744 30.700 -2.145 1.00 93.19 339 ARG A O 1
ATOM 2629 N N . ILE A 1 340 ? 10.038 30.363 -3.951 1.00 95.62 340 ILE A N 1
ATOM 2630 C CA . ILE A 1 340 ? 9.465 29.065 -4.328 1.00 95.62 340 ILE A CA 1
ATOM 2631 C C . ILE A 1 340 ? 9.798 27.992 -3.282 1.00 95.62 340 ILE A C 1
ATOM 2633 O O . ILE A 1 340 ? 8.897 27.276 -2.851 1.00 95.62 340 ILE A O 1
ATOM 2637 N N . ALA A 1 341 ? 11.050 27.907 -2.822 1.00 95.25 341 ALA A N 1
ATOM 2638 C CA . ALA A 1 341 ? 11.459 26.958 -1.785 1.00 95.25 341 ALA A CA 1
ATOM 2639 C C . ALA A 1 341 ? 10.670 27.159 -0.479 1.00 95.25 341 ALA A C 1
ATOM 2641 O O . ALA A 1 341 ? 10.214 26.189 0.125 1.00 95.25 341 ALA A O 1
ATOM 2642 N N . GLU A 1 342 ? 10.456 28.415 -0.067 1.00 92.00 342 GLU A N 1
ATOM 2643 C CA . GLU A 1 342 ? 9.633 28.761 1.099 1.00 92.00 342 GLU A CA 1
ATOM 2644 C C . GLU A 1 342 ? 8.174 28.318 0.914 1.00 92.00 342 GLU A C 1
ATOM 2646 O O . GLU A 1 342 ? 7.626 27.642 1.785 1.00 92.00 342 GLU A O 1
ATOM 2651 N N . LEU A 1 343 ? 7.557 28.650 -0.229 1.00 90.19 343 LEU A N 1
ATOM 2652 C CA . LEU A 1 343 ? 6.176 28.266 -0.547 1.00 90.19 343 LEU A CA 1
ATOM 2653 C C . LEU A 1 343 ? 5.994 26.747 -0.510 1.00 90.19 343 LEU A C 1
ATOM 2655 O O . LEU A 1 343 ? 5.080 26.253 0.150 1.00 90.19 343 LEU A O 1
ATOM 2659 N N . LEU A 1 344 ? 6.889 26.013 -1.170 1.00 90.50 344 LEU A N 1
ATOM 2660 C CA . LEU A 1 344 ? 6.860 24.555 -1.214 1.00 90.50 344 LEU A CA 1
ATOM 2661 C C . LEU A 1 344 ? 7.033 23.949 0.177 1.00 90.50 344 LEU A C 1
ATOM 2663 O O . LEU A 1 344 ? 6.251 23.080 0.561 1.00 90.50 344 LEU A O 1
ATOM 2667 N N . ARG A 1 345 ? 8.007 24.418 0.967 1.00 91.06 345 ARG A N 1
ATOM 2668 C CA . ARG A 1 345 ? 8.242 23.903 2.324 1.00 91.06 345 ARG A CA 1
ATOM 2669 C C . ARG A 1 345 ? 7.052 24.166 3.244 1.00 91.06 345 ARG A C 1
ATOM 2671 O O . ARG A 1 345 ? 6.626 23.270 3.969 1.00 91.06 345 ARG A O 1
ATOM 2678 N N . VAL A 1 346 ? 6.507 25.382 3.223 1.00 80.56 346 VAL A N 1
ATOM 2679 C CA . VAL A 1 346 ? 5.381 25.774 4.085 1.00 80.56 346 VAL A CA 1
ATOM 2680 C C . VAL A 1 346 ? 4.101 25.029 3.705 1.00 80.56 346 VAL A C 1
ATOM 2682 O O . VAL A 1 346 ? 3.384 24.576 4.599 1.00 80.56 346 VAL A O 1
ATOM 2685 N N . ALA A 1 347 ? 3.820 24.880 2.407 1.00 76.12 347 ALA A N 1
ATOM 2686 C CA . ALA A 1 347 ? 2.624 24.194 1.926 1.00 76.12 347 ALA A CA 1
ATOM 2687 C C . ALA A 1 347 ? 2.686 22.680 2.182 1.00 76.12 347 ALA A C 1
ATOM 2689 O O . ALA A 1 347 ? 1.736 22.114 2.722 1.00 76.12 347 ALA A O 1
ATOM 2690 N N . SER A 1 348 ? 3.818 22.045 1.865 1.00 75.69 348 SER A N 1
ATOM 2691 C CA . SER A 1 348 ? 4.001 20.594 2.022 1.00 75.69 348 SER A CA 1
ATOM 2692 C C . SER A 1 348 ? 4.256 20.150 3.467 1.00 75.69 348 SER A C 1
ATOM 2694 O O . SER A 1 348 ? 4.006 19.002 3.827 1.00 75.69 348 SER A O 1
ATOM 2696 N N . GLY A 1 349 ? 4.768 21.045 4.317 1.00 77.62 349 GLY A N 1
ATOM 2697 C CA . GLY A 1 349 ? 5.163 20.715 5.685 1.00 77.62 349 GLY A CA 1
ATOM 2698 C C . GLY A 1 349 ? 6.428 19.855 5.783 1.00 77.62 349 GLY A C 1
ATOM 2699 O O . GLY A 1 349 ? 6.747 19.386 6.879 1.00 77.62 349 GLY A O 1
ATOM 2700 N N . TYR A 1 350 ? 7.154 19.646 4.679 1.00 83.62 350 TYR A N 1
ATOM 2701 C CA . TYR A 1 350 ? 8.452 18.978 4.709 1.00 83.62 350 TYR A CA 1
ATOM 2702 C C . TYR A 1 350 ? 9.504 19.828 5.418 1.00 83.62 350 TYR A C 1
ATOM 2704 O O . TYR A 1 350 ? 9.403 21.053 5.531 1.00 83.62 350 TYR A O 1
ATOM 2712 N N . ARG A 1 351 ? 10.521 19.157 5.961 1.00 81.69 351 ARG A N 1
ATOM 2713 C CA . ARG A 1 351 ? 11.509 19.800 6.832 1.00 81.69 351 ARG A CA 1
ATOM 2714 C C . ARG A 1 351 ? 12.393 20.766 6.051 1.00 81.69 351 ARG A C 1
ATOM 2716 O O . ARG A 1 351 ? 12.766 21.812 6.586 1.00 81.69 351 ARG A O 1
ATOM 2723 N N . TRP A 1 352 ? 12.732 20.402 4.821 1.00 91.25 352 TRP A N 1
ATOM 2724 C CA . TRP A 1 352 ? 13.664 21.143 3.987 1.00 91.25 352 TRP A CA 1
ATOM 2725 C C . TRP A 1 352 ? 13.277 21.003 2.512 1.00 91.25 352 TRP A C 1
ATOM 2727 O O . TRP A 1 352 ? 12.869 19.921 2.088 1.00 91.25 352 TRP A O 1
ATOM 2737 N N . VAL A 1 353 ? 13.374 22.101 1.760 1.00 94.75 353 VAL A N 1
ATOM 2738 C CA . VAL A 1 353 ? 13.184 22.134 0.303 1.00 94.75 353 VAL A CA 1
ATOM 2739 C C . VAL A 1 353 ? 14.290 22.976 -0.328 1.00 94.75 353 VAL A C 1
ATOM 2741 O O . VAL A 1 353 ? 14.526 24.106 0.103 1.00 94.75 353 VAL A O 1
ATOM 2744 N N . GLY A 1 354 ? 14.927 22.459 -1.373 1.00 95.44 354 GLY A N 1
ATOM 2745 C CA . GLY A 1 354 ? 15.965 23.123 -2.151 1.00 95.44 354 GLY A CA 1
ATOM 2746 C C . GLY A 1 354 ? 15.612 23.202 -3.627 1.00 95.44 354 GLY A C 1
ATOM 2747 O O . GLY A 1 354 ? 15.012 22.290 -4.188 1.00 95.44 354 GLY A O 1
ATOM 2748 N N . ILE A 1 355 ? 16.013 24.295 -4.269 1.00 97.06 355 ILE A N 1
ATOM 2749 C CA . ILE A 1 355 ? 15.867 24.509 -5.708 1.00 97.06 355 ILE A CA 1
ATOM 2750 C C . ILE A 1 355 ? 17.263 24.622 -6.305 1.00 97.06 355 ILE A C 1
ATOM 2752 O O . ILE A 1 355 ? 18.069 25.445 -5.867 1.00 97.06 355 ILE A O 1
ATOM 2756 N N . TYR A 1 356 ? 17.551 23.793 -7.301 1.00 94.81 356 TYR A N 1
ATOM 2757 C CA . TYR A 1 356 ? 18.882 23.651 -7.881 1.00 94.81 356 TYR A CA 1
ATOM 2758 C C . TYR A 1 356 ? 18.874 23.925 -9.382 1.00 94.81 356 TYR A C 1
ATOM 2760 O O . TYR A 1 356 ? 17.899 23.636 -10.073 1.00 94.81 356 TYR A O 1
ATOM 2768 N N . GLU A 1 357 ? 19.976 24.458 -9.898 1.00 94.38 357 GLU A N 1
ATOM 2769 C CA . GLU A 1 357 ? 20.278 24.501 -11.327 1.00 94.38 357 GLU A CA 1
ATOM 2770 C C . GLU A 1 357 ? 21.285 23.428 -11.713 1.00 94.38 357 GLU A C 1
ATOM 2772 O O . GLU A 1 357 ? 22.151 23.045 -10.921 1.00 94.38 357 GLU A O 1
ATOM 2777 N N . ILE A 1 358 ? 21.173 22.972 -12.957 1.00 91.19 358 ILE A N 1
ATOM 2778 C CA . ILE A 1 358 ? 22.129 22.061 -13.568 1.00 91.19 358 ILE A CA 1
ATOM 2779 C C . ILE A 1 358 ? 22.729 22.748 -14.788 1.00 91.19 358 ILE A C 1
ATOM 2781 O O . ILE A 1 358 ? 22.033 23.056 -15.752 1.00 91.19 358 ILE A O 1
ATOM 2785 N N . ALA A 1 359 ? 24.036 22.992 -14.737 1.00 85.56 359 ALA A N 1
ATOM 2786 C CA . ALA A 1 359 ? 24.790 23.612 -15.819 1.00 85.56 359 ALA A CA 1
ATOM 2787 C C . ALA A 1 359 ? 26.191 22.999 -15.901 1.00 85.56 359 ALA A C 1
ATOM 2789 O O . ALA A 1 359 ? 26.861 22.850 -14.883 1.00 85.56 359 ALA A O 1
ATOM 2790 N N . GLU A 1 360 ? 26.649 22.663 -17.112 1.00 79.25 360 GLU A N 1
ATOM 2791 C CA . GLU A 1 360 ? 28.033 22.225 -17.377 1.00 79.25 360 GLU A CA 1
ATOM 2792 C C . GLU A 1 360 ? 28.516 21.085 -16.453 1.00 79.25 360 GLU A C 1
ATOM 2794 O O . GLU A 1 360 ? 29.613 21.125 -15.898 1.00 79.25 360 GLU A O 1
ATOM 2799 N N . ASN A 1 361 ? 27.682 20.055 -16.269 1.00 83.00 361 ASN A N 1
ATOM 2800 C CA . ASN A 1 361 ? 27.925 18.915 -15.372 1.00 83.00 361 ASN A CA 1
ATOM 2801 C C . ASN A 1 361 ? 28.013 19.261 -13.876 1.00 83.00 361 ASN A C 1
ATOM 2803 O O . ASN A 1 361 ? 28.418 18.405 -13.085 1.00 83.00 361 ASN A O 1
ATOM 2807 N N . MET A 1 362 ? 27.594 20.458 -13.472 1.00 88.62 362 MET A N 1
ATOM 2808 C CA . MET A 1 362 ? 27.530 20.893 -12.080 1.00 88.62 362 MET A CA 1
ATOM 2809 C C . MET A 1 362 ? 26.085 21.108 -11.644 1.00 88.62 362 MET A C 1
ATOM 2811 O O . MET A 1 362 ? 25.283 21.693 -12.368 1.00 88.62 362 MET A O 1
ATOM 2815 N N . VAL A 1 363 ? 25.785 20.661 -10.430 1.00 90.00 363 VAL A N 1
ATOM 2816 C CA . VAL A 1 363 ? 24.558 20.966 -9.699 1.00 90.00 363 VAL A CA 1
ATOM 2817 C C . VAL A 1 363 ? 24.873 22.123 -8.756 1.00 90.00 363 VAL A C 1
ATOM 2819 O O . VAL A 1 363 ? 25.842 22.047 -7.995 1.00 90.00 363 VAL A O 1
ATOM 2822 N N . ARG A 1 364 ? 24.093 23.206 -8.808 1.00 92.81 364 ARG A N 1
ATOM 2823 C CA . ARG A 1 364 ? 24.247 24.367 -7.917 1.00 92.81 364 ARG A CA 1
ATOM 2824 C C . ARG A 1 364 ? 22.932 24.687 -7.231 1.00 92.81 364 ARG A C 1
ATOM 2826 O O . ARG A 1 364 ? 21.905 24.811 -7.889 1.00 92.81 364 ARG A O 1
ATOM 2833 N N . ASN A 1 365 ? 22.959 24.833 -5.913 1.00 94.06 365 ASN A N 1
ATOM 2834 C CA . ASN A 1 365 ? 21.804 25.296 -5.159 1.00 94.06 365 ASN A CA 1
ATOM 2835 C C . ASN A 1 365 ? 21.541 26.770 -5.500 1.00 94.06 365 ASN A C 1
ATOM 2837 O O . ASN A 1 365 ? 22.406 27.618 -5.283 1.00 94.06 365 ASN A O 1
ATOM 2841 N N . LEU A 1 366 ? 20.361 27.063 -6.045 1.00 93.88 366 LEU A N 1
ATOM 2842 C CA . LEU A 1 366 ? 19.902 28.431 -6.290 1.00 93.88 366 LEU A CA 1
ATOM 2843 C C . LEU A 1 366 ? 19.362 29.056 -5.006 1.00 93.88 366 LEU A C 1
ATOM 2845 O O . LEU A 1 366 ? 19.635 30.221 -4.725 1.00 93.88 366 LEU A O 1
ATOM 2849 N N . ALA A 1 367 ? 18.582 28.280 -4.254 1.00 95.31 367 ALA A N 1
ATOM 2850 C CA . ALA A 1 367 ? 18.071 28.647 -2.944 1.00 95.31 367 ALA A CA 1
ATOM 2851 C C . ALA A 1 367 ? 17.532 27.420 -2.195 1.00 95.31 367 ALA A C 1
ATOM 2853 O O . ALA A 1 367 ? 17.378 26.330 -2.753 1.00 95.31 367 ALA A O 1
ATOM 2854 N N . TRP A 1 368 ? 17.201 27.618 -0.925 1.00 95.69 368 TRP A N 1
ATOM 2855 C CA . TRP A 1 368 ? 16.609 26.605 -0.062 1.00 95.69 368 TRP A CA 1
ATOM 2856 C C . TRP A 1 368 ? 15.751 27.254 1.025 1.00 95.69 368 TRP A C 1
ATOM 2858 O O . TRP A 1 368 ? 15.893 28.440 1.324 1.00 95.69 368 TRP A O 1
ATOM 2868 N N . SER A 1 369 ? 14.879 26.459 1.635 1.00 91.75 369 SER A N 1
ATOM 2869 C CA . SER A 1 369 ? 14.151 26.798 2.855 1.00 91.75 369 SER A CA 1
ATOM 2870 C C . SER A 1 369 ? 14.225 25.606 3.808 1.00 91.75 369 SER A C 1
ATOM 2872 O O . SER A 1 369 ? 14.047 24.459 3.399 1.00 91.75 369 SER A O 1
ATOM 2874 N N . GLY A 1 370 ? 14.505 25.857 5.087 1.00 89.62 370 GLY A N 1
ATOM 2875 C CA . GLY A 1 370 ? 14.667 24.811 6.095 1.00 89.62 370 GLY A CA 1
ATOM 2876 C C . GLY A 1 370 ? 15.454 25.279 7.323 1.00 89.62 370 GLY A C 1
ATOM 2877 O O . GLY A 1 370 ? 15.711 26.472 7.475 1.00 89.62 370 GLY A O 1
ATOM 2878 N N . PRO A 1 371 ? 15.828 24.366 8.235 1.00 77.38 371 PRO A N 1
ATOM 2879 C CA . PRO A 1 371 ? 16.515 24.728 9.478 1.00 77.38 371 PRO A CA 1
ATOM 2880 C C . PRO A 1 371 ? 17.984 25.143 9.299 1.00 77.38 371 PRO A C 1
ATOM 2882 O O . PRO A 1 371 ? 18.529 25.817 10.171 1.00 77.38 371 PRO A O 1
ATOM 2885 N N . SER A 1 372 ? 18.639 24.742 8.207 1.00 82.06 372 SER A N 1
ATOM 2886 C CA . SER A 1 372 ? 20.046 25.055 7.936 1.00 82.06 372 SER A CA 1
ATOM 2887 C C . SER A 1 372 ? 20.392 24.910 6.452 1.00 82.06 372 SER A C 1
ATOM 2889 O O . SER A 1 372 ? 19.685 24.232 5.704 1.00 82.06 372 SER A O 1
ATOM 2891 N N . ALA A 1 373 ? 21.495 25.544 6.049 1.00 84.31 373 ALA A N 1
ATOM 2892 C CA . ALA A 1 373 ? 22.021 25.484 4.688 1.00 84.31 373 ALA A CA 1
ATOM 2893 C C . ALA A 1 373 ? 22.459 24.059 4.298 1.00 84.31 373 ALA A C 1
ATOM 2895 O O . ALA A 1 373 ? 22.873 23.305 5.184 1.00 84.31 373 ALA A O 1
ATOM 2896 N N . PRO A 1 374 ? 22.412 23.702 2.999 1.00 83.38 374 PRO A N 1
ATOM 2897 C CA . PRO A 1 374 ? 22.874 22.399 2.534 1.00 83.38 374 PRO A CA 1
ATOM 2898 C C . PRO A 1 374 ? 24.391 22.275 2.721 1.00 83.38 374 PRO A C 1
ATOM 2900 O O . PRO A 1 374 ? 25.136 23.219 2.443 1.00 83.38 374 PRO A O 1
ATOM 2903 N N . ALA A 1 375 ? 24.865 21.103 3.155 1.00 74.75 375 ALA A N 1
ATOM 2904 C CA . ALA A 1 375 ? 26.295 20.844 3.353 1.00 74.75 375 ALA A CA 1
ATOM 2905 C C . ALA A 1 375 ? 27.120 20.970 2.056 1.00 74.75 375 ALA A C 1
ATOM 2907 O O . ALA A 1 375 ? 28.285 21.374 2.083 1.00 74.75 375 ALA A O 1
ATOM 2908 N N . HIS A 1 376 ? 26.500 20.667 0.912 1.00 80.38 376 HIS A N 1
ATOM 2909 C CA . HIS A 1 376 ? 27.114 20.718 -0.412 1.00 80.38 376 HIS A CA 1
ATOM 2910 C C . HIS A 1 376 ? 26.287 21.604 -1.360 1.00 80.38 376 HIS A C 1
ATOM 2912 O O . HIS A 1 376 ? 25.506 21.095 -2.158 1.00 80.38 376 HIS A O 1
ATOM 2918 N N . PRO A 1 377 ? 26.451 22.941 -1.326 1.00 83.19 377 PRO A N 1
ATOM 2919 C CA . PRO A 1 377 ? 25.676 23.853 -2.176 1.00 83.19 377 PRO A CA 1
ATOM 2920 C C . PRO A 1 377 ? 26.059 23.767 -3.661 1.00 83.19 377 PRO A C 1
ATOM 2922 O O . PRO A 1 377 ? 25.375 24.317 -4.521 1.00 83.19 377 PRO A O 1
ATOM 2925 N N . THR A 1 378 ? 27.182 23.129 -3.992 1.00 87.00 378 THR A N 1
ATOM 2926 C CA . THR A 1 378 ? 27.619 22.899 -5.369 1.00 87.00 378 THR A CA 1
ATOM 2927 C C . THR A 1 378 ? 28.390 21.589 -5.448 1.00 87.00 378 THR A C 1
ATOM 2929 O O . THR A 1 378 ? 29.331 21.386 -4.681 1.00 87.00 378 THR A O 1
ATOM 2932 N N . PHE A 1 379 ? 28.008 20.710 -6.372 1.00 88.00 379 PHE A N 1
ATOM 2933 C CA . PHE A 1 379 ? 28.630 19.396 -6.550 1.00 88.00 379 PHE A CA 1
ATOM 2934 C C . PHE A 1 379 ? 28.494 18.891 -8.000 1.00 88.00 379 PHE A C 1
ATOM 2936 O O . PHE A 1 379 ? 27.658 19.397 -8.751 1.00 88.00 379 PHE A O 1
ATOM 2943 N N . PRO A 1 380 ? 29.322 17.927 -8.442 1.00 85.50 380 PRO A N 1
ATOM 2944 C CA . PRO A 1 380 ? 29.218 17.365 -9.787 1.00 85.50 380 PRO A CA 1
ATOM 2945 C C . PRO A 1 380 ? 27.929 16.556 -9.983 1.00 85.50 380 PRO A C 1
ATOM 2947 O O . PRO A 1 380 ? 27.521 15.804 -9.103 1.00 85.50 380 PRO A O 1
ATOM 2950 N N . THR A 1 381 ? 27.356 16.602 -11.186 1.00 82.62 381 THR A N 1
ATOM 2951 C CA . THR A 1 381 ? 26.201 15.773 -11.613 1.00 82.62 381 THR A CA 1
ATOM 2952 C C . THR A 1 381 ? 26.448 14.263 -11.531 1.00 82.62 381 THR A C 1
ATOM 2954 O O . THR A 1 381 ? 25.506 13.481 -11.596 1.00 82.62 381 THR A O 1
ATOM 2957 N N . SER A 1 382 ? 27.698 13.833 -11.349 1.00 77.50 382 SER A N 1
ATOM 2958 C CA . SER A 1 382 ? 28.079 12.438 -11.112 1.00 77.50 382 SER A CA 1
ATOM 2959 C C . SER A 1 382 ? 27.985 12.002 -9.643 1.00 77.50 382 SER A C 1
ATOM 2961 O O . SER A 1 382 ? 28.396 10.888 -9.323 1.00 77.50 382 SER A O 1
ATOM 2963 N N . GLN A 1 383 ? 27.529 12.870 -8.737 1.00 76.25 383 GLN A N 1
ATOM 2964 C CA . GLN A 1 383 ? 27.522 12.631 -7.294 1.00 76.25 383 GLN A CA 1
ATOM 2965 C C . GLN A 1 383 ? 26.125 12.864 -6.693 1.00 76.25 383 GLN A C 1
ATOM 2967 O O . GLN A 1 383 ? 25.356 13.685 -7.190 1.00 76.25 383 GLN A O 1
ATOM 2972 N N . GLY A 1 384 ? 25.804 12.142 -5.617 1.00 78.06 384 GLY A N 1
ATOM 2973 C CA . GLY A 1 384 ? 24.541 12.288 -4.885 1.00 78.06 384 GLY A CA 1
ATOM 2974 C C . GLY A 1 384 ? 23.333 11.678 -5.580 1.00 78.06 384 GLY A C 1
ATOM 2975 O O . GLY A 1 384 ? 23.422 11.153 -6.693 1.00 78.06 384 GLY A O 1
ATOM 2976 N N . LEU A 1 385 ? 22.175 11.754 -4.928 1.00 78.75 385 LEU A N 1
ATOM 2977 C CA . LEU A 1 385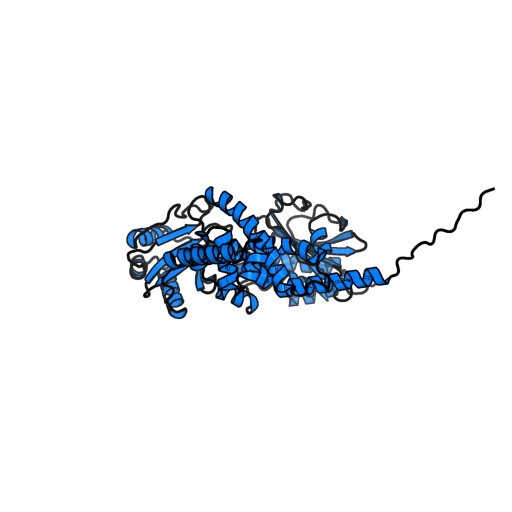 ? 20.921 11.249 -5.486 1.00 78.75 385 LEU A CA 1
ATOM 2978 C C . LEU A 1 385 ? 20.489 12.034 -6.733 1.00 78.75 385 LEU A C 1
ATOM 2980 O O . LEU A 1 385 ? 19.898 11.448 -7.643 1.00 78.75 385 LEU A O 1
ATOM 2984 N N . THR A 1 386 ? 20.887 13.307 -6.849 1.00 83.12 386 THR A N 1
ATOM 2985 C CA . THR A 1 386 ? 20.648 14.134 -8.041 1.00 83.12 386 THR A CA 1
ATOM 2986 C C . THR A 1 386 ? 21.216 13.491 -9.300 1.00 83.12 386 THR A C 1
ATOM 2988 O O . THR A 1 386 ? 20.591 13.571 -10.353 1.00 83.12 386 THR A O 1
ATOM 2991 N N . SER A 1 387 ? 22.339 12.768 -9.203 1.00 77.56 387 SER A N 1
ATOM 2992 C CA . SER A 1 387 ? 22.904 12.022 -10.337 1.00 77.56 387 SER A CA 1
ATOM 2993 C C . SER A 1 387 ? 21.928 10.990 -10.911 1.00 77.56 387 SER A C 1
ATOM 2995 O O . SER A 1 387 ? 21.838 10.817 -12.126 1.00 77.56 387 SER A O 1
ATOM 2997 N N . SER A 1 388 ? 21.147 10.336 -10.047 1.00 77.12 388 SER A N 1
ATOM 2998 C CA . SER A 1 388 ? 20.139 9.360 -10.458 1.00 77.12 388 SER A CA 1
ATOM 2999 C C . SER A 1 388 ? 18.953 10.056 -11.123 1.00 77.12 388 SER A C 1
ATOM 3001 O O . SER A 1 388 ? 18.464 9.567 -12.139 1.00 77.12 388 SER A O 1
ATOM 3003 N N . THR A 1 389 ? 18.531 11.218 -10.620 1.00 83.44 389 THR A N 1
ATOM 3004 C CA . THR A 1 389 ? 17.479 12.033 -11.248 1.00 83.44 389 THR A CA 1
ATOM 3005 C C . THR A 1 389 ? 17.910 12.549 -12.620 1.00 83.44 389 THR A C 1
ATOM 3007 O O . THR A 1 389 ? 17.152 12.433 -13.578 1.00 83.44 389 THR A O 1
ATOM 3010 N N . VAL A 1 390 ? 19.150 13.029 -12.758 1.00 82.12 390 VAL A N 1
ATOM 3011 C CA . VAL A 1 390 ? 19.716 13.470 -14.046 1.00 82.12 390 VAL A CA 1
ATOM 3012 C C . VAL A 1 390 ? 19.777 12.319 -15.047 1.00 82.12 390 VAL A C 1
ATOM 3014 O O . VAL A 1 390 ? 19.355 12.475 -16.189 1.00 82.12 390 VAL A O 1
ATOM 3017 N N . ALA A 1 391 ? 20.251 11.148 -14.617 1.00 77.31 391 ALA A N 1
ATOM 3018 C CA . ALA A 1 391 ? 20.387 9.986 -15.491 1.00 77.31 391 ALA A CA 1
ATOM 3019 C C . ALA A 1 391 ? 19.041 9.359 -15.891 1.00 77.31 391 ALA A C 1
ATOM 3021 O O . ALA A 1 391 ? 18.910 8.826 -16.991 1.00 77.31 391 ALA A O 1
ATOM 3022 N N . THR A 1 392 ? 18.049 9.370 -14.996 1.00 80.31 392 THR A N 1
ATOM 3023 C CA . THR A 1 392 ? 16.742 8.731 -15.237 1.00 80.31 392 THR A CA 1
ATOM 3024 C C . THR A 1 392 ? 15.690 9.683 -15.786 1.00 80.31 392 THR A C 1
ATOM 3026 O O . THR A 1 392 ? 14.681 9.206 -16.299 1.00 80.31 392 THR A O 1
ATOM 3029 N N . ARG A 1 393 ? 15.905 11.002 -15.668 1.00 86.50 393 ARG A N 1
ATOM 3030 C CA . ARG A 1 393 ? 14.912 12.050 -15.961 1.00 86.50 393 ARG A CA 1
ATOM 3031 C C . ARG A 1 393 ? 13.589 11.829 -15.218 1.00 86.50 393 ARG A C 1
ATOM 3033 O O . ARG A 1 393 ? 12.532 12.251 -15.670 1.00 86.50 393 ARG A O 1
ATOM 3040 N N . ALA A 1 394 ? 13.647 11.143 -14.081 1.00 83.69 394 ALA A N 1
ATOM 3041 C CA . ALA A 1 394 ? 12.492 10.777 -13.285 1.00 83.69 394 ALA A CA 1
ATOM 3042 C C . ALA A 1 394 ? 12.727 11.161 -11.830 1.00 83.69 394 ALA A C 1
ATOM 3044 O O . ALA A 1 394 ? 13.863 11.165 -11.352 1.00 83.69 394 ALA A O 1
ATOM 3045 N N . THR A 1 395 ? 11.639 11.431 -11.113 1.00 87.00 395 THR A N 1
ATOM 3046 C CA . THR A 1 395 ? 11.709 11.662 -9.672 1.00 87.00 395 THR A CA 1
ATOM 3047 C C . THR A 1 395 ? 12.270 10.439 -8.964 1.00 87.00 395 THR A C 1
ATOM 3049 O O . THR A 1 395 ? 11.761 9.317 -9.120 1.00 87.00 395 THR A O 1
ATOM 3052 N N . VAL A 1 396 ? 13.318 10.676 -8.181 1.00 84.31 396 VAL A N 1
ATOM 3053 C CA . VAL A 1 396 ? 13.969 9.689 -7.325 1.00 84.31 396 VAL A CA 1
ATOM 3054 C C . VAL A 1 396 ? 13.469 9.909 -5.909 1.00 84.31 396 VAL A C 1
ATOM 3056 O O . VAL A 1 396 ? 13.589 11.007 -5.380 1.00 84.31 396 VAL A O 1
ATOM 3059 N N . VAL A 1 397 ? 12.919 8.861 -5.305 1.00 81.81 397 VAL A N 1
ATOM 3060 C CA . VAL A 1 397 ? 12.512 8.848 -3.899 1.00 81.81 397 VAL A CA 1
ATOM 3061 C C . VAL A 1 397 ? 13.388 7.831 -3.186 1.00 81.81 397 VAL A C 1
ATOM 3063 O O . VAL A 1 397 ? 13.460 6.676 -3.603 1.00 81.81 397 VAL A O 1
ATOM 3066 N N . VAL A 1 398 ? 14.064 8.255 -2.127 1.00 79.50 398 VAL A N 1
ATOM 3067 C CA . VAL A 1 398 ? 14.821 7.384 -1.232 1.00 79.50 398 VAL A CA 1
ATOM 3068 C C . VAL A 1 398 ? 14.133 7.393 0.119 1.00 79.50 398 VAL A C 1
ATOM 3070 O O . VAL A 1 398 ? 14.175 8.367 0.866 1.00 79.50 398 VAL A O 1
ATOM 3073 N N . ASN A 1 399 ? 13.476 6.276 0.417 1.00 67.31 399 ASN A N 1
ATOM 3074 C CA . ASN A 1 399 ? 12.651 6.117 1.609 1.00 67.31 399 ASN A CA 1
ATOM 3075 C C . ASN A 1 399 ? 13.461 5.898 2.895 1.00 67.31 399 ASN A C 1
ATOM 3077 O O . ASN A 1 399 ? 12.939 6.148 3.979 1.00 67.31 399 ASN A O 1
ATOM 3081 N N . ASP A 1 400 ? 14.713 5.446 2.791 1.00 76.31 400 ASP A N 1
ATOM 3082 C CA . ASP A 1 400 ? 15.671 5.417 3.898 1.00 76.31 400 ASP A CA 1
ATOM 3083 C C . ASP A 1 400 ? 17.077 5.750 3.389 1.00 76.31 400 ASP A C 1
ATOM 3085 O O . ASP A 1 400 ? 17.777 4.889 2.850 1.00 76.31 400 ASP A O 1
ATOM 3089 N N . VAL A 1 401 ? 17.502 7.001 3.567 1.00 75.94 401 VAL A N 1
ATOM 3090 C CA . VAL A 1 401 ? 18.825 7.452 3.103 1.00 75.94 401 VAL A CA 1
ATOM 3091 C C . VAL A 1 401 ? 19.975 6.775 3.853 1.00 75.94 401 VAL A C 1
ATOM 3093 O O . VAL A 1 401 ? 21.074 6.665 3.320 1.00 75.94 401 VAL A O 1
ATOM 3096 N N . THR A 1 402 ? 19.736 6.237 5.057 1.00 74.06 402 THR A N 1
ATOM 3097 C CA . THR A 1 402 ? 20.784 5.546 5.832 1.00 74.06 402 THR A CA 1
ATOM 3098 C C . THR A 1 402 ? 21.155 4.182 5.255 1.00 74.06 402 THR A C 1
ATOM 3100 O O . THR A 1 402 ? 22.209 3.634 5.584 1.00 74.06 402 THR A O 1
ATOM 3103 N N . ALA A 1 403 ? 20.308 3.640 4.379 1.00 69.69 403 ALA A N 1
ATOM 3104 C CA . ALA A 1 403 ? 20.541 2.393 3.669 1.00 69.69 403 ALA A CA 1
ATOM 3105 C C . ALA A 1 403 ? 21.034 2.604 2.223 1.00 69.69 403 ALA A C 1
ATOM 3107 O O . ALA A 1 403 ? 21.350 1.615 1.555 1.00 69.69 403 ALA A O 1
ATOM 3108 N N . ASP A 1 404 ? 21.115 3.850 1.732 1.00 66.50 404 ASP A N 1
ATOM 3109 C CA . ASP A 1 404 ? 21.492 4.150 0.348 1.00 66.50 404 ASP A CA 1
ATOM 3110 C C . ASP A 1 404 ? 22.945 4.656 0.243 1.00 66.50 404 ASP A C 1
ATOM 3112 O O . ASP A 1 404 ? 23.263 5.752 0.705 1.00 66.50 404 ASP A O 1
ATOM 3116 N N . PRO A 1 405 ? 23.855 3.903 -0.404 1.00 66.81 405 PRO A N 1
ATOM 3117 C CA . PRO A 1 405 ? 25.261 4.291 -0.528 1.00 66.81 405 PRO A CA 1
ATOM 3118 C C . PRO A 1 405 ? 25.496 5.491 -1.462 1.00 66.81 405 PRO A C 1
ATOM 3120 O O . PRO A 1 405 ? 26.626 5.967 -1.558 1.00 66.81 405 PRO A O 1
ATOM 3123 N N . ARG A 1 406 ? 24.470 5.952 -2.191 1.00 67.12 406 ARG A N 1
ATOM 3124 C CA . ARG A 1 406 ? 24.540 7.113 -3.094 1.00 67.12 406 ARG A CA 1
ATOM 3125 C C . ARG A 1 406 ? 24.199 8.426 -2.392 1.00 67.12 406 ARG A C 1
ATOM 3127 O O . ARG A 1 406 ? 24.402 9.481 -2.992 1.00 67.12 406 ARG A O 1
ATOM 3134 N N . TYR A 1 407 ? 23.658 8.364 -1.175 1.00 64.50 407 TYR A N 1
ATOM 3135 C CA . TYR A 1 407 ? 23.277 9.542 -0.410 1.00 64.50 407 TYR A CA 1
ATOM 3136 C C . TYR A 1 407 ? 24.510 10.397 -0.090 1.00 64.50 407 TYR A C 1
ATOM 3138 O O . TYR A 1 407 ? 25.516 9.898 0.419 1.00 64.50 407 TYR A O 1
ATOM 3146 N N . LEU A 1 408 ? 24.434 11.689 -0.412 1.00 60.59 408 LEU A N 1
ATOM 3147 C CA . LEU A 1 408 ? 25.371 12.684 0.096 1.00 60.59 408 LEU A CA 1
ATOM 3148 C C . LEU A 1 408 ? 24.692 13.370 1.264 1.00 60.59 408 LEU A C 1
ATOM 3150 O O . LEU A 1 408 ? 23.619 13.932 1.093 1.00 60.59 408 LEU A O 1
ATOM 3154 N N . GLU A 1 409 ? 25.322 13.322 2.432 1.00 61.25 409 GLU A N 1
ATOM 3155 C CA . GLU A 1 409 ? 24.756 13.897 3.645 1.00 61.25 409 GLU A CA 1
ATOM 3156 C C . GLU A 1 409 ? 24.540 15.406 3.473 1.00 61.25 409 GLU A C 1
ATOM 3158 O O . GLU A 1 409 ? 25.483 16.195 3.520 1.00 61.25 409 GLU A O 1
ATOM 3163 N N . ALA A 1 410 ? 23.287 15.800 3.242 1.00 56.56 410 ALA A N 1
ATOM 3164 C CA . ALA A 1 410 ? 22.886 17.197 3.182 1.00 56.56 410 ALA A CA 1
ATOM 3165 C C . ALA A 1 410 ? 22.670 17.747 4.599 1.00 56.56 410 ALA A C 1
ATOM 3167 O O . ALA A 1 410 ? 23.149 18.840 4.915 1.00 56.56 410 ALA A O 1
ATOM 3168 N N . LEU A 1 411 ? 22.019 16.952 5.463 1.00 60.16 411 LEU A N 1
ATOM 3169 C CA . LEU A 1 411 ? 21.778 17.204 6.887 1.00 60.16 411 LEU A CA 1
ATOM 3170 C C . LEU A 1 411 ? 21.875 15.890 7.690 1.00 60.16 411 LEU A C 1
ATOM 3172 O O . LEU A 1 411 ? 21.417 14.839 7.242 1.00 60.16 411 LEU A O 1
ATOM 3176 N N . ALA A 1 412 ? 22.432 15.956 8.906 1.00 59.97 412 ALA A N 1
ATOM 3177 C CA . ALA A 1 412 ? 22.776 14.772 9.711 1.00 59.97 412 ALA A CA 1
ATOM 3178 C C . ALA A 1 412 ? 21.580 13.914 10.174 1.00 59.97 412 ALA A C 1
ATOM 3180 O O . ALA A 1 412 ? 21.740 12.728 10.462 1.00 59.97 412 ALA A O 1
ATOM 3181 N N . ASP A 1 413 ? 20.378 14.495 10.231 1.00 68.88 413 ASP A N 1
ATOM 3182 C CA . ASP A 1 413 ? 19.166 13.826 10.727 1.00 68.88 413 ASP A CA 1
ATOM 3183 C C . ASP A 1 413 ? 18.192 13.407 9.611 1.00 68.88 413 ASP A C 1
ATOM 3185 O O . ASP A 1 413 ? 17.088 12.937 9.901 1.00 68.88 413 ASP A O 1
ATOM 3189 N N . THR A 1 414 ? 18.562 13.577 8.340 1.00 76.25 414 THR A N 1
ATOM 3190 C CA . THR A 1 414 ? 17.698 13.225 7.206 1.00 76.25 414 THR A CA 1
ATOM 3191 C C . THR A 1 414 ? 17.527 11.711 7.115 1.00 76.25 414 THR A C 1
ATOM 3193 O O . THR A 1 414 ? 18.464 10.932 7.293 1.00 76.25 414 THR A O 1
ATOM 3196 N N . ARG A 1 415 ? 16.282 11.282 6.900 1.00 78.81 415 ARG A N 1
ATOM 3197 C CA . ARG A 1 415 ? 15.870 9.873 6.851 1.00 78.81 415 ARG A CA 1
ATOM 3198 C C . ARG A 1 415 ? 15.223 9.495 5.532 1.00 78.81 415 ARG A C 1
ATOM 3200 O O . ARG A 1 415 ? 15.319 8.335 5.168 1.00 78.81 415 ARG A O 1
ATOM 3207 N N . ALA A 1 416 ? 14.624 10.433 4.814 1.00 79.56 416 ALA A N 1
ATOM 3208 C CA . ALA A 1 416 ? 14.163 10.223 3.451 1.00 79.56 416 ALA A CA 1
ATOM 3209 C C . ALA A 1 416 ? 14.443 11.472 2.612 1.00 79.56 416 ALA A C 1
ATOM 3211 O O . ALA A 1 416 ? 14.372 12.589 3.128 1.00 79.56 416 ALA A O 1
ATOM 3212 N N . GLU A 1 417 ? 14.692 11.275 1.320 1.00 90.00 417 GLU A N 1
ATOM 3213 C CA . GLU A 1 417 ? 14.948 12.345 0.351 1.00 90.00 417 GLU A CA 1
ATOM 3214 C C . GLU A 1 417 ? 14.177 12.085 -0.950 1.00 90.00 417 GLU A C 1
ATOM 3216 O O . GLU A 1 417 ? 14.070 10.941 -1.401 1.00 90.00 417 GLU A O 1
ATOM 3221 N N . MET A 1 418 ? 13.620 13.135 -1.549 1.00 91.12 418 MET A N 1
ATOM 3222 C CA . MET A 1 418 ? 12.951 13.092 -2.846 1.00 91.12 418 MET A CA 1
ATOM 3223 C C . MET A 1 418 ? 13.509 14.182 -3.754 1.00 91.12 418 MET A C 1
ATOM 3225 O O . MET A 1 418 ? 13.422 15.364 -3.436 1.00 91.12 418 MET A O 1
ATOM 3229 N N . ILE A 1 419 ? 14.010 13.781 -4.923 1.00 93.06 419 ILE A N 1
ATOM 3230 C CA . ILE A 1 419 ? 14.570 14.691 -5.922 1.00 93.06 419 ILE A CA 1
ATOM 3231 C C . ILE A 1 419 ? 13.745 14.634 -7.196 1.00 93.06 419 ILE A C 1
ATOM 3233 O O . ILE A 1 419 ? 13.761 13.635 -7.924 1.00 93.06 419 ILE A O 1
ATOM 3237 N N . VAL A 1 420 ? 13.078 15.744 -7.489 1.00 94.31 420 VAL A N 1
ATOM 3238 C CA . VAL A 1 420 ? 12.182 15.924 -8.630 1.00 94.31 420 VAL A CA 1
ATOM 3239 C C . VAL A 1 420 ? 12.912 16.680 -9.748 1.00 94.31 420 VAL A C 1
ATOM 3241 O O . VAL A 1 420 ? 13.449 17.762 -9.492 1.00 94.31 420 VAL A O 1
ATOM 3244 N N . PRO A 1 421 ? 12.971 16.152 -10.984 1.00 95.25 421 PRO A N 1
ATOM 3245 C CA . PRO A 1 421 ? 13.597 16.839 -12.109 1.00 95.25 421 PRO A CA 1
ATOM 3246 C C . PRO A 1 421 ? 12.728 17.980 -12.642 1.00 95.25 421 PRO A C 1
ATOM 3248 O O . PRO A 1 421 ? 11.525 17.826 -12.820 1.00 95.25 421 PRO A O 1
ATOM 3251 N N . ILE A 1 422 ? 13.367 19.092 -12.998 1.00 95.12 422 ILE A N 1
ATOM 3252 C CA . ILE A 1 422 ? 12.795 20.134 -13.853 1.00 95.12 422 ILE A CA 1
ATOM 3253 C C . ILE A 1 422 ? 13.290 19.847 -15.270 1.00 95.12 422 ILE A C 1
ATOM 3255 O O . ILE A 1 422 ? 14.481 19.994 -15.563 1.00 95.12 422 ILE A O 1
ATOM 3259 N N . LEU A 1 423 ? 12.383 19.371 -16.120 1.00 90.50 423 LEU A N 1
ATOM 3260 C CA . LEU A 1 423 ? 12.690 18.915 -17.474 1.00 90.50 423 LEU A CA 1
ATOM 3261 C C . LEU A 1 423 ? 12.501 20.047 -18.477 1.00 90.50 423 LEU A C 1
ATOM 3263 O O . LEU A 1 423 ? 11.438 20.659 -18.525 1.00 90.50 423 LEU A O 1
ATOM 3267 N N . ASP A 1 424 ? 13.511 20.291 -19.305 1.00 86.62 424 ASP A N 1
ATOM 3268 C CA . ASP A 1 424 ? 13.363 21.149 -20.474 1.00 86.62 424 ASP A CA 1
ATOM 3269 C C . ASP A 1 424 ? 12.745 20.342 -21.628 1.00 86.62 424 ASP A C 1
ATOM 3271 O O . ASP A 1 424 ? 13.384 19.414 -22.125 1.00 86.62 424 ASP A O 1
ATOM 3275 N N . PRO A 1 425 ? 11.527 20.671 -22.089 1.00 77.31 425 PRO A N 1
ATOM 3276 C CA . PRO A 1 425 ? 10.866 19.946 -23.167 1.00 77.31 425 PRO A CA 1
ATOM 3277 C C . PRO A 1 425 ? 11.563 20.115 -24.523 1.00 77.31 425 PRO A C 1
ATOM 3279 O O . PRO A 1 425 ? 11.313 19.316 -25.420 1.00 77.31 425 PRO A O 1
ATOM 3282 N N . ALA A 1 426 ? 12.415 21.134 -24.701 1.00 76.19 426 ALA A N 1
ATOM 3283 C CA . ALA A 1 426 ? 13.137 21.344 -25.954 1.00 76.19 426 ALA A CA 1
ATOM 3284 C C . ALA A 1 426 ? 14.351 20.415 -26.094 1.00 76.19 426 ALA A C 1
ATOM 3286 O O . ALA A 1 426 ? 14.610 19.914 -27.186 1.00 76.19 426 ALA A O 1
ATOM 3287 N N . SER A 1 427 ? 15.090 20.191 -25.004 1.00 77.44 427 SER A N 1
ATOM 3288 C CA . SER A 1 427 ? 16.267 19.309 -24.983 1.00 77.44 427 SER A CA 1
ATOM 3289 C C . SER A 1 427 ? 15.992 17.919 -24.405 1.00 77.44 427 SER A C 1
ATOM 3291 O O . SER A 1 427 ? 16.828 17.032 -24.521 1.00 77.44 427 SER A O 1
ATOM 3293 N N . GLY A 1 428 ? 14.868 17.719 -23.713 1.00 75.69 428 GLY A N 1
ATOM 3294 C CA . GLY A 1 428 ? 14.625 16.528 -22.894 1.00 75.69 428 GLY A CA 1
ATOM 3295 C C . GLY A 1 428 ? 15.579 16.404 -21.694 1.00 75.69 428 GLY A C 1
ATOM 3296 O O . GLY A 1 428 ? 15.582 15.380 -21.009 1.00 75.69 428 GLY A O 1
ATOM 3297 N N . GLY A 1 429 ? 16.421 17.411 -21.441 1.00 85.06 429 GLY A N 1
ATOM 3298 C CA . GLY A 1 429 ? 17.418 17.429 -20.375 1.00 85.06 429 GLY A CA 1
ATOM 3299 C C . GLY A 1 429 ? 16.858 17.901 -19.033 1.00 85.06 429 GLY A C 1
ATOM 3300 O O . GLY A 1 429 ? 15.850 18.602 -18.964 1.00 85.06 429 GLY A O 1
ATOM 3301 N N . VAL A 1 430 ? 17.542 17.538 -17.944 1.00 90.81 430 VAL A N 1
ATOM 3302 C CA . VAL A 1 430 ? 17.245 18.069 -16.605 1.00 90.81 430 VAL A CA 1
ATOM 3303 C C . VAL A 1 430 ? 17.985 19.397 -16.435 1.00 90.81 430 VAL A C 1
ATOM 3305 O O . VAL A 1 430 ? 19.212 19.406 -16.354 1.00 90.81 430 VAL A O 1
ATOM 3308 N N . VAL A 1 431 ? 17.253 20.512 -16.383 1.00 93.44 431 VAL A N 1
ATOM 3309 C CA . VAL A 1 431 ? 17.821 21.872 -16.236 1.00 93.44 431 VAL A CA 1
ATOM 3310 C C . VAL A 1 431 ? 17.892 22.342 -14.782 1.00 93.44 431 VAL A C 1
ATOM 3312 O O . VAL A 1 431 ? 18.614 23.284 -14.448 1.00 93.44 431 VAL A O 1
ATOM 3315 N N . GLY A 1 432 ? 17.173 21.660 -13.896 1.00 94.81 432 GLY A N 1
ATOM 3316 C CA . GLY A 1 432 ? 17.167 21.915 -12.463 1.00 94.81 432 GLY A CA 1
ATOM 3317 C C . GLY A 1 432 ? 16.527 20.769 -11.693 1.00 94.81 432 GLY A C 1
ATOM 3318 O O . GLY A 1 432 ? 15.977 19.843 -12.288 1.00 94.81 432 GLY A O 1
ATOM 3319 N N . THR A 1 433 ? 16.584 20.829 -10.368 1.00 96.12 433 THR A N 1
ATOM 3320 C CA . THR A 1 433 ? 15.876 19.877 -9.502 1.00 96.12 433 THR A CA 1
ATOM 3321 C C . THR A 1 433 ? 15.237 20.576 -8.317 1.00 96.12 433 THR A C 1
ATOM 3323 O O . THR A 1 433 ? 15.768 21.567 -7.809 1.00 96.12 433 THR A O 1
ATOM 3326 N N . ILE A 1 434 ? 14.118 20.023 -7.859 1.00 96.50 434 ILE A N 1
ATOM 3327 C CA . ILE A 1 434 ? 13.574 20.277 -6.528 1.00 96.50 434 ILE A CA 1
ATOM 3328 C C . ILE A 1 434 ? 14.049 19.138 -5.638 1.00 96.50 434 ILE A C 1
ATOM 3330 O O . ILE A 1 434 ? 13.838 17.974 -5.964 1.00 96.50 434 ILE A O 1
ATOM 3334 N N . ASP A 1 435 ? 14.696 19.476 -4.539 1.00 94.94 435 ASP A N 1
ATOM 3335 C CA . ASP A 1 435 ? 15.164 18.533 -3.532 1.00 94.94 435 ASP A CA 1
ATOM 3336 C C . ASP A 1 435 ? 14.326 18.714 -2.266 1.00 94.94 435 ASP A C 1
ATOM 3338 O O . ASP A 1 435 ? 14.099 19.844 -1.831 1.00 94.94 435 ASP A O 1
ATOM 3342 N N . VAL A 1 436 ? 13.804 17.625 -1.715 1.00 93.00 436 VAL A N 1
ATOM 3343 C CA . VAL A 1 436 ? 12.881 17.631 -0.580 1.00 93.00 436 VAL A CA 1
ATOM 3344 C C . VAL A 1 436 ? 13.354 16.609 0.439 1.00 93.00 436 VAL A C 1
ATOM 3346 O O . VAL A 1 436 ? 13.483 15.428 0.124 1.00 93.00 436 VAL A O 1
ATOM 3349 N N . GLU A 1 437 ? 13.537 17.034 1.688 1.00 90.19 437 GLU A N 1
ATOM 3350 C CA . GLU A 1 437 ? 14.030 16.156 2.753 1.00 90.19 437 GLU A CA 1
ATOM 3351 C C . GLU A 1 437 ? 13.025 15.980 3.898 1.00 90.19 437 GLU A C 1
ATOM 3353 O O . GLU A 1 437 ? 12.301 16.901 4.307 1.00 90.19 437 GLU A O 1
ATOM 3358 N N . SER A 1 438 ? 13.049 14.785 4.491 1.00 84.62 438 SER A N 1
ATOM 3359 C CA . SER A 1 438 ? 12.325 14.456 5.716 1.00 84.62 438 SER A CA 1
ATOM 3360 C C . SER A 1 438 ? 13.232 13.807 6.760 1.00 84.62 438 SER A C 1
ATOM 3362 O O . SER A 1 438 ? 14.109 13.004 6.454 1.00 84.62 438 SER A O 1
ATOM 3364 N N . ASP A 1 439 ? 12.962 14.108 8.028 1.00 80.88 439 ASP A N 1
ATOM 3365 C CA . ASP A 1 439 ? 13.530 13.457 9.213 1.00 80.88 439 ASP A CA 1
ATOM 3366 C C . ASP A 1 439 ? 12.866 12.103 9.539 1.00 80.88 439 ASP A C 1
ATOM 3368 O O . ASP A 1 439 ? 13.180 11.465 10.547 1.00 80.88 439 ASP A O 1
ATOM 3372 N N . ARG A 1 440 ? 11.944 11.636 8.687 1.00 72.81 440 ARG A N 1
ATOM 3373 C CA . ARG A 1 440 ? 11.272 10.337 8.804 1.00 72.81 440 ARG A CA 1
ATOM 3374 C C . ARG A 1 440 ? 11.569 9.464 7.590 1.00 72.81 440 ARG A C 1
ATOM 3376 O O . ARG A 1 440 ? 11.590 9.948 6.467 1.00 72.81 440 ARG A O 1
ATOM 3383 N N . ALA A 1 441 ? 11.774 8.170 7.824 1.00 69.88 441 ALA A N 1
ATOM 3384 C CA . ALA A 1 441 ? 11.826 7.186 6.747 1.00 69.88 441 ALA A CA 1
ATOM 3385 C C . ALA A 1 441 ? 10.417 6.973 6.159 1.00 69.88 441 ALA A C 1
ATOM 3387 O O . ALA A 1 441 ? 9.429 7.121 6.882 1.00 69.88 441 ALA A O 1
ATOM 3388 N N . ASN A 1 442 ? 10.330 6.595 4.881 1.00 66.62 442 ASN A N 1
ATOM 3389 C CA . ASN A 1 442 ? 9.084 6.398 4.123 1.00 66.62 442 ASN A CA 1
ATOM 3390 C C . ASN A 1 442 ? 8.158 7.633 4.165 1.00 66.62 442 ASN A C 1
ATOM 3392 O O . ASN A 1 442 ? 6.953 7.522 4.383 1.00 66.62 442 ASN A O 1
ATOM 3396 N N . ALA A 1 443 ? 8.735 8.833 4.045 1.00 69.19 443 ALA A N 1
ATOM 3397 C CA . ALA A 1 443 ? 8.001 10.085 4.239 1.00 69.19 443 ALA A CA 1
ATOM 3398 C C . ALA A 1 443 ? 7.232 10.586 3.008 1.00 69.19 443 ALA A C 1
ATOM 3400 O O . ALA A 1 443 ? 6.367 11.454 3.161 1.00 69.19 443 ALA A O 1
ATOM 3401 N N . PHE A 1 444 ? 7.556 10.086 1.817 1.00 72.50 444 PHE A N 1
ATOM 3402 C CA . PHE A 1 444 ? 6.998 10.562 0.554 1.00 72.50 444 PHE A CA 1
ATOM 3403 C C . PHE A 1 444 ? 5.970 9.573 0.025 1.00 72.50 444 PHE A C 1
ATOM 3405 O O . PHE A 1 444 ? 6.267 8.396 -0.162 1.00 72.50 444 PHE A O 1
ATOM 3412 N N . SER A 1 445 ? 4.759 10.063 -0.214 1.00 68.50 445 SER A N 1
ATOM 3413 C CA . SER A 1 445 ? 3.722 9.329 -0.928 1.00 68.50 445 SER A CA 1
ATOM 3414 C C . SER A 1 445 ? 3.797 9.590 -2.436 1.00 68.50 445 SER A C 1
ATOM 3416 O O . SER A 1 445 ? 4.467 10.513 -2.906 1.00 68.50 445 SER A O 1
ATOM 3418 N N . LEU A 1 446 ? 3.044 8.801 -3.204 1.00 59.47 446 LEU A N 1
ATOM 3419 C CA . LEU A 1 446 ? 2.807 9.048 -4.628 1.00 59.47 446 LEU A CA 1
ATOM 3420 C C . LEU A 1 446 ? 2.203 10.435 -4.889 1.00 59.47 446 LEU A C 1
ATOM 3422 O O . LEU A 1 446 ? 2.595 11.105 -5.843 1.00 59.47 446 LEU A O 1
ATOM 3426 N N . THR A 1 447 ? 1.295 10.881 -4.018 1.00 61.69 447 THR A N 1
ATOM 3427 C CA . THR A 1 447 ? 0.685 12.212 -4.093 1.00 61.69 447 THR A CA 1
ATOM 3428 C C . THR A 1 447 ? 1.727 13.307 -3.926 1.00 61.69 447 THR A C 1
ATOM 3430 O O . THR A 1 447 ? 1.748 14.250 -4.714 1.00 61.69 447 THR A O 1
ATOM 3433 N N . ASP A 1 448 ? 2.619 13.170 -2.942 1.00 74.62 448 ASP A N 1
ATOM 3434 C CA . ASP A 1 448 ? 3.688 14.145 -2.714 1.00 74.62 448 ASP A CA 1
ATOM 3435 C C . ASP A 1 448 ? 4.575 14.232 -3.957 1.00 74.62 448 ASP A C 1
ATOM 3437 O O . ASP A 1 448 ? 4.763 15.310 -4.516 1.00 74.62 448 ASP A O 1
ATOM 3441 N N . ARG A 1 449 ? 5.025 13.080 -4.466 1.00 81.19 449 ARG A N 1
ATOM 3442 C CA . ARG A 1 449 ? 5.803 13.000 -5.704 1.00 81.19 449 ARG A CA 1
ATOM 3443 C C . ARG A 1 449 ? 5.130 13.733 -6.865 1.00 81.19 449 ARG A C 1
ATOM 3445 O O . ARG A 1 449 ? 5.769 14.588 -7.470 1.00 81.19 449 ARG A O 1
ATOM 3452 N N . ARG A 1 450 ? 3.869 13.418 -7.171 1.00 70.56 450 ARG A N 1
ATOM 3453 C CA . ARG A 1 450 ? 3.151 14.014 -8.309 1.00 70.56 450 ARG A CA 1
ATOM 3454 C C . ARG A 1 450 ? 2.961 15.520 -8.135 1.00 70.56 450 ARG A C 1
ATOM 3456 O O . ARG A 1 450 ? 3.200 16.280 -9.063 1.00 70.56 450 ARG A O 1
ATOM 3463 N N . THR A 1 451 ? 2.615 15.955 -6.925 1.00 79.69 451 THR A N 1
ATOM 3464 C CA . THR A 1 451 ? 2.442 17.381 -6.612 1.00 79.69 451 THR A CA 1
ATOM 3465 C C . THR A 1 451 ? 3.742 18.149 -6.850 1.00 79.69 451 THR A C 1
ATOM 3467 O O . THR A 1 451 ? 3.743 19.228 -7.440 1.00 79.69 451 THR A O 1
ATOM 3470 N N . PHE A 1 452 ? 4.878 17.591 -6.428 1.00 90.88 452 PHE A N 1
ATOM 3471 C CA . PHE A 1 452 ? 6.177 18.204 -6.685 1.00 90.88 452 PHE A CA 1
ATOM 3472 C C . PHE A 1 452 ? 6.593 18.119 -8.164 1.00 90.88 452 PHE A C 1
ATOM 3474 O O . PHE A 1 452 ? 7.234 19.053 -8.644 1.00 90.88 452 PHE A O 1
ATOM 3481 N N . GLU A 1 453 ? 6.209 17.069 -8.900 1.00 87.88 453 GLU A N 1
ATOM 3482 C CA . GLU A 1 453 ? 6.380 16.979 -10.363 1.00 87.88 453 GLU A CA 1
ATOM 3483 C C . GLU A 1 453 ? 5.600 18.101 -11.086 1.00 87.88 453 GLU A C 1
ATOM 3485 O O . GLU A 1 453 ? 6.176 18.807 -11.911 1.00 87.88 453 GLU A O 1
ATOM 3490 N N . GLU A 1 454 ? 4.352 18.380 -10.700 1.00 86.50 454 GLU A N 1
ATOM 3491 C CA . GLU A 1 454 ? 3.568 19.516 -11.225 1.00 86.50 454 GLU A CA 1
ATOM 3492 C C . GLU A 1 454 ? 4.189 20.875 -10.864 1.00 86.50 454 GLU A C 1
ATOM 3494 O O . GLU A 1 454 ? 4.225 21.809 -11.673 1.00 86.50 454 GLU A O 1
ATOM 3499 N N . CYS A 1 455 ? 4.736 20.996 -9.652 1.00 92.62 455 CYS A N 1
ATOM 3500 C CA . CYS A 1 455 ? 5.488 22.185 -9.262 1.00 92.62 455 CYS A CA 1
ATOM 3501 C C . CYS A 1 455 ? 6.740 22.359 -10.129 1.00 92.62 455 CYS A C 1
ATOM 3503 O O . CYS A 1 455 ? 7.055 23.483 -10.513 1.00 92.62 455 CYS A O 1
ATOM 3505 N N . ALA A 1 456 ? 7.443 21.276 -10.469 1.00 94.44 456 ALA A N 1
ATOM 3506 C CA . ALA A 1 456 ? 8.619 21.328 -11.332 1.00 94.44 456 ALA A CA 1
ATOM 3507 C C . ALA A 1 456 ? 8.272 21.859 -12.732 1.00 94.44 456 ALA A C 1
ATOM 3509 O O . ALA A 1 456 ? 8.992 22.716 -13.251 1.00 94.44 456 ALA A O 1
ATOM 3510 N N . GLU A 1 457 ? 7.134 21.447 -13.297 1.00 91.19 457 GLU A N 1
ATOM 3511 C CA . GLU A 1 457 ? 6.610 22.010 -14.548 1.00 91.19 457 GLU A CA 1
ATOM 3512 C C . GLU A 1 457 ? 6.293 23.506 -14.418 1.00 91.19 457 GLU A C 1
ATOM 3514 O O . GLU A 1 457 ? 6.663 24.303 -15.282 1.00 91.19 457 GLU A O 1
ATOM 3519 N N . ALA A 1 458 ? 5.662 23.920 -13.315 1.00 91.56 458 ALA A N 1
ATOM 3520 C CA . ALA A 1 458 ? 5.354 25.328 -13.063 1.00 91.56 458 ALA A CA 1
ATOM 3521 C C . ALA A 1 458 ? 6.613 26.197 -12.884 1.00 91.56 458 ALA A C 1
ATOM 3523 O O . ALA A 1 458 ? 6.594 27.383 -13.216 1.00 91.56 458 ALA A O 1
ATOM 3524 N N . ILE A 1 459 ? 7.706 25.621 -12.376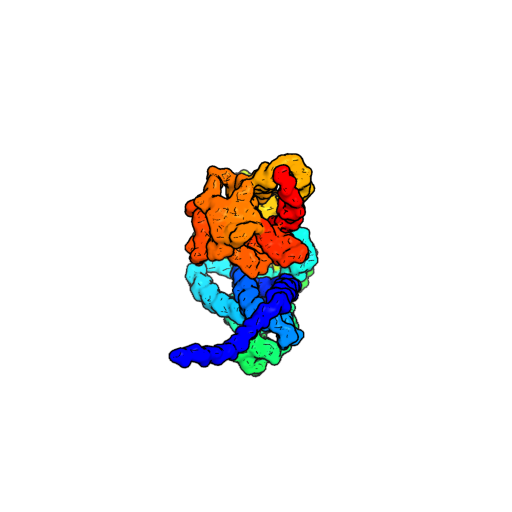 1.00 95.25 459 ILE A N 1
ATOM 3525 C CA . ILE A 1 459 ? 8.978 26.308 -12.117 1.00 95.25 459 ILE A CA 1
ATOM 3526 C C . ILE A 1 459 ? 9.831 26.450 -13.390 1.00 95.25 459 ILE A C 1
ATOM 3528 O O . ILE A 1 459 ? 10.606 27.406 -13.503 1.00 95.25 459 ILE A O 1
ATOM 3532 N N . LEU A 1 460 ? 9.678 25.554 -14.371 1.00 94.12 460 LEU A N 1
ATOM 3533 C CA . LEU A 1 460 ? 10.470 25.504 -15.609 1.00 94.12 460 LEU A CA 1
ATOM 3534 C C . LEU A 1 460 ? 10.721 26.866 -16.301 1.00 94.12 460 LEU A C 1
ATOM 3536 O O . LEU A 1 460 ? 11.864 27.112 -16.708 1.00 94.12 460 LEU A O 1
ATOM 3540 N N . PRO A 1 461 ? 9.748 27.796 -16.432 1.00 92.50 461 PRO A N 1
ATOM 3541 C CA . PRO A 1 461 ? 9.989 29.070 -17.113 1.00 92.50 461 PRO A CA 1
ATOM 3542 C C . PRO A 1 461 ? 11.102 29.915 -16.470 1.00 92.50 461 PRO A C 1
ATOM 3544 O O . PRO A 1 461 ? 11.751 30.704 -17.159 1.00 92.50 461 PRO A O 1
ATOM 3547 N N . MET A 1 462 ? 11.395 29.709 -15.179 1.00 90.56 462 MET A N 1
ATOM 3548 C CA . MET A 1 462 ? 12.510 30.356 -14.474 1.00 90.56 462 MET A CA 1
ATOM 3549 C C . MET A 1 462 ? 13.885 29.992 -15.072 1.00 90.56 462 MET A C 1
ATOM 3551 O O . MET A 1 462 ? 14.823 30.796 -15.017 1.00 90.56 462 MET A O 1
ATOM 3555 N N . TYR A 1 463 ? 13.998 28.802 -15.665 1.00 86.44 463 TYR A N 1
ATOM 3556 C CA . TYR A 1 463 ? 15.216 28.271 -16.285 1.00 86.44 463 TYR A CA 1
ATOM 3557 C C . TYR A 1 463 ? 15.325 28.621 -17.772 1.00 86.44 463 TYR A C 1
ATOM 3559 O O . TYR A 1 463 ? 16.429 28.675 -18.305 1.00 86.44 463 TYR A O 1
ATOM 3567 N N . SER A 1 464 ? 14.194 28.925 -18.416 1.00 71.00 464 SER A N 1
ATOM 3568 C CA . SER A 1 464 ? 14.097 29.184 -19.860 1.00 71.00 464 SER A CA 1
ATOM 3569 C C . SER A 1 464 ? 14.282 30.660 -20.247 1.00 71.00 464 SER A C 1
ATOM 3571 O O . SER A 1 464 ? 14.411 30.982 -21.427 1.00 71.00 464 SER A O 1
ATOM 3573 N N . ALA A 1 465 ? 14.288 31.583 -19.278 1.00 56.97 465 ALA A N 1
ATOM 3574 C CA . ALA A 1 465 ? 14.503 33.003 -19.548 1.00 56.97 465 ALA A CA 1
ATOM 3575 C C . ALA A 1 465 ? 15.977 33.286 -19.915 1.00 56.97 465 ALA A C 1
ATOM 3577 O O . ALA A 1 465 ? 16.871 32.819 -19.198 1.00 56.97 465 ALA A O 1
ATOM 3578 N N . PRO A 1 466 ? 16.258 34.068 -20.981 1.00 44.84 466 PRO A N 1
ATOM 3579 C CA . PRO A 1 466 ? 17.618 34.496 -21.279 1.00 44.84 466 PRO A CA 1
ATOM 3580 C C . PRO A 1 466 ? 18.159 35.284 -20.087 1.00 44.84 466 PRO A C 1
ATOM 3582 O O . PRO A 1 466 ? 17.481 36.163 -19.553 1.00 44.84 466 PRO A O 1
ATOM 3585 N N . VAL A 1 467 ? 19.380 34.956 -19.665 1.00 41.75 467 VAL A N 1
ATOM 3586 C CA . VAL A 1 467 ? 20.114 35.731 -18.664 1.00 41.75 467 VAL A CA 1
ATOM 3587 C C . VAL A 1 467 ? 20.332 37.120 -19.260 1.00 41.75 467 VAL A C 1
ATOM 3589 O O . VAL A 1 467 ? 21.220 37.315 -20.087 1.00 41.75 467 VAL A O 1
ATOM 3592 N N . THR A 1 468 ? 19.484 38.085 -18.910 1.00 33.31 468 THR A N 1
ATOM 3593 C CA . THR A 1 468 ? 19.796 39.496 -19.128 1.00 33.31 468 THR A CA 1
ATOM 3594 C C . THR A 1 468 ? 20.954 39.824 -18.198 1.00 33.31 468 THR A C 1
ATOM 3596 O O . THR A 1 468 ? 20.770 39.847 -16.979 1.00 33.31 468 THR A O 1
ATOM 3599 N N . GLY A 1 469 ? 22.145 39.931 -18.788 1.00 34.34 469 GLY A N 1
ATOM 3600 C CA . GLY A 1 469 ? 23.380 40.314 -18.107 1.00 34.34 469 GLY A CA 1
ATOM 3601 C C . GLY A 1 469 ? 23.437 41.779 -17.714 1.00 34.34 469 GLY A C 1
ATOM 3602 O O . GLY A 1 469 ? 22.562 42.559 -18.159 1.00 34.34 469 GLY A O 1
#

Sequence (469 aa):
MGTRGHGRGQRQGPGHEYDQEYDQEHAARVFTAHRHVLVGVAYRILGEVAEAEDAVQEAWPRWAAGASPRIVDARGYLIRVTTRLAIDRLRRLKARREAYVGPWLPEPLFPGPDIADEIELSESISMAMLVVLETLSPLERAVFVLREAFAFCYPEIAETLGRSEDAVRQLAHRARRHVQARRPRFDTDQATRRRVTERFMAACRDADLQALMEQLAPGVTLVGDGGGRARGAPRRPIHGADKVARFLHSGLKSPVPGVAYQLVTANGGPAILITMQGTSRAVVVLDVADELIETIHLIVNPDKLPTTAGQAAMDREIPLDSIREAVHAEGSRADKAARIAELLRVASGYRWVGIYEIAENMVRNLAWSGPSAPAHPTFPTSQGLTSSTVATRATVVVNDVTADPRYLEALADTRAEMIVPILDPASGGVVGTIDVESDRANAFSLTDRRTFEECAEAILPMYSAPVTG

Secondary structure (DSSP, 8-state):
-------------THHHHHHHHHHHHHHHHHHHHHHHHHHHHHHHHS-HHHHHHHHHHHHHHHHTT--TT-S-HHHHHHHHHHHHHHHHHHHHHHHHHT-SS---PPPPPP-SSTTHHHHHHHT--HHHHHHHHTS-HHHHHHHIIIIIS---HHHHHHHHTS-HHHHHHHHHHHHHHHHTT-----S-HHHHHHHHHHHHHHHHTT-HHHHHTTEEEEEEEEEE-TTTSTT--SS-EESHHHHHHHHHHHHSS--TTEEEEEEEETTEEEEEEEETTEEEEEEEEEEETTEEEEEEEE--GGGSPPHHHHHTTT----HHHHHHHHHSSS-HHHHHHHHHHHHHHHH--SEEEEEEEETTEEEEEEEESSS--S-SEEETTSHHHHHHHHHSS-EEES-GGG-TT---SSTT--EEEEEEEE-TTT--EEEEEEEEESSTT---HHHHHHHHHHHHHHTHHHHS----

Radius of gyration: 25.53 Å; chains: 1; bounding box: 89×69×71 Å

Foldseek 3Di:
DDDDDDDDDDDPDPVVVVVLLVLLVVLLVLLVVQVLVQLLLLCLLALENVQSNVLSVVLSVVSSVPSDPPPPDPNLSSNLSSLVSSLVVNVVVVVVCVVFQADDFRQWAADAPPCPSSLLSLQQFDSQLSVLLVPARSLLSSLCCCCPRVVDDLVSSCVSVVHDSVVSVVSPVVSVVSCVVRPFPQVDDQVLLQVLQVQCLVCLQVLPLVSQLVQADQFAKEGFRARVPDDLTDRYIDTGSVRVSVSSSVVSPDPQPAWDWDFGRTSNHTWIFIARVLATQWIWDFDDDPSHTRYIYIYRHSLSTPGSLSVLVVVQQLPLVVLLVLLPDDDDLLSSQASLQVSLCVRSVFQKKWKWFDDPQKIATSHMDHDDFFPPRMDGCCAAPNVVCQVSVAKDKALALVPDPRHDPRDPQWGIKIKAFLADPVSRGGGMIMITTHSHGNNDDPNNRVSVNSSSPSNNSSSVDPPPD